Protein 2YZH (pdb70)

Structure (mmCIF, N/CA/C/O backbone):
data_2YZH
#
_entry.id   2YZH
#
_cell.length_a   60.118
_cell.length_b   81.642
_cell.length_c   70.909
_cell.angle_alpha   90.00
_cell.angle_beta   105.74
_cell.angle_gamma   90.00
#
_symmetry.space_group_name_H-M   'P 1 21 1'
#
loop_
_entity.id
_entity.type
_entity.pdbx_description
1 polymer 'Probable thiol peroxidase'
2 non-polymer 'SULFATE ION'
3 water water
#
loop_
_atom_site.group_PDB
_atom_site.id
_atom_site.type_symbol
_atom_site.label_atom_id
_atom_site.label_alt_id
_atom_site.label_comp_id
_atom_site.label_asym_id
_atom_site.label_entity_id
_atom_site.label_seq_id
_atom_site.pdbx_PDB_ins_code
_atom_site.Cartn_x
_atom_site.Cartn_y
_atom_site.Cartn_z
_atom_site.occupancy
_atom_site.B_iso_or_equiv
_atom_site.auth_seq_id
_atom_site.auth_comp_id
_atom_site.auth_asym_id
_atom_site.auth_atom_id
_atom_site.pdbx_PDB_model_num
ATOM 1 N N . GLY A 1 1 ? 14.919 -1.602 20.023 1.00 46.09 -2 GLY A N 1
ATOM 2 C CA . GLY A 1 1 ? 15.663 -0.486 19.376 1.00 46.01 -2 GLY A CA 1
ATOM 3 C C . GLY A 1 1 ? 16.119 -0.828 17.971 1.00 46.09 -2 GLY A C 1
ATOM 4 O O . GLY A 1 1 ? 16.375 -1.991 17.657 1.00 45.95 -2 GLY A O 1
ATOM 5 N N . HIS A 1 2 ? 16.233 0.190 17.124 1.00 45.75 -1 HIS A N 1
ATOM 6 C CA . HIS A 1 2 ? 16.650 -0.009 15.741 1.00 45.96 -1 HIS A CA 1
ATOM 7 C C . HIS A 1 2 ? 17.790 0.931 15.350 1.00 44.29 -1 HIS A C 1
ATOM 8 O O . HIS A 1 2 ? 17.885 2.048 15.857 1.00 43.55 -1 HIS A O 1
ATOM 15 N N . MET A 1 3 ? 18.654 0.471 14.450 1.00 42.89 1 MET A N 1
ATOM 16 C CA . MET A 1 3 ? 19.779 1.275 13.981 1.00 41.59 1 MET A CA 1
ATOM 17 C C . MET A 1 3 ? 19.669 1.511 12.474 1.00 39.07 1 MET A C 1
ATOM 18 O O . MET A 1 3 ? 19.083 0.700 11.757 1.00 38.73 1 MET A O 1
ATOM 23 N N . ALA A 1 4 ? 20.227 2.623 11.998 1.00 35.73 2 ALA A N 1
ATOM 24 C CA . ALA A 1 4 ? 20.175 2.962 10.575 1.00 32.79 2 ALA A CA 1
ATOM 25 C C . ALA A 1 4 ? 21.387 3.788 10.152 1.00 31.34 2 ALA A C 1
ATOM 26 O O . ALA A 1 4 ? 22.256 4.087 10.969 1.00 30.95 2 ALA A O 1
ATOM 28 N N . ARG A 1 5 ? 21.438 4.158 8.874 1.00 27.88 3 ARG A N 1
ATOM 29 C CA . ARG A 1 5 ? 22.548 4.947 8.352 1.00 25.95 3 ARG A CA 1
ATOM 30 C C . ARG A 1 5 ? 22.156 6.404 8.131 1.00 23.55 3 ARG A C 1
ATOM 31 O O . ARG A 1 5 ? 22.949 7.204 7.638 1.00 20.87 3 ARG A O 1
ATOM 39 N N . THR A 1 6 ? 20.923 6.745 8.491 1.00 21.90 4 THR A N 1
ATOM 40 C CA . THR A 1 6 ? 20.451 8.115 8.355 1.00 21.74 4 THR A CA 1
ATOM 41 C C . THR A 1 6 ? 19.474 8.444 9.475 1.00 20.97 4 THR A C 1
ATOM 42 O O . THR A 1 6 ? 18.899 7.552 10.096 1.00 20.62 4 THR A O 1
ATOM 46 N N . VAL A 1 7 ? 19.321 9.733 9.745 1.00 20.60 5 VAL A N 1
ATOM 47 C CA . VAL A 1 7 ? 18.373 10.211 10.739 1.00 21.17 5 VAL A CA 1
ATOM 48 C C . VAL A 1 7 ? 17.755 11.449 10.111 1.00 22.07 5 VAL A C 1
ATOM 49 O O . VAL A 1 7 ? 18.322 12.030 9.180 1.00 21.77 5 VAL A O 1
ATOM 53 N N . ASN A 1 8 ? 16.585 11.842 10.593 1.00 19.39 6 ASN A N 1
ATOM 54 C CA . ASN A 1 8 ? 15.935 13.014 10.052 1.00 20.14 6 ASN A CA 1
ATOM 55 C C . ASN A 1 8 ? 16.073 14.205 10.971 1.00 20.21 6 ASN A C 1
ATOM 56 O O . ASN A 1 8 ? 16.172 14.069 12.192 1.00 21.28 6 ASN A O 1
ATOM 61 N N . LEU A 1 9 ? 16.100 15.375 10.355 1.00 19.74 7 LEU A N 1
ATOM 62 C CA . LEU A 1 9 ? 16.147 16.633 11.068 1.00 21.31 7 LEU A CA 1
ATOM 63 C C . LEU A 1 9 ? 14.849 17.279 10.584 1.00 23.93 7 LEU A C 1
ATOM 64 O O . LEU A 1 9 ? 14.771 17.771 9.455 1.00 22.79 7 LEU A O 1
ATOM 69 N N . LYS A 1 10 ? 13.820 17.229 11.426 1.00 24.10 8 LYS A N 1
ATOM 70 C CA . LYS A 1 10 ? 12.513 17.774 11.075 1.00 25.01 8 LYS A CA 1
ATOM 71 C C . LYS A 1 10 ? 11.996 17.122 9.796 1.00 23.53 8 LYS A C 1
ATOM 72 O O . LYS A 1 10 ? 11.511 17.798 8.888 1.00 25.26 8 LYS A O 1
ATOM 78 N N . GLY A 1 11 ? 12.121 15.802 9.724 1.00 21.54 9 GLY A N 1
ATOM 79 C CA . GLY A 1 11 ? 11.644 15.074 8.563 1.00 21.89 9 GLY A CA 1
ATOM 80 C C . GLY A 1 11 ? 12.563 15.045 7.355 1.00 22.31 9 GLY A C 1
ATOM 81 O O . GLY A 1 11 ? 12.279 14.347 6.384 1.00 20.99 9 GLY A O 1
ATOM 82 N N . ASN A 1 12 ? 13.656 15.799 7.402 1.00 22.85 10 ASN A N 1
ATOM 83 C CA . ASN A 1 12 ? 14.605 15.833 6.289 1.00 24.88 10 ASN A CA 1
ATOM 84 C C . ASN A 1 12 ? 15.794 14.939 6.626 1.00 23.80 10 ASN A C 1
ATOM 85 O O . ASN A 1 12 ? 16.479 15.158 7.620 1.00 22.70 10 ASN A O 1
ATOM 90 N N . PRO A 1 13 ? 16.050 13.917 5.794 1.00 24.31 11 PRO A N 1
ATOM 91 C CA . PRO A 1 13 ? 17.145 12.960 5.980 1.00 24.35 11 PRO A CA 1
ATOM 92 C C . PRO A 1 13 ? 18.576 13.499 5.939 1.00 22.74 11 PRO A C 1
ATOM 93 O O . PRO A 1 13 ? 18.937 14.305 5.083 1.00 21.72 11 PRO A O 1
ATOM 97 N N . VAL A 1 14 ? 19.384 13.041 6.890 1.00 21.03 12 VAL A N 1
ATOM 98 C CA . VAL A 1 14 ? 20.786 13.426 6.970 1.00 20.68 12 VAL A CA 1
ATOM 99 C C . VAL A 1 14 ? 21.576 12.134 7.160 1.00 17.97 12 VAL A C 1
ATOM 100 O O . VAL A 1 14 ? 21.281 11.336 8.054 1.00 17.55 12 VAL A O 1
ATOM 104 N N . THR A 1 15 ? 22.571 11.919 6.307 1.00 16.80 13 THR A N 1
ATOM 105 C CA . THR A 1 15 ? 23.372 10.702 6.373 1.00 15.09 13 THR A CA 1
ATOM 106 C C . THR A 1 15 ? 24.378 10.690 7.515 1.00 14.41 13 THR A C 1
ATOM 107 O O . THR A 1 15 ? 24.919 11.728 7.901 1.00 14.66 13 THR A O 1
ATOM 111 N N . LEU A 1 16 ? 24.624 9.499 8.047 1.00 13.87 14 LEU A N 1
ATOM 112 C CA . LEU A 1 16 ? 25.569 9.326 9.136 1.00 14.53 14 LEU A CA 1
ATOM 113 C C . LEU A 1 16 ? 26.831 8.675 8.588 1.00 15.22 14 LEU A C 1
ATOM 114 O O . LEU A 1 16 ? 26.801 8.010 7.550 1.00 15.16 14 LEU A O 1
ATOM 119 N N . VAL A 1 17 ? 27.941 8.874 9.288 1.00 13.56 15 VAL A N 1
ATOM 120 C CA . VAL A 1 17 ? 29.201 8.280 8.891 1.00 12.61 15 VAL A CA 1
ATOM 121 C C . VAL A 1 17 ? 29.202 6.853 9.447 1.00 15.54 15 VAL A C 1
ATOM 122 O O . VAL A 1 17 ? 28.703 6.611 10.549 1.00 15.68 15 VAL A O 1
ATOM 126 N N . GLY A 1 18 ? 29.730 5.910 8.674 1.00 16.00 16 GLY A N 1
ATOM 127 C CA . GLY A 1 18 ? 29.767 4.528 9.120 1.00 17.24 16 GLY A CA 1
ATOM 128 C C . GLY A 1 18 ? 30.829 4.322 10.183 1.00 17.56 16 GLY A C 1
ATOM 129 O O . GLY A 1 18 ? 31.570 5.253 10.489 1.00 16.30 16 GLY A O 1
ATOM 130 N N . PRO A 1 19 ? 30.943 3.111 10.754 1.00 18.79 17 PRO A N 1
ATOM 131 C CA . PRO A 1 19 ? 30.122 1.939 10.441 1.00 19.74 17 PRO A CA 1
ATOM 132 C C . PRO A 1 19 ? 28.858 1.837 11.290 1.00 20.79 17 PRO A C 1
ATOM 133 O O . PRO A 1 19 ? 28.727 2.490 12.323 1.00 20.08 17 PRO A O 1
ATOM 137 N N . GLU A 1 20 ? 27.930 1.003 10.842 1.00 22.82 18 GLU A N 1
ATOM 138 C CA . GLU A 1 20 ? 26.688 0.792 11.562 1.00 25.02 18 GLU A CA 1
ATOM 139 C C . GLU A 1 20 ? 26.933 -0.310 12.589 1.00 26.45 18 GLU A C 1
ATOM 140 O O . GLU A 1 20 ? 27.358 -1.406 12.233 1.00 27.37 18 GLU A O 1
ATOM 146 N N . LEU A 1 21 ? 26.689 -0.011 13.861 1.00 26.56 19 LEU A N 1
ATOM 147 C CA . LEU A 1 21 ? 26.871 -0.997 14.921 1.00 27.88 19 LEU A CA 1
ATOM 148 C C . LEU A 1 21 ? 25.592 -1.795 15.094 1.00 28.90 19 LEU A C 1
ATOM 149 O O . LEU A 1 21 ? 24.491 -1.248 15.031 1.00 29.46 19 LEU A O 1
ATOM 154 N N . LYS A 1 22 ? 25.739 -3.092 15.321 1.00 28.52 20 LYS A N 1
ATOM 155 C CA . LYS A 1 22 ? 24.582 -3.954 15.495 1.00 29.53 20 LYS A CA 1
ATOM 156 C C . LYS A 1 22 ? 24.720 -4.782 16.760 1.00 28.67 20 LYS A C 1
ATOM 157 O O . LYS A 1 22 ? 25.826 -4.979 17.269 1.00 27.17 20 LYS A O 1
ATOM 163 N N . VAL A 1 23 ? 23.591 -5.253 17.279 1.00 28.52 21 VAL A N 1
ATOM 164 C CA . VAL A 1 23 ? 23.615 -6.076 18.477 1.00 27.56 21 VAL A CA 1
ATOM 165 C C . VAL A 1 23 ? 24.474 -7.296 18.159 1.00 27.25 21 VAL A C 1
ATOM 166 O O . VAL A 1 23 ? 24.327 -7.914 17.102 1.00 27.66 21 VAL A O 1
ATOM 170 N N . GLY A 1 24 ? 25.385 -7.624 19.066 1.00 28.95 22 GLY A N 1
ATOM 171 C CA . GLY A 1 24 ? 26.267 -8.757 18.854 1.00 28.69 22 GLY A CA 1
ATOM 172 C C . GLY A 1 24 ? 27.696 -8.317 18.589 1.00 28.81 22 GLY A C 1
ATOM 173 O O . GLY A 1 24 ? 28.640 -9.076 18.815 1.00 28.80 22 GLY A O 1
ATOM 174 N N . ASP A 1 25 ? 27.859 -7.091 18.099 1.00 28.15 23 ASP A N 1
ATOM 175 C CA . ASP A 1 25 ? 29.186 -6.553 17.811 1.00 26.66 23 ASP A CA 1
ATOM 176 C C . ASP A 1 25 ? 29.894 -6.227 19.111 1.00 23.97 23 ASP A C 1
ATOM 177 O O . ASP A 1 25 ? 29.252 -6.005 20.136 1.00 22.92 23 ASP A O 1
ATOM 182 N N . ARG A 1 26 ? 31.219 -6.199 19.076 1.00 23.54 24 ARG A N 1
ATOM 183 C CA . ARG A 1 26 ? 31.963 -5.836 20.271 1.00 24.32 24 ARG A CA 1
ATOM 184 C C . ARG A 1 26 ? 31.858 -4.321 20.339 1.00 22.91 24 ARG A C 1
ATOM 185 O O . ARG A 1 26 ? 31.934 -3.643 19.310 1.00 21.35 24 ARG A O 1
ATOM 193 N N . ALA A 1 27 ? 31.650 -3.799 21.541 1.00 20.92 25 ALA A N 1
ATOM 194 C CA . ALA A 1 27 ? 31.515 -2.361 21.744 1.00 20.66 25 ALA A CA 1
ATOM 195 C C . ALA A 1 27 ? 32.870 -1.667 21.674 1.00 19.12 25 ALA A C 1
ATOM 196 O O . ALA A 1 27 ? 33.732 -1.886 22.524 1.00 19.50 25 ALA A O 1
ATOM 198 N N . PRO A 1 28 ? 33.077 -0.814 20.659 1.00 18.37 26 PRO A N 1
ATOM 199 C CA . PRO A 1 28 ? 34.362 -0.116 20.541 1.00 14.71 26 PRO A CA 1
ATOM 200 C C . PRO A 1 28 ? 34.616 0.770 21.757 1.00 14.03 26 PRO A C 1
ATOM 201 O O . PRO A 1 28 ? 33.678 1.278 22.373 1.00 15.38 26 PRO A O 1
ATOM 205 N N . GLU A 1 29 ? 35.883 0.956 22.105 1.00 15.48 27 GLU A N 1
ATOM 206 C CA . GLU A 1 29 ? 36.210 1.815 23.233 1.00 15.80 27 GLU A CA 1
ATOM 207 C C . GLU A 1 29 ? 36.321 3.243 22.727 1.00 15.19 27 GLU A C 1
ATOM 208 O O . GLU A 1 29 ? 36.838 3.491 21.642 1.00 16.19 27 GLU A O 1
ATOM 214 N N . ALA A 1 30 ? 35.802 4.172 23.511 1.00 14.65 28 ALA A N 1
ATOM 215 C CA . ALA A 1 30 ? 35.863 5.573 23.164 1.00 14.67 28 ALA A CA 1
ATOM 216 C C . ALA A 1 30 ? 36.521 6.260 24.345 1.00 15.61 28 ALA A C 1
ATOM 217 O O . ALA A 1 30 ? 36.083 6.097 25.485 1.00 15.33 28 ALA A O 1
ATOM 219 N N . VAL A 1 31 ? 37.590 7.000 24.066 1.00 14.02 29 VAL A N 1
ATOM 220 C CA . VAL A 1 31 ? 38.321 7.732 25.094 1.00 14.04 29 VAL A CA 1
ATOM 221 C C . VAL A 1 31 ? 37.684 9.107 25.164 1.00 14.27 29 VAL A C 1
ATOM 222 O O . VAL A 1 31 ? 37.882 9.937 24.278 1.00 12.65 29 VAL A O 1
ATOM 226 N N . VAL A 1 32 ? 36.903 9.342 26.213 1.00 13.73 30 VAL A N 1
ATOM 227 C CA . VAL A 1 32 ? 36.212 10.608 26.358 1.00 13.94 30 VAL A CA 1
ATOM 228 C C . VAL A 1 32 ? 36.743 11.422 27.536 1.00 14.81 30 VAL A C 1
ATOM 229 O O . VAL A 1 32 ? 37.536 10.928 28.339 1.00 14.20 30 VAL A O 1
ATOM 233 N N . VAL A 1 33 ? 36.313 12.673 27.633 1.00 14.98 31 VAL A N 1
ATOM 234 C CA . VAL A 1 33 ? 36.800 13.547 28.697 1.00 16.33 31 VAL A CA 1
ATOM 235 C C . VAL A 1 33 ? 35.685 14.053 29.601 1.00 15.63 31 VAL A C 1
ATOM 236 O O . VAL A 1 33 ? 34.716 14.645 29.136 1.00 14.98 31 VAL A O 1
ATOM 240 N N . THR A 1 34 ? 35.838 13.829 30.900 1.00 16.81 32 THR A N 1
ATOM 241 C CA . THR A 1 34 ? 34.834 14.260 31.864 1.00 19.36 32 THR A CA 1
ATOM 242 C C . THR A 1 34 ? 34.985 15.738 32.216 1.00 19.56 32 THR A C 1
ATOM 243 O O . THR A 1 34 ? 35.967 16.377 31.838 1.00 19.20 32 THR A O 1
ATOM 247 N N . LYS A 1 35 ? 34.008 16.277 32.937 1.00 20.76 33 LYS A N 1
ATOM 248 C CA . LYS A 1 35 ? 34.018 17.687 33.299 1.00 23.39 33 LYS A CA 1
ATOM 249 C C . LYS A 1 35 ? 35.222 18.125 34.125 1.00 23.46 33 LYS A C 1
ATOM 250 O O . LYS A 1 35 ? 35.508 19.317 34.209 1.00 23.62 33 LYS A O 1
ATOM 256 N N . ASP A 1 36 ? 35.919 17.170 34.734 1.00 23.99 34 ASP A N 1
ATOM 257 C CA . ASP A 1 36 ? 37.111 17.481 35.525 1.00 25.57 34 ASP A CA 1
ATOM 258 C C . ASP A 1 36 ? 38.354 17.380 34.645 1.00 24.61 34 ASP A C 1
ATOM 259 O O . ASP A 1 36 ? 39.476 17.501 35.125 1.00 22.59 34 ASP A O 1
ATOM 264 N N . LEU A 1 37 ? 38.133 17.149 33.353 1.00 23.24 35 LEU A N 1
ATOM 265 C CA . LEU A 1 37 ? 39.207 17.030 32.365 1.00 21.27 35 LEU A CA 1
ATOM 266 C C . LEU A 1 37 ? 40.001 15.730 32.433 1.00 19.16 35 LEU A C 1
ATOM 267 O O . LEU A 1 37 ? 41.070 15.615 31.838 1.00 18.55 35 LEU A O 1
ATOM 272 N N . GLN A 1 38 ? 39.481 14.746 33.156 1.00 19.02 36 GLN A N 1
ATOM 273 C CA . GLN A 1 38 ? 40.152 13.454 33.235 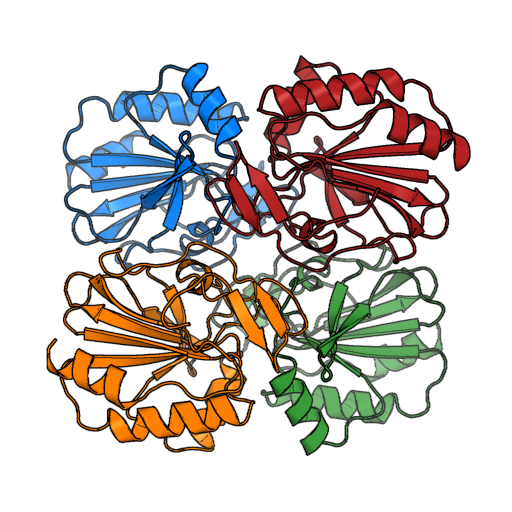1.00 19.47 36 GLN A CA 1
ATOM 274 C C . GLN A 1 38 ? 39.612 12.634 32.071 1.00 19.44 36 GLN A C 1
ATOM 275 O O . GLN A 1 38 ? 38.520 12.910 31.574 1.00 18.26 36 GLN A O 1
ATOM 281 N N . GLU A 1 39 ? 40.368 11.639 31.623 1.00 18.53 37 GLU A N 1
ATOM 282 C CA . GLU A 1 39 ? 39.895 10.811 30.526 1.00 17.78 37 GLU A CA 1
ATOM 283 C C . GLU A 1 39 ? 39.256 9.547 31.073 1.00 19.18 37 GLU A C 1
ATOM 284 O O . GLU A 1 39 ? 39.722 8.970 32.059 1.00 17.71 37 GLU A O 1
ATOM 290 N N . LYS A 1 40 ? 38.169 9.140 30.432 1.00 18.99 38 LYS A N 1
ATOM 291 C CA . LYS A 1 40 ? 37.426 7.959 30.826 1.00 21.75 38 LYS A CA 1
ATOM 292 C C . LYS A 1 40 ? 37.216 7.112 29.585 1.00 22.29 38 LYS A C 1
ATOM 293 O O . LYS A 1 40 ? 37.084 7.643 28.480 1.00 21.19 38 LYS A O 1
ATOM 299 N N . ILE A 1 41 ? 37.198 5.797 29.769 1.00 20.73 39 ILE A N 1
ATOM 300 C CA . ILE A 1 41 ? 36.983 4.883 28.660 1.00 22.45 39 ILE A CA 1
ATOM 301 C C . ILE A 1 41 ? 35.586 4.283 28.727 1.00 22.36 39 ILE A C 1
ATOM 302 O O . ILE A 1 41 ? 35.221 3.657 29.723 1.00 21.18 39 ILE A O 1
ATOM 307 N N . VAL A 1 42 ? 34.795 4.497 27.681 1.00 20.89 40 VAL A N 1
ATOM 308 C CA . VAL A 1 42 ? 33.464 3.907 27.615 1.00 20.77 40 VAL A CA 1
ATOM 309 C C . VAL A 1 42 ? 33.553 2.828 26.542 1.00 20.93 40 VAL A C 1
ATOM 310 O O . VAL A 1 42 ? 34.400 2.903 25.647 1.00 18.96 40 VAL A O 1
ATOM 314 N N . GLY A 1 43 ? 32.701 1.814 26.634 1.00 19.95 41 GLY A N 1
ATOM 315 C CA . GLY A 1 43 ? 32.758 0.746 25.655 1.00 19.52 41 GLY A CA 1
ATOM 316 C C . GLY A 1 43 ? 33.667 -0.367 26.145 1.00 19.34 41 GLY A C 1
ATOM 317 O O . GLY A 1 43 ? 34.167 -0.317 27.269 1.00 20.79 41 GLY A O 1
ATOM 318 N N . GLY A 1 44 ? 33.898 -1.368 25.308 1.00 19.59 42 GLY A N 1
ATOM 319 C CA . GLY A 1 44 ? 34.738 -2.475 25.726 1.00 20.32 42 GLY A CA 1
ATOM 320 C C . GLY A 1 44 ? 34.030 -3.256 26.818 1.00 22.73 42 GLY A C 1
ATOM 321 O O . GLY A 1 44 ? 32.873 -2.974 27.133 1.00 22.17 42 GLY A O 1
ATOM 322 N N . ALA A 1 45 ? 34.725 -4.224 27.410 1.00 24.47 43 ALA A N 1
ATOM 323 C CA . ALA A 1 45 ? 34.150 -5.052 28.466 1.00 26.30 43 ALA A CA 1
ATOM 324 C C . ALA A 1 45 ? 34.517 -4.568 29.867 1.00 26.86 43 ALA A C 1
ATOM 325 O O . ALA A 1 45 ? 35.691 -4.387 30.181 1.00 25.30 43 ALA A O 1
ATOM 327 N N . LYS A 1 46 ? 33.501 -4.356 30.699 1.00 27.60 44 LYS A N 1
ATOM 328 C CA . LYS A 1 46 ? 33.698 -3.914 32.078 1.00 29.37 44 LYS A CA 1
ATOM 329 C C . LYS A 1 46 ? 32.907 -4.859 32.983 1.00 31.73 44 LYS A C 1
ATOM 330 O O . LYS A 1 46 ? 32.181 -5.724 32.491 1.00 32.33 44 LYS A O 1
ATOM 336 N N . ASP A 1 47 ? 33.040 -4.700 34.297 1.00 33.51 45 ASP A N 1
ATOM 337 C CA . ASP A 1 47 ? 32.316 -5.567 35.222 1.00 35.45 45 ASP A CA 1
ATOM 338 C C . ASP A 1 47 ? 30.920 -5.041 35.537 1.00 35.30 45 ASP A C 1
ATOM 339 O O . ASP A 1 47 ? 30.284 -5.474 36.498 1.00 35.67 45 ASP A O 1
ATOM 344 N N . VAL A 1 48 ? 30.443 -4.106 34.723 1.00 33.94 46 VAL A N 1
ATOM 345 C CA . VAL A 1 48 ? 29.115 -3.539 34.913 1.00 33.03 46 VAL A CA 1
ATOM 346 C C . VAL A 1 48 ? 28.437 -3.334 33.565 1.00 32.32 46 VAL A C 1
ATOM 347 O O . VAL A 1 48 ? 29.085 -3.387 32.518 1.00 31.33 46 VAL A O 1
ATOM 351 N N . VAL A 1 49 ? 27.129 -3.114 33.597 1.00 29.98 47 VAL A N 1
ATOM 352 C CA . VAL A 1 49 ? 26.372 -2.879 32.379 1.00 28.11 47 VAL A CA 1
ATOM 353 C C . VAL A 1 49 ? 26.653 -1.435 31.995 1.00 26.28 47 VAL A C 1
ATOM 354 O O . VAL A 1 49 ? 26.751 -0.566 32.862 1.00 25.12 47 VAL A O 1
ATOM 358 N N . GLN A 1 50 ? 26.800 -1.173 30.702 1.00 24.45 48 GLN A N 1
ATOM 359 C CA . GLN A 1 50 ? 27.070 0.186 30.262 1.00 22.80 48 GLN A CA 1
ATOM 360 C C . GLN A 1 50 ? 25.930 0.715 29.416 1.00 20.90 48 GLN A C 1
ATOM 361 O O . GLN A 1 50 ? 25.412 0.014 28.551 1.00 22.88 48 GLN A O 1
ATOM 367 N N . VAL A 1 51 ? 25.536 1.953 29.684 1.00 20.93 49 VAL A N 1
ATOM 368 C CA . VAL A 1 51 ? 24.489 2.611 28.914 1.00 20.19 49 VAL A CA 1
ATOM 369 C C . VAL A 1 51 ? 25.129 3.877 28.367 1.00 19.36 49 VAL A C 1
ATOM 370 O O . VAL A 1 51 ? 25.431 4.805 29.119 1.00 18.81 49 VAL A O 1
ATOM 374 N N . ILE A 1 52 ? 25.357 3.896 27.058 1.00 19.22 50 ILE A N 1
ATOM 375 C CA . ILE A 1 52 ? 25.977 5.042 26.408 1.00 19.04 50 ILE A CA 1
ATOM 376 C C . ILE A 1 52 ? 24.914 5.813 25.639 1.00 18.11 50 ILE A C 1
ATOM 377 O O . ILE A 1 52 ? 24.285 5.279 24.727 1.00 18.66 50 ILE A O 1
ATOM 382 N N . ILE A 1 53 ? 24.717 7.066 26.028 1.00 18.04 51 ILE A N 1
ATOM 383 C CA . ILE A 1 53 ? 23.712 7.924 25.413 1.00 19.38 51 ILE A CA 1
ATOM 384 C C . ILE A 1 53 ? 24.359 9.090 24.676 1.00 19.43 51 ILE A C 1
ATOM 385 O O . ILE A 1 53 ? 24.957 9.968 25.298 1.00 19.99 51 ILE A O 1
ATOM 390 N N . THR A 1 54 ? 24.241 9.101 23.352 1.00 18.65 52 THR A N 1
ATOM 391 C CA . THR A 1 54 ? 24.822 10.179 22.563 1.00 16.70 52 THR A CA 1
ATOM 392 C C . THR A 1 54 ? 23.784 11.247 22.253 1.00 17.48 52 THR A C 1
ATOM 393 O O . THR A 1 54 ? 22.619 10.942 21.983 1.00 15.94 52 THR A O 1
ATOM 397 N N . VAL A 1 55 ? 24.213 12.502 22.303 1.00 16.17 53 VAL A N 1
ATOM 398 C CA . VAL A 1 55 ? 23.334 13.628 22.021 1.00 17.26 53 VAL A CA 1
ATOM 399 C C . VAL A 1 55 ? 24.097 14.695 21.237 1.00 17.59 53 VAL A C 1
ATOM 400 O O . VAL A 1 55 ? 25.328 14.786 21.326 1.00 15.23 53 VAL A O 1
ATOM 404 N N . PRO A 1 56 ? 23.375 15.503 20.441 1.00 18.44 54 PRO A N 1
ATOM 405 C CA . PRO A 1 56 ? 23.974 16.574 19.637 1.00 18.25 54 PRO A CA 1
ATOM 406 C C . PRO A 1 56 ? 24.664 17.609 20.527 1.00 18.53 54 PRO A C 1
ATOM 407 O O . PRO A 1 56 ? 25.800 18.009 20.270 1.00 18.77 54 PRO A O 1
ATOM 411 N N . SER A 1 57 ? 23.969 18.047 21.571 1.00 19.08 55 SER A N 1
ATOM 412 C CA . SER A 1 57 ? 24.528 19.026 22.496 1.00 20.21 55 SER A CA 1
ATOM 413 C C . SER A 1 57 ? 23.664 19.236 23.725 1.00 24.88 55 SER A C 1
ATOM 414 O O . SER A 1 57 ? 22.449 19.387 23.617 1.00 26.29 55 SER A O 1
ATOM 417 N N . LEU A 1 58 ? 24.304 19.271 24.889 1.00 25.55 56 LEU A N 1
ATOM 418 C CA . LEU A 1 58 ? 23.599 19.484 26.145 1.00 27.21 56 LEU A CA 1
ATOM 419 C C . LEU A 1 58 ? 23.085 20.916 26.234 1.00 28.81 56 LEU A C 1
ATOM 420 O O . LEU A 1 58 ? 22.260 21.231 27.091 1.00 29.66 56 LEU A O 1
ATOM 425 N N . ASP A 1 59 ? 23.579 21.781 25.350 1.00 28.94 57 ASP A N 1
ATOM 426 C CA . ASP A 1 59 ? 23.166 23.178 25.328 1.00 30.53 57 ASP A CA 1
ATOM 427 C C . ASP A 1 59 ? 21.924 23.410 24.471 1.00 31.75 57 ASP A C 1
ATOM 428 O O . ASP A 1 59 ? 21.711 24.505 23.954 1.00 32.70 57 ASP A O 1
ATOM 433 N N . THR A 1 60 ? 21.113 22.370 24.318 1.00 33.33 58 THR A N 1
ATOM 434 C CA . THR A 1 60 ? 19.880 22.468 23.547 1.00 34.97 58 THR A CA 1
ATOM 435 C C . THR A 1 60 ? 18.747 21.936 24.418 1.00 34.57 58 THR A C 1
ATOM 436 O O . THR A 1 60 ? 18.948 21.027 25.224 1.00 35.32 58 THR A O 1
ATOM 440 N N . PRO A 1 61 ? 17.540 22.502 24.270 1.00 34.65 59 PRO A N 1
ATOM 441 C CA . PRO A 1 61 ? 16.356 22.104 25.038 1.00 34.16 59 PRO A CA 1
ATOM 442 C C . PRO A 1 61 ? 16.119 20.599 25.161 1.00 33.65 59 PRO A C 1
ATOM 443 O O . PRO A 1 61 ? 16.112 20.055 26.264 1.00 32.97 59 PRO A O 1
ATOM 447 N N . VAL A 1 62 ? 15.922 19.932 24.027 1.00 33.02 60 VAL A N 1
ATOM 448 C CA . VAL A 1 62 ? 15.657 18.496 24.024 1.00 32.79 60 VAL A CA 1
ATOM 449 C C . VAL A 1 62 ? 16.721 17.678 24.747 1.00 32.24 60 VAL A C 1
ATOM 450 O O . VAL A 1 62 ? 16.399 16.812 25.561 1.00 31.22 60 VAL A O 1
ATOM 454 N N . CYS A 1 63 ? 17.986 17.953 24.448 1.00 32.24 61 CYS A N 1
ATOM 455 C CA . CYS A 1 63 ? 19.084 17.224 25.070 1.00 31.93 61 CYS A CA 1
ATOM 456 C C . CYS A 1 63 ? 19.075 17.391 26.594 1.00 32.31 61 CYS A C 1
ATOM 457 O O . CYS A 1 63 ? 19.361 16.446 27.327 1.00 31.97 61 CYS A O 1
ATOM 460 N N . GLU A 1 64 ? 18.735 18.585 27.072 1.00 33.80 62 GLU A N 1
ATOM 461 C CA . GLU A 1 64 ? 18.685 18.829 28.515 1.00 35.89 62 GLU A CA 1
ATOM 462 C C . GLU A 1 64 ? 17.586 17.984 29.150 1.00 34.63 62 GLU A C 1
ATOM 463 O O . GLU A 1 64 ? 17.788 17.362 30.193 1.00 35.04 62 GLU A O 1
ATOM 469 N N . THR A 1 65 ? 16.421 17.970 28.508 1.00 33.57 63 THR A N 1
ATOM 470 C CA . THR A 1 65 ? 15.272 17.209 28.990 1.00 31.11 63 THR A CA 1
ATOM 471 C C . THR A 1 65 ? 15.581 15.721 29.099 1.00 30.18 63 THR A C 1
ATOM 472 O O . THR A 1 65 ? 15.260 15.080 30.101 1.00 28.46 63 THR A O 1
ATOM 476 N N . GLU A 1 66 ? 16.196 15.178 28.053 1.00 27.47 64 GLU A N 1
ATOM 477 C CA . GLU A 1 66 ? 16.553 13.768 28.014 1.00 26.34 64 GLU A CA 1
ATOM 478 C C . GLU A 1 66 ? 17.549 13.386 29.105 1.00 26.64 64 GLU A C 1
ATOM 479 O O . GLU A 1 66 ? 17.424 12.334 29.731 1.00 24.38 64 GLU A O 1
ATOM 485 N N . THR A 1 67 ? 18.544 14.240 29.317 1.00 28.52 65 THR A N 1
ATOM 486 C CA . THR A 1 67 ? 19.568 13.981 30.320 1.00 29.73 65 THR A CA 1
ATOM 487 C C . THR A 1 67 ? 18.968 13.908 31.725 1.00 32.42 65 THR A C 1
ATOM 488 O O . THR A 1 67 ? 19.267 12.989 32.489 1.00 32.91 65 THR A O 1
ATOM 492 N N . LYS A 1 68 ? 18.119 14.874 32.060 1.00 34.59 66 LYS A N 1
ATOM 493 C CA . LYS A 1 68 ? 17.477 14.899 33.368 1.00 37.30 66 LYS A CA 1
ATOM 494 C C . LYS A 1 68 ? 16.604 13.657 33.531 1.00 37.88 66 LYS A C 1
ATOM 495 O O . LYS A 1 68 ? 16.565 13.046 34.599 1.00 38.91 66 LYS A O 1
ATOM 501 N N . LYS A 1 69 ? 15.912 13.287 32.458 1.00 37.77 67 LYS A N 1
ATOM 502 C CA . LYS A 1 69 ? 15.029 12.126 32.462 1.00 38.38 67 LYS A CA 1
ATOM 503 C C . LYS A 1 69 ? 15.778 10.827 32.761 1.00 38.20 67 LYS A C 1
ATOM 504 O O . LYS A 1 69 ? 15.388 10.070 33.652 1.00 38.43 67 LYS A O 1
ATOM 510 N N . PHE A 1 70 ? 16.846 10.563 32.012 1.00 36.42 68 PHE A N 1
ATOM 511 C CA . PHE A 1 70 ? 17.634 9.352 32.229 1.00 36.35 68 PHE A CA 1
ATOM 512 C C . PHE A 1 70 ? 18.235 9.350 33.633 1.00 36.85 68 PHE A C 1
ATOM 513 O O . PHE A 1 70 ? 18.369 8.298 34.262 1.00 35.68 68 PHE A O 1
ATOM 521 N N . ASN A 1 71 ? 18.604 10.534 34.109 1.00 36.29 69 ASN A N 1
ATOM 522 C CA . ASN A 1 71 ? 19.189 10.682 35.436 1.00 38.86 69 ASN A CA 1
ATOM 523 C C . ASN A 1 71 ? 18.150 10.350 36.502 1.00 39.84 69 ASN A C 1
ATOM 524 O O . ASN A 1 71 ? 18.472 10.239 37.684 1.00 41.37 69 ASN A O 1
ATOM 529 N N . GLU A 1 72 ? 16.905 10.183 36.072 1.00 40.83 70 GLU A N 1
ATOM 530 C CA . GLU A 1 72 ? 15.804 9.878 36.976 1.00 41.97 70 GLU A CA 1
ATOM 531 C C . GLU A 1 72 ? 15.471 8.389 37.013 1.00 42.11 70 GLU A C 1
ATOM 532 O O . GLU A 1 72 ? 15.426 7.779 38.080 1.00 41.19 70 GLU A O 1
ATOM 538 N N . ILE A 1 73 ? 15.245 7.805 35.841 1.00 41.75 71 ILE A N 1
ATOM 539 C CA . ILE A 1 73 ? 14.895 6.394 35.746 1.00 41.89 71 ILE A CA 1
ATOM 540 C C . ILE A 1 73 ? 16.024 5.420 36.079 1.00 42.49 71 ILE A C 1
ATOM 541 O O . ILE A 1 73 ? 15.765 4.272 36.439 1.00 42.09 71 ILE A O 1
ATOM 546 N N . MET A 1 74 ? 17.271 5.868 35.962 1.00 43.43 72 MET A N 1
ATOM 547 C CA . MET A 1 74 ? 18.411 5.001 36.253 1.00 44.18 72 MET A CA 1
ATOM 548 C C . MET A 1 74 ? 18.927 5.160 37.683 1.00 45.40 72 MET A C 1
ATOM 549 O O . MET A 1 74 ? 19.948 4.576 38.051 1.00 44.81 72 MET A O 1
ATOM 554 N N . ALA A 1 75 ? 18.221 5.946 38.490 1.00 46.03 73 ALA A N 1
ATOM 555 C CA . ALA A 1 75 ? 18.630 6.172 39.873 1.00 47.72 73 ALA A CA 1
ATOM 556 C C . ALA A 1 75 ? 18.574 4.893 40.706 1.00 48.64 73 ALA A C 1
ATOM 557 O O . ALA A 1 75 ? 17.709 4.039 40.502 1.00 48.46 73 ALA A O 1
ATOM 559 N N . GLY A 1 76 ? 19.511 4.765 41.641 1.00 49.82 74 GLY A N 1
ATOM 560 C CA . GLY A 1 76 ? 19.551 3.601 42.508 1.00 51.20 74 GLY A CA 1
ATOM 561 C C . GLY A 1 76 ? 19.910 2.292 41.832 1.00 52.39 74 GLY A C 1
ATOM 562 O O . GLY A 1 76 ? 20.117 1.282 42.506 1.00 52.52 74 GLY A O 1
ATOM 563 N N . MET A 1 77 ? 19.985 2.293 40.505 1.00 52.89 75 MET A N 1
ATOM 564 C CA . MET A 1 77 ? 20.325 1.077 39.778 1.00 52.94 75 MET A CA 1
ATOM 565 C C . MET A 1 77 ? 21.814 0.789 39.894 1.00 52.45 75 MET A C 1
ATOM 566 O O . MET A 1 77 ? 22.639 1.481 39.297 1.00 52.96 75 MET A O 1
ATOM 571 N N . GLU A 1 78 ? 22.153 -0.235 40.669 1.00 51.70 76 GLU A N 1
ATOM 572 C CA . GLU A 1 78 ? 23.546 -0.613 40.868 1.00 50.55 76 GLU A CA 1
ATOM 573 C C . GLU A 1 78 ? 24.008 -1.589 39.793 1.00 49.33 76 GLU A C 1
ATOM 574 O O . GLU A 1 78 ? 23.203 -2.318 39.212 1.00 49.38 76 GLU A O 1
ATOM 576 N N . GLY A 1 79 ? 25.311 -1.595 39.532 1.00 47.28 77 GLY A N 1
ATOM 577 C CA . GLY A 1 79 ? 25.858 -2.491 38.531 1.00 45.03 77 GLY A CA 1
ATOM 578 C C . GLY A 1 79 ? 25.714 -1.964 37.117 1.00 42.70 77 GLY A C 1
ATOM 579 O O . GLY A 1 79 ? 25.806 -2.728 36.156 1.00 41.50 77 GLY A O 1
ATOM 580 N N . VAL A 1 80 ? 25.489 -0.659 36.989 1.00 41.10 78 VAL A N 1
ATOM 581 C CA . VAL A 1 80 ? 25.334 -0.041 35.678 1.00 40.12 78 VAL A CA 1
ATOM 582 C C . VAL A 1 80 ? 25.906 1.375 35.622 1.00 38.62 78 VAL A C 1
ATOM 583 O O . VAL A 1 80 ? 25.607 2.216 36.469 1.00 38.91 78 VAL A O 1
ATOM 587 N N . ASP A 1 81 ? 26.740 1.625 34.617 1.00 36.95 79 ASP A N 1
AT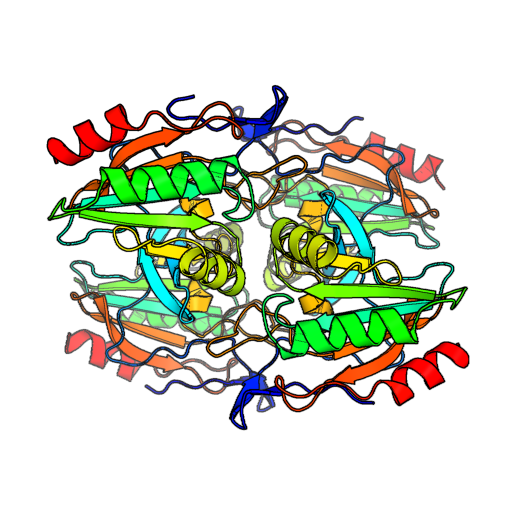OM 588 C CA . ASP A 1 81 ? 27.351 2.934 34.427 1.00 34.88 79 ASP A CA 1
ATOM 589 C C . ASP A 1 81 ? 26.661 3.602 33.246 1.00 31.09 79 ASP A C 1
ATOM 590 O O . ASP A 1 81 ? 26.596 3.035 32.156 1.00 31.25 79 ASP A O 1
ATOM 595 N N . VAL A 1 82 ? 26.143 4.801 33.477 1.00 27.74 80 VAL A N 1
ATOM 596 C CA . VAL A 1 82 ? 25.438 5.555 32.449 1.00 25.61 80 VAL A CA 1
ATOM 597 C C . VAL A 1 82 ? 26.227 6.804 32.090 1.00 23.95 80 VAL A C 1
ATOM 598 O O . VAL A 1 82 ? 26.545 7.621 32.956 1.00 23.43 80 VAL A O 1
ATOM 602 N N . THR A 1 83 ? 26.532 6.958 30.808 1.00 21.63 81 THR A N 1
ATOM 603 C CA . THR A 1 83 ? 27.288 8.114 30.362 1.00 19.82 81 THR A CA 1
ATOM 604 C C . THR A 1 83 ? 26.593 8.794 29.187 1.00 19.05 81 THR A C 1
ATOM 605 O O . THR A 1 83 ? 26.203 8.133 28.225 1.00 17.89 81 THR A O 1
ATOM 609 N N . VAL A 1 84 ? 26.424 10.109 29.286 1.00 18.34 82 VAL A N 1
ATOM 610 C CA . VAL A 1 84 ? 25.827 10.889 28.205 1.00 18.25 82 VAL A CA 1
ATOM 611 C C . VAL A 1 84 ? 27.023 11.501 27.483 1.00 16.62 82 VAL A C 1
ATOM 612 O O . VAL A 1 84 ? 27.802 12.226 28.089 1.00 16.96 82 VAL A O 1
ATOM 616 N N . VAL A 1 85 ? 27.164 11.207 26.194 1.00 15.10 83 VAL A N 1
ATOM 617 C CA . VAL A 1 85 ? 28.296 11.699 25.415 1.00 14.46 83 VAL A CA 1
ATOM 618 C C . VAL A 1 85 ? 27.882 12.658 24.303 1.00 13.85 83 VAL A C 1
ATOM 619 O O . VAL A 1 85 ? 26.872 12.450 23.639 1.00 13.61 83 VAL A O 1
ATOM 623 N N . SER A 1 86 ? 28.670 13.711 24.108 1.00 12.86 84 SER A N 1
ATOM 624 C CA . SER A 1 86 ? 28.394 14.689 23.056 1.00 12.47 84 SER A CA 1
ATOM 625 C C . SER A 1 86 ? 29.694 15.365 22.653 1.00 12.73 84 SER A C 1
ATOM 626 O O . SER A 1 86 ? 30.735 15.146 23.273 1.00 12.78 84 SER A O 1
ATOM 629 N N . MET A 1 87 ? 29.637 16.197 21.619 1.00 12.85 85 MET A N 1
ATOM 630 C CA . MET A 1 87 ? 30.834 16.899 21.183 1.00 13.58 85 MET A CA 1
ATOM 631 C C . MET A 1 87 ? 31.019 18.222 21.934 1.00 14.89 85 MET A C 1
ATOM 632 O O . MET A 1 87 ? 31.919 18.999 21.611 1.00 14.85 85 MET A O 1
ATOM 637 N N . ASP A 1 88 ? 30.168 18.488 22.926 1.00 14.49 86 ASP A N 1
ATOM 638 C CA . ASP A 1 88 ? 30.311 19.713 23.724 1.00 15.12 86 ASP A CA 1
ATOM 639 C C . ASP A 1 88 ? 31.670 19.613 24.409 1.00 16.15 86 ASP A C 1
ATOM 640 O O . ASP A 1 88 ? 32.116 18.514 24.727 1.00 18.29 86 ASP A O 1
ATOM 645 N N . LEU A 1 89 ? 32.332 20.744 24.641 1.00 15.85 87 LEU A N 1
ATOM 646 C CA . LEU A 1 89 ? 33.610 20.696 25.337 1.00 15.73 87 LEU A CA 1
ATOM 647 C C . LEU A 1 89 ? 33.282 20.421 26.802 1.00 16.23 87 LEU A C 1
ATOM 648 O O . LEU A 1 89 ? 32.161 20.664 27.249 1.00 16.50 87 LEU A O 1
ATOM 653 N N . PRO A 1 90 ? 34.248 19.892 27.563 1.00 15.10 88 PRO A N 1
ATOM 654 C CA . PRO A 1 90 ? 34.000 19.610 28.980 1.00 17.32 88 PRO A CA 1
ATOM 655 C C . PRO A 1 90 ? 33.485 20.830 29.743 1.00 16.59 88 PRO A C 1
ATOM 656 O O . PRO A 1 90 ? 32.677 20.699 30.660 1.00 21.34 88 PRO A O 1
ATOM 660 N N . PHE A 1 91 ? 33.948 22.015 29.358 1.00 19.24 89 PHE A N 1
ATOM 661 C CA . PHE A 1 91 ? 33.545 23.253 30.033 1.00 19.50 89 PHE A CA 1
ATOM 662 C C . PHE A 1 91 ? 32.042 23.510 29.991 1.00 20.40 89 PHE A C 1
ATOM 663 O O . PHE A 1 91 ? 31.468 24.034 30.949 1.00 20.45 89 PHE A O 1
ATOM 671 N N . ALA A 1 92 ? 31.400 23.147 28.885 1.00 19.48 90 ALA A N 1
ATOM 672 C CA . ALA A 1 92 ? 29.960 23.345 28.762 1.00 20.71 90 ALA A CA 1
ATOM 673 C C . ALA A 1 92 ? 29.223 22.287 29.569 1.00 22.35 90 ALA A C 1
ATOM 674 O O . ALA A 1 92 ? 28.162 22.553 30.139 1.00 22.95 90 ALA A O 1
ATOM 676 N N . GLN A 1 93 ? 29.788 21.084 29.613 1.00 23.50 91 GLN A N 1
ATOM 677 C CA . GLN A 1 93 ? 29.170 19.989 30.346 1.00 25.19 91 GLN A CA 1
ATOM 678 C C . GLN A 1 93 ? 29.302 20.216 31.843 1.00 27.00 91 GLN A C 1
ATOM 679 O O . GLN A 1 93 ? 28.459 19.775 32.625 1.00 28.31 91 GLN A O 1
ATOM 685 N N . LYS A 1 94 ? 30.370 20.900 32.235 1.00 29.09 92 LYS A N 1
ATOM 686 C CA . LYS A 1 94 ? 30.604 21.204 33.640 1.00 31.38 92 LYS A CA 1
ATOM 687 C C . LYS A 1 94 ? 29.547 22.221 34.056 1.00 32.53 92 LYS A C 1
ATOM 688 O O . LYS A 1 94 ? 28.925 22.096 35.110 1.00 31.87 92 LYS A O 1
ATOM 694 N N . ARG A 1 95 ? 29.350 23.224 33.207 1.00 32.25 93 ARG A N 1
ATOM 695 C CA . ARG A 1 95 ? 28.366 24.270 33.451 1.00 33.69 93 ARG A CA 1
ATOM 696 C C . ARG A 1 95 ? 26.969 23.658 33.505 1.00 33.95 93 ARG A C 1
ATOM 697 O O . ARG A 1 95 ? 26.111 24.105 34.272 1.00 32.56 93 ARG A O 1
ATOM 705 N N . PHE A 1 96 ? 26.750 22.635 32.683 1.00 32.92 94 PHE A N 1
ATOM 706 C CA . PHE A 1 96 ? 25.466 21.945 32.630 1.00 33.88 94 PHE A CA 1
ATOM 707 C C . PHE A 1 96 ? 25.194 21.232 33.950 1.00 34.52 94 PHE A C 1
ATOM 708 O O . PHE A 1 96 ? 24.085 21.295 34.485 1.00 34.24 94 PHE A O 1
ATOM 716 N N . CYS A 1 97 ? 26.210 20.549 34.466 1.00 34.69 95 CYS A N 1
ATOM 717 C CA . CYS A 1 97 ? 26.084 19.815 35.721 1.00 37.00 95 CYS A CA 1
ATOM 718 C C . CYS A 1 97 ? 25.946 20.725 36.937 1.00 38.57 95 CYS A C 1
ATOM 719 O O . CYS A 1 97 ? 25.405 20.318 37.964 1.00 39.12 95 CYS A O 1
ATOM 722 N N . GLU A 1 98 ? 26.441 21.953 36.828 1.00 40.51 96 GLU A N 1
ATOM 723 C CA . GLU A 1 98 ? 26.346 22.896 37.934 1.00 43.46 96 GLU A CA 1
ATOM 724 C C . GLU A 1 98 ? 24.976 23.564 37.925 1.00 44.51 96 GLU A C 1
ATOM 725 O O . GLU A 1 98 ? 24.511 24.064 38.950 1.00 45.33 96 GLU A O 1
ATOM 731 N N . SER A 1 99 ? 24.330 23.568 36.763 1.00 44.82 97 SER A N 1
ATOM 732 C CA . SER A 1 99 ? 23.009 24.173 36.629 1.00 45.52 97 SER A CA 1
ATOM 733 C C . SER A 1 99 ? 21.921 23.173 36.999 1.00 45.45 97 SER A C 1
ATOM 734 O O . SER A 1 99 ? 20.906 23.538 37.591 1.00 45.68 97 SER A O 1
ATOM 737 N N . PHE A 1 100 ? 22.139 21.912 36.648 1.00 45.73 98 PHE A N 1
ATOM 738 C CA . PHE A 1 100 ? 21.172 20.865 36.942 1.00 46.68 98 PHE A CA 1
ATOM 739 C C . PHE A 1 100 ? 21.807 19.762 37.779 1.00 47.76 98 PHE A C 1
ATOM 740 O O . PHE A 1 100 ? 22.777 19.127 37.361 1.00 48.57 98 PHE A O 1
ATOM 748 N N . ASN A 1 101 ? 21.258 19.545 38.969 1.00 48.02 99 ASN A N 1
ATOM 749 C CA . ASN A 1 101 ? 21.764 18.520 39.871 1.00 48.10 99 ASN A CA 1
ATOM 750 C C . ASN A 1 101 ? 21.684 17.137 39.233 1.00 48.75 99 ASN A C 1
ATOM 751 O O . ASN A 1 101 ? 20.649 16.470 39.290 1.00 48.86 99 ASN A O 1
ATOM 756 N N . ILE A 1 102 ? 22.789 16.715 38.625 1.00 49.02 100 ILE A N 1
ATOM 757 C CA . ILE A 1 102 ? 22.868 15.414 37.971 1.00 49.08 100 ILE A CA 1
ATOM 758 C C . ILE A 1 102 ? 23.846 14.531 38.742 1.00 49.20 100 ILE A C 1
ATOM 759 O O . ILE A 1 102 ? 25.056 14.748 38.690 1.00 49.95 100 ILE A O 1
ATOM 764 N N . GLN A 1 103 ? 23.326 13.537 39.454 1.00 48.69 101 GLN A N 1
ATOM 765 C CA . GLN A 1 103 ? 24.183 12.652 40.235 1.00 49.03 101 GLN A CA 1
ATOM 766 C C . GLN A 1 103 ? 23.954 11.167 39.970 1.00 48.13 101 GLN A C 1
ATOM 767 O O . GLN A 1 103 ? 24.428 10.318 40.726 1.00 49.07 101 GLN A O 1
ATOM 773 N N . ASN A 1 104 ? 23.234 10.847 38.901 1.00 45.17 102 ASN A N 1
ATOM 774 C CA . ASN A 1 104 ? 22.972 9.452 38.578 1.00 42.81 102 ASN A CA 1
ATOM 775 C C . ASN A 1 104 ? 23.557 9.056 37.228 1.00 40.07 102 ASN A C 1
ATOM 776 O O . ASN A 1 104 ? 23.535 7.883 36.855 1.00 40.37 102 ASN A O 1
ATOM 781 N N . VAL A 1 105 ? 24.078 10.036 36.499 1.00 36.27 103 VAL A N 1
ATOM 782 C CA . VAL A 1 105 ? 24.686 9.776 35.199 1.00 33.03 103 VAL A CA 1
ATOM 783 C C . VAL A 1 105 ? 25.932 10.638 35.017 1.00 31.70 103 VAL A C 1
ATOM 784 O O . VAL A 1 105 ? 26.020 11.743 35.552 1.00 31.66 103 VAL A O 1
ATOM 788 N N . THR A 1 106 ? 26.894 10.119 34.263 1.00 29.41 104 THR A N 1
ATOM 789 C CA . THR A 1 106 ? 28.134 10.836 33.994 1.00 28.71 104 THR A CA 1
ATOM 790 C C . THR A 1 106 ? 28.074 11.440 32.597 1.00 27.52 104 THR A C 1
ATOM 791 O O . THR A 1 106 ? 27.622 10.788 31.657 1.00 27.18 104 THR A O 1
ATOM 795 N N . VAL A 1 107 ? 28.508 12.687 32.462 1.00 22.92 105 VAL A N 1
ATOM 796 C CA . VAL A 1 107 ? 28.526 13.321 31.150 1.00 22.77 105 VAL A CA 1
ATOM 797 C C . VAL A 1 107 ? 29.981 13.368 30.698 1.00 21.25 105 VAL A C 1
ATOM 798 O O . VAL A 1 107 ? 30.883 13.568 31.512 1.00 20.43 105 VAL A O 1
ATOM 802 N N . ALA A 1 108 ? 30.213 13.164 29.407 1.00 16.96 106 ALA A N 1
ATOM 803 C CA . ALA A 1 108 ? 31.571 13.186 28.893 1.00 16.56 106 ALA A CA 1
ATOM 804 C C . ALA A 1 108 ? 31.600 13.735 27.479 1.00 13.68 106 ALA A C 1
ATOM 805 O O . ALA A 1 108 ? 30.625 13.607 26.735 1.00 13.51 106 ALA A O 1
ATOM 807 N N . SER A 1 109 ? 32.729 14.338 27.125 1.00 14.16 107 SER A N 1
ATOM 808 C CA . SER A 1 109 ? 32.931 14.933 25.807 1.00 12.27 107 SER A CA 1
ATOM 809 C C . SER A 1 109 ? 33.783 14.057 24.895 1.00 12.18 107 SER A C 1
ATOM 810 O O . SER A 1 109 ? 34.767 13.464 25.329 1.00 11.81 107 SER A O 1
ATOM 813 N N . ASP A 1 110 ? 33.413 13.991 23.621 1.00 11.03 108 ASP A N 1
ATOM 814 C CA . ASP A 1 110 ? 34.167 13.194 22.659 1.00 11.99 108 ASP A CA 1
ATOM 815 C C . ASP A 1 110 ? 34.937 14.118 21.700 1.00 12.93 108 ASP A C 1
ATOM 816 O O . ASP A 1 110 ? 35.349 13.712 20.612 1.00 13.64 108 ASP A O 1
ATOM 821 N N . PHE A 1 111 ? 35.161 15.355 22.129 1.00 13.55 109 PHE A N 1
ATOM 822 C CA . PHE A 1 111 ? 35.846 16.338 21.288 1.00 12.26 109 PHE A CA 1
ATOM 823 C C . PHE A 1 111 ? 37.284 15.979 20.923 1.00 12.77 109 PHE A C 1
ATOM 824 O O . PHE A 1 111 ? 37.736 16.257 19.811 1.00 9.92 109 PHE A O 1
ATOM 832 N N . ARG A 1 112 ? 38.000 15.354 21.852 1.00 11.16 110 ARG A N 1
ATOM 833 C CA . ARG A 1 112 ? 39.407 15.037 21.627 1.00 12.25 110 ARG A CA 1
ATOM 834 C C . ARG A 1 112 ? 39.746 14.028 20.538 1.00 13.18 110 ARG A C 1
ATOM 835 O O . ARG A 1 112 ? 40.621 14.288 19.714 1.00 10.64 110 ARG A O 1
ATOM 843 N N . TYR A 1 113 ? 39.058 12.890 20.525 1.00 11.06 111 TYR A N 1
ATOM 844 C CA . TYR A 1 113 ? 39.352 11.853 19.543 1.00 12.62 111 TYR A CA 1
ATOM 845 C C . TYR A 1 113 ? 38.189 11.516 18.617 1.00 13.11 111 TYR A C 1
ATOM 846 O O . TYR A 1 113 ? 38.374 10.833 17.605 1.00 13.25 111 TYR A O 1
ATOM 855 N N . ARG A 1 114 ? 37.001 11.999 18.967 1.00 11.67 112 ARG A N 1
ATOM 856 C CA . ARG A 1 114 ? 35.792 11.731 18.198 1.00 13.86 112 ARG A CA 1
ATOM 857 C C . ARG A 1 114 ? 35.662 10.223 17.974 1.00 14.26 112 ARG A C 1
ATOM 858 O O . ARG A 1 114 ? 35.394 9.752 16.866 1.00 13.76 112 ARG A O 1
ATOM 866 N N . ASP A 1 115 ? 35.849 9.467 19.047 1.00 13.01 113 ASP A N 1
ATOM 867 C CA . ASP A 1 115 ? 35.755 8.020 18.979 1.00 12.42 113 ASP A CA 1
ATOM 868 C C . ASP A 1 115 ? 34.338 7.518 18.721 1.00 10.16 113 ASP A C 1
ATOM 869 O O . ASP A 1 115 ? 34.163 6.378 18.301 1.00 11.65 113 ASP A O 1
ATOM 874 N N . MET A 1 116 ? 33.326 8.342 18.981 1.00 11.89 114 MET A N 1
ATOM 875 C CA . MET A 1 116 ? 31.960 7.876 18.761 1.00 12.12 114 MET A CA 1
ATOM 876 C C . MET A 1 116 ? 31.650 7.686 17.273 1.00 12.82 114 MET A C 1
ATOM 877 O O . MET A 1 116 ? 30.570 7.217 16.913 1.00 12.72 114 MET A O 1
ATOM 882 N N . GLU A 1 117 ? 32.596 8.044 16.407 1.00 11.83 115 GLU A N 1
ATOM 883 C CA . GLU A 1 117 ? 32.398 7.823 14.973 1.00 11.78 115 GLU A CA 1
ATOM 884 C C . GLU A 1 117 ? 32.334 6.312 14.811 1.00 12.34 115 GLU A C 1
ATOM 885 O O . GLU A 1 117 ? 31.695 5.791 13.897 1.00 11.57 115 GLU A O 1
ATOM 891 N N . LYS A 1 118 ? 33.011 5.614 15.718 1.00 12.53 116 LYS A N 1
ATOM 892 C CA . LYS A 1 118 ? 33.063 4.157 15.698 1.00 11.65 116 LYS A CA 1
ATOM 893 C C . LYS A 1 118 ? 31.721 3.517 16.048 1.00 12.30 116 LYS A C 1
ATOM 894 O O . LYS A 1 118 ? 31.533 2.312 15.854 1.00 12.13 116 LYS A O 1
ATOM 900 N N . TYR A 1 119 ? 30.798 4.323 16.565 1.00 11.42 117 TYR A N 1
ATOM 901 C CA . TYR A 1 119 ? 29.468 3.842 16.921 1.00 12.83 117 TYR A CA 1
ATOM 902 C C . TYR A 1 119 ? 28.453 4.172 15.826 1.00 13.74 117 TYR A C 1
ATOM 903 O O . TYR A 1 119 ? 27.261 3.894 15.966 1.00 14.04 117 TYR A O 1
ATOM 912 N N . GLY A 1 120 ? 28.936 4.768 14.738 1.00 14.70 118 GLY A N 1
ATOM 913 C CA . GLY A 1 120 ? 28.067 5.100 13.623 1.00 14.60 118 GLY A CA 1
ATOM 914 C C . GLY A 1 120 ? 27.066 6.212 13.853 1.00 16.57 118 GLY A C 1
ATOM 915 O O . GLY A 1 120 ? 26.036 6.265 13.173 1.00 17.30 118 GLY A O 1
ATOM 916 N N . VAL A 1 121 ? 27.363 7.114 14.785 1.00 12.61 119 VAL A N 1
ATOM 917 C CA . VAL A 1 121 ? 26.455 8.210 15.087 1.00 12.96 119 VAL A CA 1
ATOM 918 C C . VAL A 1 121 ? 26.978 9.597 14.710 1.00 11.47 119 VAL A C 1
ATOM 919 O O . VAL A 1 121 ? 26.336 10.605 14.991 1.00 14.28 119 VAL A O 1
ATOM 923 N N . LEU A 1 122 ? 28.138 9.657 14.068 1.00 11.47 120 LEU A N 1
ATOM 924 C CA . LEU A 1 122 ? 28.674 10.947 13.658 1.00 10.43 120 LEU A CA 1
ATOM 925 C C . LEU A 1 122 ? 27.880 11.420 12.437 1.00 10.24 120 LEU A C 1
ATOM 926 O O . LEU A 1 122 ? 27.779 10.704 11.447 1.00 11.44 120 LEU A O 1
ATOM 931 N N . ILE A 1 123 ? 27.316 12.619 12.514 1.00 9.74 121 ILE A N 1
ATOM 932 C CA . ILE A 1 123 ? 26.530 13.171 11.408 1.00 10.75 121 ILE A CA 1
ATOM 933 C C . ILE A 1 123 ? 27.477 13.580 10.275 1.00 11.15 121 ILE A C 1
ATOM 934 O O . ILE A 1 123 ? 28.479 14.255 10.510 1.00 10.64 121 ILE A O 1
ATOM 939 N N . GLY A 1 124 ? 27.152 13.181 9.047 1.00 10.91 122 GLY A N 1
ATOM 940 C CA . GLY A 1 124 ? 28.028 13.489 7.927 1.00 12.38 122 GLY A CA 1
ATOM 941 C C . GLY A 1 124 ? 27.622 14.561 6.928 1.00 14.32 122 GLY A C 1
ATOM 942 O O . GLY A 1 124 ? 28.347 14.793 5.961 1.00 14.76 122 GLY A O 1
ATOM 943 N N . GLU A 1 125 ? 26.487 15.219 7.142 1.00 15.03 123 GLU A N 1
ATOM 944 C CA . GLU A 1 125 ? 26.054 16.263 6.211 1.00 16.52 123 GLU A CA 1
ATOM 945 C C . GLU A 1 125 ? 25.103 17.249 6.872 1.00 16.60 123 GLU A C 1
ATOM 946 O O . GLU A 1 125 ? 24.560 16.978 7.939 1.00 15.68 123 GLU A O 1
ATOM 952 N N . GLY A 1 126 ? 24.906 18.398 6.229 1.00 16.00 124 GLY A N 1
ATOM 953 C CA . GLY A 1 126 ? 23.997 19.390 6.767 1.00 16.62 124 GLY A CA 1
ATOM 954 C C . GLY A 1 126 ? 24.595 20.312 7.807 1.00 15.43 124 GLY A C 1
ATOM 955 O O . GLY A 1 126 ? 25.793 20.269 8.088 1.00 15.19 124 GLY A O 1
ATOM 956 N N . ALA A 1 127 ? 23.746 21.147 8.392 1.00 15.83 125 ALA A N 1
ATOM 957 C CA . ALA A 1 127 ? 24.188 22.106 9.392 1.00 16.31 125 ALA A CA 1
ATOM 958 C C . ALA A 1 127 ? 24.776 21.462 10.645 1.00 15.70 125 ALA A C 1
ATOM 959 O O . ALA A 1 127 ? 25.541 22.104 11.366 1.00 15.01 125 ALA A O 1
ATOM 961 N N . LEU A 1 128 ? 24.428 20.204 10.907 1.00 14.05 126 LEU A N 1
ATOM 962 C CA . LEU A 1 128 ? 24.941 19.527 12.099 1.00 14.49 126 LEU A CA 1
ATOM 963 C C . LEU A 1 128 ? 26.100 18.574 11.833 1.00 14.07 126 LEU A C 1
ATOM 964 O O . LEU A 1 128 ? 26.468 17.791 12.707 1.00 12.99 126 LEU A O 1
ATOM 969 N N . LYS A 1 129 ? 26.683 18.634 10.637 1.00 13.88 127 LYS A N 1
ATOM 970 C CA . LYS A 1 129 ? 27.805 17.756 10.324 1.00 12.94 127 LYS A CA 1
ATOM 971 C C . LYS A 1 129 ? 28.886 17.911 11.392 1.00 12.54 127 LYS A C 1
ATOM 972 O O . LYS A 1 129 ? 29.227 19.022 11.778 1.00 11.29 127 LYS A O 1
ATOM 978 N N . GLY A 1 130 ? 29.420 16.799 11.876 1.00 10.79 128 GLY A N 1
ATOM 979 C CA . GLY A 1 130 ? 30.466 16.904 12.873 1.00 13.41 128 GLY A CA 1
ATOM 980 C C . GLY A 1 130 ? 30.037 16.630 14.300 1.00 13.38 128 GLY A C 1
ATOM 981 O O . GLY A 1 130 ? 30.892 16.410 15.157 1.00 12.94 128 GLY A O 1
ATOM 982 N N . ILE A 1 131 ? 28.737 16.666 14.580 1.00 13.81 129 ILE A N 1
ATOM 983 C CA . ILE A 1 131 ? 28.287 16.368 15.937 1.00 14.79 129 ILE A CA 1
ATOM 984 C C . ILE A 1 131 ? 27.578 15.012 15.965 1.00 13.19 129 ILE A C 1
ATOM 985 O O . ILE A 1 131 ? 27.356 14.398 14.917 1.00 13.49 129 ILE A O 1
ATOM 990 N N . LEU A 1 132 ? 27.236 14.533 17.158 1.00 12.12 130 LEU A N 1
ATOM 991 C CA . LEU A 1 132 ? 26.617 13.215 17.299 1.00 11.03 130 LEU A CA 1
ATOM 992 C C . LEU A 1 132 ? 25.094 13.164 17.201 1.00 12.36 130 LEU A C 1
ATOM 993 O O . LEU A 1 132 ? 24.394 14.045 17.706 1.00 11.76 130 LEU A O 1
ATOM 998 N N . ALA A 1 133 ? 24.590 12.121 16.542 1.00 13.17 131 ALA A N 1
ATOM 999 C CA . ALA A 1 133 ? 23.147 11.916 16.416 1.00 15.57 131 ALA A CA 1
ATOM 1000 C C . ALA A 1 133 ? 22.649 11.411 17.768 1.00 16.14 131 ALA A C 1
ATOM 1001 O O . ALA A 1 133 ? 23.442 10.977 18.607 1.00 17.26 131 ALA A O 1
ATOM 1003 N N . ARG A 1 134 ? 21.338 11.458 17.975 1.00 15.12 132 ARG A N 1
ATOM 1004 C CA . ARG A 1 134 ? 20.755 11.011 19.236 1.00 16.79 132 ARG A CA 1
ATOM 1005 C C . ARG A 1 134 ? 20.574 9.498 19.198 1.00 16.87 132 ARG A C 1
ATOM 1006 O O . ARG A 1 134 ? 19.867 8.967 18.334 1.00 17.31 132 ARG A O 1
ATOM 1014 N N . ALA A 1 135 ? 21.223 8.802 20.129 1.00 13.43 133 ALA A N 1
ATOM 1015 C CA . ALA A 1 135 ? 21.139 7.348 20.180 1.00 14.10 133 ALA A CA 1
ATOM 1016 C C . ALA A 1 135 ? 21.387 6.824 21.582 1.00 15.99 133 ALA A C 1
ATOM 1017 O O . ALA A 1 135 ? 21.817 7.565 22.469 1.00 16.27 133 ALA A O 1
ATOM 1019 N N . VAL A 1 136 ? 21.097 5.542 21.773 1.00 15.99 134 VAL A N 1
ATOM 1020 C CA . VAL A 1 136 ? 21.314 4.891 23.060 1.00 17.00 134 VAL A CA 1
ATOM 1021 C C . VAL A 1 136 ? 21.890 3.511 22.800 1.00 16.94 134 VAL A C 1
ATOM 1022 O O . VAL A 1 136 ? 21.395 2.767 21.948 1.00 18.03 134 VAL A O 1
ATOM 1026 N N . PHE A 1 137 ? 22.951 3.175 23.522 1.00 17.41 135 PHE A N 1
ATOM 1027 C CA . PHE A 1 137 ? 23.588 1.878 23.376 1.00 17.34 135 PHE A CA 1
ATOM 1028 C C . PHE A 1 137 ? 23.671 1.225 24.745 1.00 18.65 135 PHE A C 1
ATOM 1029 O O . PHE A 1 137 ? 23.864 1.908 25.750 1.00 18.20 135 PHE A O 1
ATOM 1037 N N . ILE A 1 138 ? 23.510 -0.092 24.778 1.00 20.27 136 ILE A N 1
ATOM 1038 C CA . ILE A 1 138 ? 23.628 -0.839 26.023 1.00 21.41 136 ILE A CA 1
ATOM 1039 C C . ILE A 1 138 ? 24.668 -1.914 25.766 1.00 21.59 136 ILE A C 1
ATOM 1040 O O . ILE A 1 138 ? 24.547 -2.696 24.822 1.00 22.94 136 ILE A O 1
ATOM 1045 N N . ILE A 1 139 ? 25.702 -1.937 26.604 1.00 22.89 137 ILE A N 1
ATOM 1046 C CA . ILE A 1 139 ? 26.791 -2.898 26.473 1.00 22.27 137 ILE A CA 1
ATOM 1047 C C . ILE A 1 139 ? 26.754 -3.887 27.644 1.00 23.35 137 ILE A C 1
ATOM 1048 O O . ILE A 1 139 ? 26.667 -3.471 28.798 1.00 22.39 137 ILE A O 1
ATOM 1053 N N . ASP A 1 140 ? 26.817 -5.185 27.354 1.00 27.12 138 ASP A N 1
ATOM 1054 C CA . ASP A 1 140 ? 26.801 -6.175 28.428 1.00 29.93 138 ASP A CA 1
ATOM 1055 C C . ASP A 1 140 ? 28.181 -6.286 29.065 1.00 31.00 138 ASP A C 1
ATOM 1056 O O . ASP A 1 140 ? 29.143 -5.678 28.594 1.00 28.67 138 ASP A O 1
ATOM 1061 N N . LYS A 1 141 ? 28.271 -7.061 30.142 1.00 32.15 139 LYS A N 1
ATOM 1062 C CA . LYS A 1 141 ? 29.530 -7.235 30.857 1.00 32.45 139 LYS A CA 1
ATOM 1063 C C . LYS A 1 141 ? 30.630 -7.865 30.014 1.00 31.45 139 LYS A C 1
ATOM 1064 O O . LYS A 1 141 ? 31.809 -7.751 30.344 1.00 32.61 139 LYS A O 1
ATOM 1070 N N . GLU A 1 142 ? 30.248 -8.529 28.930 1.00 30.54 140 GLU A N 1
ATOM 1071 C CA . GLU A 1 142 ? 31.221 -9.165 28.051 1.00 31.45 140 GLU A CA 1
ATOM 1072 C C . GLU A 1 142 ? 31.732 -8.181 27.002 1.00 29.40 140 GLU A C 1
ATOM 1073 O O . GLU A 1 142 ? 32.527 -8.542 26.137 1.00 29.93 140 GLU A O 1
ATOM 1079 N N . GLY A 1 143 ? 31.265 -6.939 27.087 1.00 29.47 141 GLY A N 1
ATOM 1080 C CA . GLY A 1 143 ? 31.691 -5.913 26.149 1.00 28.79 141 GLY A CA 1
ATOM 1081 C C . GLY A 1 143 ? 31.044 -5.999 24.779 1.00 28.02 141 GLY A C 1
ATOM 1082 O O . GLY A 1 143 ? 31.568 -5.465 23.804 1.00 27.11 141 GLY A O 1
ATOM 1083 N N . LYS A 1 144 ? 29.900 -6.668 24.695 1.00 27.11 142 LYS A N 1
ATOM 1084 C CA . LYS A 1 144 ? 29.203 -6.804 23.420 1.00 27.21 142 LYS A CA 1
ATOM 1085 C C . LYS A 1 144 ? 27.993 -5.879 23.395 1.00 25.68 142 LYS A C 1
ATOM 1086 O O . LYS A 1 144 ? 27.402 -5.594 24.437 1.00 26.15 142 LYS A O 1
ATOM 1092 N N . VAL A 1 145 ? 27.633 -5.402 22.207 1.00 24.29 143 VAL A N 1
ATOM 1093 C CA . VAL A 1 145 ? 26.472 -4.533 22.072 1.00 23.48 143 VAL A CA 1
ATOM 1094 C C . VAL A 1 145 ? 25.242 -5.419 22.230 1.00 24.39 143 VAL A C 1
ATOM 1095 O O . VAL A 1 145 ? 25.052 -6.366 21.464 1.00 24.76 143 VAL A O 1
ATOM 1099 N N . ALA A 1 146 ? 24.419 -5.109 23.225 1.00 25.43 144 ALA A N 1
ATOM 1100 C CA . ALA A 1 146 ? 23.215 -5.887 23.496 1.00 27.95 144 ALA A CA 1
ATOM 1101 C C . ALA A 1 146 ? 21.938 -5.124 23.158 1.00 28.89 144 ALA A C 1
ATOM 1102 O O . ALA A 1 146 ? 20.846 -5.693 23.173 1.00 29.18 144 ALA A O 1
ATOM 1104 N N . TYR A 1 147 ? 22.076 -3.838 22.852 1.00 27.44 145 TYR A N 1
ATOM 1105 C CA . TYR A 1 147 ? 20.921 -3.010 22.531 1.00 26.05 145 TYR A CA 1
ATOM 1106 C C . TYR A 1 147 ? 21.340 -1.761 21.773 1.00 26.29 145 TYR A C 1
ATOM 1107 O O . TYR A 1 147 ? 22.369 -1.159 22.077 1.00 24.81 145 TYR A O 1
ATOM 1116 N N . VAL A 1 148 ? 20.529 -1.370 20.795 1.00 23.61 146 VAL A N 1
ATOM 1117 C CA . VAL A 1 148 ? 20.811 -0.183 19.999 1.00 24.54 146 VAL A CA 1
ATOM 1118 C C . VAL A 1 148 ? 19.521 0.555 19.672 1.00 24.58 146 VAL A C 1
ATOM 1119 O O . VAL A 1 148 ? 18.538 -0.058 19.255 1.00 25.08 146 VAL A O 1
ATOM 1123 N N . GLN A 1 149 ? 19.517 1.866 19.890 1.00 23.01 147 GLN A N 1
ATOM 1124 C CA . GLN A 1 149 ? 18.358 2.687 19.565 1.00 21.04 147 GLN A CA 1
ATOM 1125 C C . GLN A 1 149 ? 18.793 4.021 18.980 1.00 20.15 147 GLN A C 1
ATOM 1126 O O . GLN A 1 149 ? 19.417 4.839 19.658 1.00 18.73 147 GLN A O 1
ATOM 1132 N N . LEU A 1 150 ? 18.464 4.229 17.711 1.00 20.02 148 LEU A N 1
ATOM 1133 C CA . LEU A 1 150 ? 18.789 5.474 17.022 1.00 20.20 148 LEU A CA 1
ATOM 1134 C C . LEU A 1 150 ? 17.475 6.222 16.859 1.00 19.93 148 LEU A C 1
ATOM 1135 O O . LEU A 1 150 ? 16.569 5.734 16.193 1.00 20.52 148 LEU A O 1
ATOM 1140 N N . VAL A 1 151 ? 17.360 7.392 17.481 1.00 18.86 149 VAL A N 1
ATOM 1141 C CA . VAL A 1 151 ? 16.136 8.174 17.383 1.00 19.99 149 VAL A CA 1
ATOM 1142 C C . VAL A 1 151 ? 15.989 8.678 15.944 1.00 20.98 149 VAL A C 1
ATOM 1143 O O . VAL A 1 151 ? 16.807 9.466 15.470 1.00 20.72 149 VAL A O 1
ATOM 1147 N N . PRO A 1 152 ? 14.944 8.215 15.229 1.00 21.24 150 PRO A N 1
ATOM 1148 C CA . PRO A 1 152 ? 14.666 8.596 13.834 1.00 20.25 150 PRO A CA 1
ATOM 1149 C C . PRO A 1 152 ? 14.592 10.096 13.559 1.00 19.33 150 PRO A C 1
ATOM 1150 O O . PRO A 1 152 ? 14.939 10.548 12.467 1.00 17.74 150 PRO A O 1
ATOM 1154 N N . GLU A 1 153 ? 14.114 10.856 14.540 1.00 18.96 151 GLU A N 1
ATOM 1155 C CA . GLU A 1 153 ? 14.018 12.308 14.430 1.00 20.79 151 GLU A CA 1
ATOM 1156 C C . GLU A 1 153 ? 14.947 12.849 15.507 1.00 21.42 151 GLU A C 1
ATOM 1157 O O . GLU A 1 153 ? 14.647 12.767 16.693 1.00 21.91 151 GLU A O 1
ATOM 1163 N N . ILE A 1 154 ? 16.080 13.395 15.083 1.00 22.14 152 ILE A N 1
ATOM 1164 C CA . ILE A 1 154 ? 17.080 13.913 16.006 1.00 23.34 152 ILE A CA 1
ATOM 1165 C C . ILE A 1 154 ? 16.565 14.936 17.021 1.00 23.98 152 ILE A C 1
ATOM 1166 O O . ILE A 1 154 ? 17.112 15.052 18.120 1.00 25.76 152 ILE A O 1
ATOM 1171 N N . THR A 1 155 ? 15.514 15.665 16.663 1.00 23.49 153 THR A N 1
ATOM 1172 C CA . THR A 1 155 ? 14.949 16.680 17.549 1.00 23.97 153 THR A CA 1
ATOM 1173 C C . THR A 1 155 ? 14.019 16.121 18.626 1.00 24.28 153 THR A C 1
ATOM 1174 O O . THR A 1 155 ? 13.529 16.870 19.477 1.00 24.56 153 THR A O 1
ATOM 1178 N N . GLU A 1 156 ? 13.780 14.813 18.599 1.00 22.33 154 GLU A N 1
ATOM 1179 C CA . GLU A 1 156 ? 12.883 14.192 19.573 1.00 22.43 154 GLU A CA 1
ATOM 1180 C C . GLU A 1 156 ? 13.605 13.366 20.626 1.00 22.07 154 GLU A C 1
ATOM 1181 O O . GLU A 1 156 ? 14.759 12.986 20.449 1.00 21.70 154 GLU A O 1
ATOM 1187 N N . GLU A 1 157 ? 12.908 13.084 21.724 1.00 23.40 155 GLU A N 1
ATOM 1188 C CA . GLU A 1 157 ? 13.475 12.285 22.801 1.00 24.06 155 GLU A CA 1
ATOM 1189 C C . GLU A 1 157 ? 13.405 10.818 22.396 1.00 24.38 155 GLU A C 1
ATOM 1190 O O . GLU A 1 157 ? 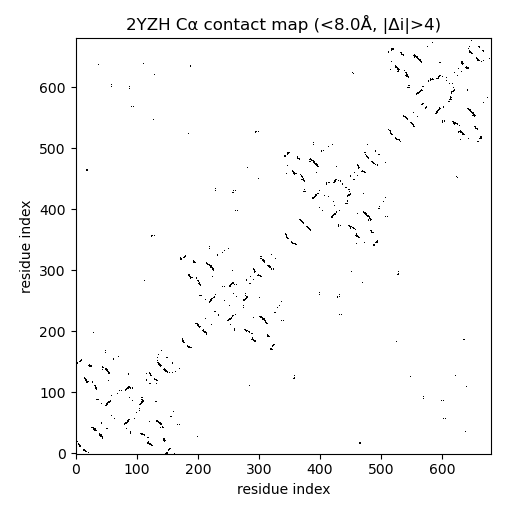12.634 10.442 21.513 1.00 25.92 155 GLU A O 1
ATOM 1196 N N . PRO A 1 158 ? 14.220 9.966 23.028 1.00 23.82 156 PRO A N 1
ATOM 1197 C CA . PRO A 1 158 ? 14.204 8.543 22.692 1.00 24.76 156 PRO A CA 1
ATOM 1198 C C . PRO A 1 158 ? 13.116 7.818 23.480 1.00 25.51 156 PRO A C 1
ATOM 1199 O O . PRO A 1 158 ? 12.405 8.435 24.274 1.00 24.72 156 PRO A O 1
ATOM 1203 N N . ASN A 1 159 ? 12.988 6.515 23.246 1.00 26.11 157 ASN A N 1
ATOM 1204 C CA . ASN A 1 159 ? 12.016 5.699 23.966 1.00 28.35 157 ASN A CA 1
ATOM 1205 C C . ASN A 1 159 ? 12.760 5.215 25.208 1.00 29.49 157 ASN A C 1
ATOM 1206 O O . ASN A 1 159 ? 13.628 4.346 25.129 1.00 31.47 157 ASN A O 1
ATOM 1211 N N . TYR A 1 160 ? 12.413 5.805 26.345 1.00 30.79 158 TYR A N 1
ATOM 1212 C CA . TYR A 1 160 ? 13.045 5.516 27.628 1.00 33.57 158 TYR A CA 1
ATOM 1213 C C . TYR A 1 160 ? 12.819 4.136 28.247 1.00 34.62 158 TYR A C 1
ATOM 1214 O O . TYR A 1 160 ? 13.775 3.428 28.575 1.00 34.74 158 TYR A O 1
ATOM 1223 N N . ASP A 1 161 ? 11.555 3.764 28.416 1.00 36.03 159 ASP A N 1
ATOM 1224 C CA . ASP A 1 161 ? 11.191 2.494 29.035 1.00 36.63 159 ASP A CA 1
ATOM 1225 C C . ASP A 1 161 ? 11.870 1.241 28.491 1.00 36.12 159 ASP A C 1
ATOM 1226 O O . ASP A 1 161 ? 12.327 0.398 29.265 1.00 34.69 159 ASP A O 1
ATOM 1231 N N . GLU A 1 162 ? 11.935 1.100 27.172 1.00 34.69 160 GLU A N 1
ATOM 1232 C CA . GLU A 1 162 ? 12.569 -0.080 26.595 1.00 34.90 160 GLU A CA 1
ATOM 1233 C C . GLU A 1 162 ? 14.061 -0.161 26.916 1.00 34.16 160 GLU A C 1
ATOM 1234 O O . GLU A 1 162 ? 14.658 -1.236 26.850 1.00 32.51 160 GLU A O 1
ATOM 1240 N N . VAL A 1 163 ? 14.665 0.972 27.261 1.00 33.63 161 VAL A N 1
ATOM 1241 C CA . VAL A 1 163 ? 16.085 0.987 27.601 1.00 33.94 161 VAL A CA 1
ATOM 1242 C C . VAL A 1 163 ? 16.271 0.415 29.004 1.00 34.81 161 VAL A C 1
ATOM 1243 O O . VAL A 1 163 ? 17.120 -0.448 29.229 1.00 35.36 161 VAL A O 1
ATOM 1247 N N . VAL A 1 164 ? 15.462 0.897 29.939 1.00 36.21 162 VAL A N 1
ATOM 1248 C CA . VAL A 1 164 ? 15.527 0.444 31.324 1.00 38.67 162 VAL A CA 1
ATOM 1249 C C . VAL A 1 164 ? 15.132 -1.026 31.467 1.00 39.45 162 VAL A C 1
ATOM 1250 O O . VAL A 1 164 ? 15.642 -1.728 32.340 1.00 40.03 162 VAL A O 1
ATOM 1254 N N . ASN A 1 165 ? 14.226 -1.494 30.615 1.00 39.79 163 ASN A N 1
ATOM 1255 C CA . ASN A 1 165 ? 13.788 -2.882 30.687 1.00 41.42 163 ASN A CA 1
ATOM 1256 C C . ASN A 1 165 ? 14.852 -3.839 30.167 1.00 41.19 163 ASN A C 1
ATOM 1257 O O . ASN A 1 165 ? 14.944 -4.979 30.620 1.00 41.22 163 ASN A O 1
ATOM 1262 N N . LYS A 1 166 ? 15.655 -3.375 29.215 1.00 40.55 164 LYS A N 1
ATOM 1263 C CA . LYS A 1 166 ? 16.704 -4.207 28.642 1.00 39.33 164 LYS A CA 1
ATOM 1264 C C . LYS A 1 166 ? 17.887 -4.333 29.594 1.00 39.47 164 LYS A C 1
ATOM 1265 O O . LYS A 1 166 ? 18.484 -5.405 29.716 1.00 37.94 164 LYS A O 1
ATOM 1271 N N . VAL A 1 167 ? 18.227 -3.239 30.269 1.00 39.69 165 VAL A N 1
ATOM 1272 C CA . VAL A 1 167 ? 19.349 -3.256 31.199 1.00 42.26 165 VAL A CA 1
ATOM 1273 C C . VAL A 1 167 ? 19.083 -4.221 32.348 1.00 44.02 165 VAL A C 1
ATOM 1274 O O . VAL A 1 167 ? 20.008 -4.835 32.880 1.00 43.86 165 VAL A O 1
ATOM 1278 N N . LYS A 1 168 ? 17.815 -4.361 32.721 1.00 45.72 166 LYS A N 1
ATOM 1279 C CA . LYS A 1 168 ? 17.444 -5.259 33.806 1.00 47.18 166 LYS A CA 1
ATOM 1280 C C . LYS A 1 168 ? 17.684 -6.714 33.418 1.00 47.98 166 LYS A C 1
ATOM 1281 O O . LYS A 1 168 ? 18.168 -7.506 34.225 1.00 48.17 166 LYS A O 1
ATOM 1287 N N . GLU A 1 169 ? 17.355 -7.061 32.178 1.00 48.85 167 GLU A N 1
ATOM 1288 C CA . GLU A 1 169 ? 17.561 -8.422 31.697 1.00 50.15 167 GLU A CA 1
ATOM 1289 C C . GLU A 1 169 ? 19.040 -8.781 31.790 1.00 50.31 167 GLU A C 1
ATOM 1290 O O . GLU A 1 169 ? 19.400 -9.944 31.976 1.00 50.50 167 GLU A O 1
ATOM 1296 N N . LEU A 1 170 ? 19.891 -7.768 31.661 1.00 50.43 168 LEU A N 1
ATOM 1297 C CA . LEU A 1 170 ? 21.337 -7.952 31.712 1.00 50.22 168 LEU A CA 1
ATOM 1298 C C . LEU A 1 170 ? 21.893 -7.825 33.129 1.00 50.58 168 LEU A C 1
ATOM 1299 O O . LEU A 1 170 ? 22.679 -8.710 33.525 1.00 51.48 168 LEU A O 1
ATOM 1304 N N . GLY B 1 1 ? 65.759 9.479 25.406 1.00 50.77 -2 GLY B N 1
ATOM 1305 C CA . GLY B 1 1 ? 65.277 8.858 24.146 1.00 50.22 -2 GLY B CA 1
ATOM 1306 C C . GLY B 1 1 ? 64.321 7.711 24.397 1.00 49.48 -2 GLY B C 1
ATOM 1307 O O . GLY B 1 1 ? 63.195 7.730 23.904 1.00 50.43 -2 GLY B O 1
ATOM 1308 N N . HIS B 1 2 ? 64.775 6.718 25.163 1.00 48.25 -1 HIS B N 1
ATOM 1309 C CA . HIS B 1 2 ? 63.981 5.535 25.514 1.00 46.03 -1 HIS B CA 1
ATOM 1310 C C . HIS B 1 2 ? 62.486 5.852 25.599 1.00 43.72 -1 HIS B C 1
ATOM 1311 O O . HIS B 1 2 ? 61.652 5.076 25.145 1.00 42.04 -1 HIS B O 1
ATOM 1318 N N . MET B 1 3 ? 62.160 6.994 26.193 1.00 41.67 1 MET B N 1
ATOM 1319 C CA . MET B 1 3 ? 60.778 7.451 26.299 1.00 39.01 1 MET B CA 1
ATOM 1320 C C . MET B 1 3 ? 60.796 8.939 26.602 1.00 35.51 1 MET B C 1
ATOM 1321 O O . MET B 1 3 ? 61.412 9.372 27.575 1.00 33.95 1 MET B O 1
ATOM 1326 N N . ALA B 1 4 ? 60.125 9.720 25.761 1.00 31.16 2 ALA B N 1
ATOM 1327 C CA . ALA B 1 4 ? 60.095 11.164 25.939 1.00 28.49 2 ALA B CA 1
ATOM 1328 C C . ALA B 1 4 ? 58.972 11.800 25.134 1.00 25.61 2 ALA B C 1
ATOM 1329 O O . ALA B 1 4 ? 58.189 11.103 24.488 1.00 23.49 2 ALA B O 1
ATOM 1331 N N . ARG B 1 5 ? 58.911 13.128 25.183 1.00 23.71 3 ARG B N 1
ATOM 1332 C CA . ARG B 1 5 ? 57.897 13.898 24.471 1.00 21.26 3 ARG B CA 1
ATOM 1333 C C . ARG B 1 5 ? 58.491 14.579 23.238 1.00 20.07 3 ARG B C 1
ATOM 1334 O O . ARG B 1 5 ? 57.818 15.348 22.552 1.00 18.54 3 ARG B O 1
ATOM 1342 N N . THR B 1 6 ? 59.762 14.306 22.963 1.00 19.42 4 THR B N 1
ATOM 1343 C CA . THR B 1 6 ? 60.417 14.895 21.800 1.00 19.56 4 THR B CA 1
ATOM 1344 C C . THR B 1 6 ? 61.447 13.922 21.250 1.00 18.81 4 THR B C 1
ATOM 1345 O O . THR B 1 6 ? 62.025 13.126 21.993 1.00 18.52 4 THR B O 1
ATOM 1349 N N . VAL B 1 7 ? 61.665 13.993 19.944 1.00 16.39 5 VAL B N 1
ATOM 1350 C CA . VAL B 1 7 ? 62.652 13.157 19.280 1.00 16.79 5 VAL B CA 1
ATOM 1351 C C . VAL B 1 7 ? 63.387 14.070 18.316 1.00 16.42 5 VAL B C 1
ATOM 1352 O O . VAL B 1 7 ? 63.057 15.248 18.199 1.00 18.81 5 VAL B O 1
ATOM 1356 N N . ASN B 1 8 ? 64.394 13.541 17.638 1.00 17.25 6 ASN B N 1
ATOM 1357 C CA . ASN B 1 8 ? 65.134 14.350 16.688 1.00 17.33 6 ASN B CA 1
ATOM 1358 C C . ASN B 1 8 ? 64.929 13.831 15.281 1.00 16.48 6 ASN B C 1
ATOM 1359 O O . ASN B 1 8 ? 64.690 12.642 15.073 1.00 14.60 6 ASN B O 1
ATOM 1364 N N . LEU B 1 9 ? 64.994 14.746 14.322 1.00 16.13 7 LEU B N 1
ATOM 1365 C CA . LEU B 1 9 ? 64.878 14.410 12.914 1.00 16.44 7 LEU B CA 1
ATOM 1366 C C . LEU B 1 9 ? 66.116 15.045 12.293 1.00 17.82 7 LEU B C 1
ATOM 1367 O O . LEU B 1 9 ? 66.211 16.271 12.190 1.00 15.81 7 LEU B O 1
ATOM 1372 N N . LYS B 1 10 ? 67.069 14.206 11.906 1.00 18.06 8 LYS B N 1
ATOM 1373 C CA . LYS B 1 10 ? 68.314 14.690 11.325 1.00 19.40 8 LYS B CA 1
ATOM 1374 C C . LYS B 1 10 ? 68.958 15.731 12.240 1.00 20.62 8 LYS B C 1
ATOM 1375 O O . LYS B 1 10 ? 69.458 16.759 11.782 1.00 21.20 8 LYS B O 1
ATOM 1381 N N . GLY B 1 11 ? 68.918 15.465 13.542 1.00 20.11 9 GLY B N 1
ATOM 1382 C CA . GLY B 1 11 ? 69.529 16.365 14.505 1.00 22.70 9 GLY B CA 1
ATOM 1383 C C . GLY B 1 11 ? 68.689 17.504 15.052 1.00 23.72 9 GLY B C 1
ATOM 1384 O O . GLY B 1 11 ? 69.086 18.145 16.028 1.00 24.60 9 GLY B O 1
ATOM 1385 N N . ASN B 1 12 ? 67.541 17.769 14.439 1.00 22.22 10 ASN B N 1
ATOM 1386 C CA . ASN B 1 12 ? 66.677 18.850 14.902 1.00 21.69 10 ASN B CA 1
ATOM 1387 C C . ASN B 1 12 ? 65.529 18.311 15.747 1.00 20.86 10 ASN B C 1
ATOM 1388 O O . ASN B 1 12 ? 64.880 17.330 15.373 1.00 19.63 10 ASN B O 1
ATOM 1393 N N . PRO B 1 13 ? 65.266 18.950 16.898 1.00 20.02 11 PRO B N 1
ATOM 1394 C CA . PRO B 1 13 ? 64.190 18.527 17.795 1.00 19.85 11 PRO B CA 1
ATOM 1395 C C . PRO B 1 13 ? 62.818 18.614 17.146 1.00 18.34 11 PRO B C 1
ATOM 1396 O O . PRO B 1 13 ? 62.514 19.551 16.399 1.00 16.10 11 PRO B O 1
ATOM 1400 N N . VAL B 1 14 ? 62.006 17.606 17.437 1.00 15.73 12 VAL B N 1
ATOM 1401 C CA . VAL B 1 14 ? 60.654 17.484 16.916 1.00 15.56 12 VAL B CA 1
ATOM 1402 C C . VAL B 1 14 ? 59.787 17.102 18.111 1.00 14.80 12 VAL B C 1
ATOM 1403 O O . VAL B 1 14 ? 60.041 16.088 18.760 1.00 16.49 12 VAL B O 1
ATOM 1407 N N . THR B 1 15 ? 58.781 17.912 18.421 1.00 13.41 13 THR B N 1
ATOM 1408 C CA . THR B 1 15 ? 57.916 17.600 19.556 1.00 13.41 13 THR B CA 1
ATOM 1409 C C . THR B 1 15 ? 56.814 16.634 19.149 1.00 13.65 13 THR B C 1
ATOM 1410 O O . THR B 1 15 ? 56.342 16.654 18.014 1.00 12.55 13 THR B O 1
ATOM 1414 N N . LEU B 1 16 ? 56.413 15.788 20.091 1.00 12.31 14 LEU B N 1
ATOM 1415 C CA . LEU B 1 16 ? 55.365 14.812 19.856 1.00 10.25 14 LEU B CA 1
ATOM 1416 C C . LEU B 1 16 ? 54.076 15.254 20.536 1.00 11.48 14 LEU B C 1
ATOM 1417 O O . LEU B 1 16 ? 54.101 16.013 21.505 1.00 11.39 14 LEU B O 1
ATOM 1422 N N . VAL B 1 17 ? 52.950 14.782 20.016 1.00 9.69 15 VAL B N 1
ATOM 1423 C CA . VAL B 1 17 ? 51.654 15.099 20.599 1.00 9.68 15 VAL B CA 1
ATOM 1424 C C . VAL B 1 17 ? 51.485 14.149 21.784 1.00 11.52 15 VAL B C 1
ATOM 1425 O O . VAL B 1 17 ? 51.863 12.981 21.699 1.00 13.59 15 VAL B O 1
ATOM 1429 N N . GLY B 1 18 ? 50.960 14.659 22.894 1.00 11.59 16 GLY B N 1
ATOM 1430 C CA . GLY B 1 18 ? 50.761 13.829 24.072 1.00 12.71 16 GLY B CA 1
ATOM 1431 C C . GLY B 1 18 ? 49.582 12.887 23.901 1.00 12.92 16 GLY B C 1
ATOM 1432 O O . GLY B 1 18 ? 48.915 12.920 22.870 1.00 13.46 16 GLY B O 1
ATOM 1433 N N . PRO B 1 19 ? 49.287 12.037 24.897 1.00 13.46 17 PRO B N 1
ATOM 1434 C CA . PRO B 1 19 ? 49.991 11.910 26.174 1.00 14.00 17 PRO B CA 1
ATOM 1435 C C . PRO B 1 19 ? 51.211 11.016 26.060 1.00 14.00 17 PRO B C 1
ATOM 1436 O O . PRO B 1 19 ? 51.291 10.169 25.173 1.00 12.85 17 PRO B O 1
ATOM 1440 N N . GLU B 1 20 ? 52.163 11.209 26.964 1.00 14.69 18 GLU B N 1
ATOM 1441 C CA . GLU B 1 20 ? 53.350 10.374 26.978 1.00 17.93 18 GLU B CA 1
ATOM 1442 C C . GLU B 1 20 ? 52.926 9.119 27.731 1.00 18.99 18 GLU B C 1
ATOM 1443 O O . GLU B 1 20 ? 52.413 9.206 28.845 1.00 19.25 18 GLU B O 1
ATOM 1449 N N . LEU B 1 21 ? 53.119 7.958 27.117 1.00 19.11 19 LEU B N 1
ATOM 1450 C CA . LEU B 1 21 ? 52.736 6.706 27.749 1.00 21.87 19 LEU B CA 1
ATOM 1451 C C . LEU B 1 21 ? 53.868 6.184 28.626 1.00 22.78 19 LEU B C 1
ATOM 1452 O O . LEU B 1 21 ? 55.039 6.235 28.251 1.00 22.99 19 LEU B O 1
ATOM 1457 N N . LYS B 1 22 ? 53.511 5.679 29.799 1.00 22.28 20 LYS B N 1
ATOM 1458 C CA . LYS B 1 22 ? 54.504 5.157 30.724 1.00 22.90 20 LYS B CA 1
ATOM 1459 C C . LYS B 1 22 ? 54.222 3.710 31.086 1.00 21.40 20 LYS B C 1
ATOM 1460 O O . LYS B 1 22 ? 53.079 3.255 31.022 1.00 20.70 20 LYS B O 1
ATOM 1466 N N . VAL B 1 23 ? 55.272 2.982 31.448 1.00 20.05 21 VAL B N 1
ATOM 1467 C CA . VAL B 1 23 ? 55.123 1.591 31.840 1.00 19.83 21 VAL B CA 1
ATOM 1468 C C . VAL B 1 23 ? 54.084 1.537 32.953 1.00 19.53 21 VAL B C 1
ATOM 1469 O O . VAL B 1 23 ? 54.106 2.359 33.868 1.00 19.62 21 VAL B O 1
ATOM 1473 N N . GLY B 1 24 ? 53.161 0.582 32.864 1.00 18.66 22 GLY B N 1
ATOM 1474 C CA . GLY B 1 24 ? 52.128 0.470 33.876 1.00 17.09 22 GLY B CA 1
ATOM 1475 C C . GLY B 1 24 ? 50.803 1.065 33.430 1.00 18.17 22 GLY B C 1
ATOM 1476 O O . GLY B 1 24 ? 49.758 0.743 33.998 1.00 18.57 22 GLY B O 1
ATOM 1477 N N . ASP B 1 25 ? 50.834 1.942 32.427 1.00 16.73 23 ASP B N 1
ATOM 1478 C CA . ASP B 1 25 ? 49.601 2.547 31.919 1.00 16.74 23 ASP B CA 1
ATOM 1479 C C . ASP B 1 25 ? 48.829 1.517 31.099 1.00 16.73 23 ASP B C 1
ATOM 1480 O O . ASP B 1 25 ? 49.422 0.614 30.511 1.00 14.67 23 ASP B O 1
ATOM 1485 N N . ARG B 1 26 ? 47.509 1.655 31.047 1.00 16.64 24 ARG B N 1
ATOM 1486 C CA . ARG B 1 26 ? 46.718 0.744 30.231 1.00 17.85 24 ARG B CA 1
ATOM 1487 C C . ARG B 1 26 ? 47.055 1.096 28.787 1.00 17.34 24 ARG B C 1
ATOM 1488 O O . ARG B 1 26 ? 47.197 2.273 28.448 1.00 18.23 24 ARG B O 1
ATOM 1496 N N . ALA B 1 27 ? 47.198 0.086 27.940 1.00 14.73 25 ALA B N 1
ATOM 1497 C CA . ALA B 1 27 ? 47.508 0.320 26.535 1.00 14.23 25 ALA B CA 1
ATOM 1498 C C . ALA B 1 27 ? 46.212 0.683 25.817 1.00 14.56 25 ALA B C 1
ATOM 1499 O O . ALA B 1 27 ? 45.272 -0.111 25.770 1.00 14.36 25 ALA B O 1
ATOM 1501 N N . PRO B 1 28 ? 46.136 1.899 25.259 1.00 13.72 26 PRO B N 1
ATOM 1502 C CA . PRO B 1 28 ? 44.904 2.283 24.563 1.00 12.43 26 PRO B CA 1
ATOM 1503 C C . PRO B 1 28 ? 44.618 1.364 23.378 1.00 12.20 26 PRO B C 1
ATOM 1504 O O . PRO B 1 28 ? 45.542 0.829 22.773 1.00 11.82 26 PRO B O 1
ATOM 1508 N N . GLU B 1 29 ? 43.344 1.171 23.052 1.00 12.82 27 GLU B N 1
ATOM 1509 C CA . GLU B 1 29 ? 43.013 0.349 21.897 1.00 13.70 27 GLU B CA 1
ATOM 1510 C C . GLU B 1 29 ? 43.109 1.238 20.663 1.00 13.72 27 GLU B C 1
ATOM 1511 O O . GLU B 1 29 ? 42.750 2.416 20.704 1.00 14.38 27 GLU B O 1
ATOM 1517 N N . ALA B 1 30 ? 43.622 0.679 19.576 1.00 13.07 28 ALA B N 1
ATOM 1518 C CA . ALA B 1 30 ? 43.741 1.421 18.333 1.00 10.91 28 ALA B CA 1
ATOM 1519 C C . ALA B 1 30 ? 43.047 0.609 17.261 1.00 11.47 28 ALA B C 1
ATOM 1520 O O . ALA B 1 30 ? 43.384 -0.557 17.043 1.00 13.39 28 ALA B O 1
ATOM 1522 N N . VAL B 1 31 ? 42.063 1.216 16.611 1.00 11.89 29 VAL B N 1
ATOM 1523 C CA . VAL B 1 31 ? 41.338 0.539 15.549 1.00 11.57 29 VAL B CA 1
ATOM 1524 C C . VAL B 1 31 ? 42.091 0.834 14.255 1.00 12.81 29 VAL B C 1
ATOM 1525 O O . VAL B 1 31 ? 41.981 1.927 13.697 1.00 14.31 29 VAL B O 1
ATOM 1529 N N . VAL B 1 32 ? 42.864 -0.140 13.790 1.00 13.08 30 VAL B N 1
ATOM 1530 C CA . VAL B 1 32 ? 43.652 0.027 12.577 1.00 13.40 30 VAL B CA 1
ATOM 1531 C C . VAL B 1 32 ? 43.112 -0.802 11.412 1.00 14.01 30 VAL B C 1
ATOM 1532 O O . VAL B 1 32 ? 42.244 -1.658 11.596 1.00 15.67 30 VAL B O 1
ATOM 1536 N N . VAL B 1 33 ? 43.630 -0.543 10.214 1.00 15.50 31 VAL B N 1
ATOM 1537 C CA . VAL B 1 33 ? 43.170 -1.224 9.002 1.00 14.94 31 VAL B CA 1
ATOM 1538 C C . VAL B 1 33 ? 44.274 -2.050 8.340 1.00 15.40 31 VAL B C 1
ATOM 1539 O O . VAL B 1 33 ? 45.344 -1.526 8.026 1.00 15.34 31 VAL B O 1
ATOM 1543 N N . THR B 1 34 ? 44.012 -3.338 8.110 1.00 16.80 32 THR B N 1
ATOM 1544 C CA . THR B 1 34 ? 45.010 -4.206 7.488 1.00 17.61 32 THR B CA 1
ATOM 1545 C C . THR B 1 34 ? 44.994 -4.098 5.960 1.00 18.83 32 THR B C 1
ATOM 1546 O O . THR B 1 34 ? 44.129 -3.439 5.390 1.00 17.90 32 THR B O 1
ATOM 1550 N N . LYS B 1 35 ? 45.953 -4.742 5.301 1.00 19.69 33 LYS B N 1
ATOM 1551 C CA . LYS B 1 35 ? 46.057 -4.665 3.845 1.00 22.27 33 LYS B CA 1
ATOM 1552 C C . LYS B 1 35 ? 44.835 -5.133 3.064 1.00 22.14 33 LYS B C 1
ATOM 1553 O O . LYS B 1 35 ? 44.674 -4.773 1.899 1.00 21.96 33 LYS B O 1
ATOM 1559 N N . ASP B 1 36 ? 43.974 -5.922 3.696 1.00 22.61 34 ASP B N 1
ATOM 1560 C CA . ASP B 1 36 ? 42.769 -6.409 3.030 1.00 23.97 34 ASP B CA 1
ATOM 1561 C C . ASP B 1 36 ? 41.572 -5.518 3.370 1.00 23.34 34 ASP B C 1
ATOM 1562 O O . ASP B 1 36 ? 40.420 -5.874 3.122 1.00 22.12 34 ASP B O 1
ATOM 1567 N N . LEU B 1 37 ? 41.866 -4.354 3.943 1.00 20.78 35 LEU B N 1
ATOM 1568 C CA . LEU B 1 37 ? 40.856 -3.372 4.318 1.00 18.98 35 LEU B CA 1
ATOM 1569 C C . LEU B 1 37 ? 39.949 -3.790 5.468 1.00 19.65 35 LEU B C 1
ATOM 1570 O O . LEU B 1 37 ? 38.885 -3.209 5.669 1.00 19.19 35 LEU B O 1
ATOM 1575 N N . GLN B 1 38 ? 40.362 -4.804 6.222 1.00 19.74 36 GLN B N 1
ATOM 1576 C CA . GLN B 1 38 ? 39.583 -5.229 7.377 1.00 20.40 36 GLN B CA 1
ATOM 1577 C C . GLN B 1 38 ? 40.136 -4.434 8.551 1.00 19.18 36 GLN B C 1
ATOM 1578 O O . GLN B 1 38 ? 41.296 -4.027 8.534 1.00 17.33 36 GLN B O 1
ATOM 1584 N N . GLU B 1 39 ? 39.314 -4.196 9.563 1.00 17.92 37 GLU B N 1
ATOM 1585 C CA . GLU B 1 39 ? 39.804 -3.471 10.725 1.00 19.78 37 GLU B CA 1
ATOM 1586 C C . GLU B 1 39 ? 40.203 -4.484 11.780 1.00 20.38 37 GLU B C 1
ATOM 1587 O O . GLU B 1 39 ? 39.659 -5.589 11.833 1.00 19.53 37 GLU B O 1
ATOM 1593 N N . LYS B 1 40 ? 41.174 -4.110 12.601 1.00 20.15 38 LYS B N 1
ATOM 1594 C CA . LYS B 1 40 ? 41.637 -4.963 13.682 1.00 22.29 38 LYS B CA 1
ATOM 1595 C C . LYS B 1 40 ? 41.961 -4.050 14.853 1.00 20.97 38 LYS B C 1
ATOM 1596 O O . LYS B 1 40 ? 42.265 -2.870 14.665 1.00 18.90 38 LYS B O 1
ATOM 1602 N N . ILE B 1 41 ? 41.878 -4.600 16.057 1.00 20.14 39 ILE B N 1
ATOM 1603 C CA . ILE B 1 41 ? 42.132 -3.845 17.271 1.00 20.94 39 ILE B CA 1
ATOM 1604 C C . ILE B 1 41 ? 43.466 -4.237 17.894 1.00 20.29 39 ILE B C 1
ATOM 1605 O O . ILE B 1 41 ? 43.703 -5.414 18.155 1.00 20.65 39 ILE B O 1
ATOM 1610 N N . VAL B 1 42 ? 44.344 -3.262 18.111 1.00 18.66 40 VAL B N 1
ATOM 1611 C CA . VAL B 1 42 ? 45.616 -3.533 18.774 1.00 18.18 40 VAL B CA 1
ATOM 1612 C C . VAL B 1 42 ? 45.528 -2.770 20.092 1.00 17.58 40 VAL B C 1
ATOM 1613 O O . VAL B 1 42 ? 44.815 -1.772 20.186 1.00 16.60 40 VAL B O 1
ATOM 1617 N N . GLY B 1 43 ? 46.221 -3.244 21.119 1.00 15.92 41 GLY B N 1
ATOM 1618 C CA . GLY B 1 43 ? 46.135 -2.566 22.397 1.00 14.99 41 GLY B CA 1
ATOM 1619 C C . GLY B 1 43 ? 45.084 -3.242 23.256 1.00 16.37 41 GLY B C 1
ATOM 1620 O O . GLY B 1 43 ? 44.502 -4.252 22.852 1.00 16.29 41 GLY B O 1
ATOM 1621 N N . GLY B 1 44 ? 44.821 -2.687 24.433 1.00 15.92 42 GLY B N 1
ATOM 1622 C CA . GLY B 1 44 ? 43.855 -3.310 25.319 1.00 15.84 42 GLY B CA 1
ATOM 1623 C C . GLY B 1 44 ? 44.431 -4.644 25.776 1.00 14.51 42 GLY B C 1
ATOM 1624 O O . GLY B 1 44 ? 45.574 -4.963 25.462 1.00 12.68 42 GLY B O 1
ATOM 1625 N N . ALA B 1 45 ? 43.646 -5.425 26.508 1.00 16.17 43 ALA B N 1
ATOM 1626 C CA . ALA B 1 45 ? 44.104 -6.718 27.002 1.00 17.85 43 ALA B CA 1
ATOM 1627 C C . ALA B 1 45 ? 43.730 -7.848 26.048 1.00 18.18 43 ALA B C 1
ATOM 1628 O O . ALA B 1 45 ? 42.589 -7.943 25.603 1.00 19.97 43 ALA B O 1
ATOM 1630 N N . LYS B 1 46 ? 44.704 -8.691 25.730 1.00 18.28 44 LYS B N 1
ATOM 1631 C CA . LYS B 1 46 ? 44.490 -9.831 24.846 1.00 21.33 44 LYS B CA 1
ATOM 1632 C C . LYS B 1 46 ? 45.136 -11.060 25.490 1.00 22.41 44 LYS B C 1
ATOM 1633 O O . LYS B 1 46 ? 45.970 -10.926 26.385 1.00 20.95 44 LYS B O 1
ATOM 1639 N N . ASP B 1 47 ? 44.752 -12.249 25.034 1.00 24.45 45 ASP B N 1
ATOM 1640 C CA . ASP B 1 47 ? 45.301 -13.490 25.579 1.00 26.43 45 ASP B CA 1
ATOM 1641 C C . ASP B 1 47 ? 46.728 -13.748 25.106 1.00 25.01 45 ASP B C 1
ATOM 1642 O O . ASP B 1 47 ? 47.256 -14.848 25.262 1.00 26.74 45 ASP B O 1
ATOM 1647 N N . VAL B 1 48 ? 47.351 -12.733 24.525 1.00 21.30 46 VAL B N 1
ATOM 1648 C CA . VAL B 1 48 ? 48.717 -12.860 24.040 1.00 19.22 46 VAL B CA 1
ATOM 1649 C C . VAL B 1 48 ? 49.450 -11.559 24.313 1.00 17.71 46 VAL B C 1
ATOM 1650 O O . VAL B 1 48 ? 48.825 -10.530 24.557 1.00 16.75 46 VAL B O 1
ATOM 1654 N N . VAL B 1 49 ? 50.776 -11.619 24.291 1.00 17.11 47 VAL B N 1
ATOM 1655 C CA . VAL B 1 49 ? 51.591 -10.431 24.491 1.00 16.48 47 VAL B CA 1
ATOM 1656 C C . VAL B 1 49 ? 51.574 -9.710 23.147 1.00 15.84 47 VAL B C 1
ATOM 1657 O O . VAL B 1 49 ? 51.638 -10.346 22.095 1.00 17.23 47 VAL B O 1
ATOM 1661 N N . GLN B 1 50 ? 51.469 -8.390 23.175 1.00 16.01 48 GLN B N 1
ATOM 1662 C CA . GLN B 1 50 ? 51.435 -7.623 21.935 1.00 14.29 48 GLN B CA 1
ATOM 1663 C C . GLN B 1 50 ? 52.673 -6.764 21.789 1.00 14.71 48 GLN B C 1
ATOM 1664 O O . GLN B 1 50 ? 53.159 -6.187 22.762 1.00 14.54 48 GLN B O 1
ATOM 1670 N N . VAL B 1 51 ? 53.184 -6.696 20.567 1.00 13.66 49 VAL B N 1
ATOM 1671 C CA . VAL B 1 51 ? 54.326 -5.853 20.266 1.00 14.27 49 VAL B CA 1
ATOM 1672 C C . VAL B 1 51 ? 53.806 -4.918 19.183 1.00 14.68 49 VAL B C 1
ATOM 1673 O O . VAL B 1 51 ? 53.453 -5.359 18.084 1.00 14.76 49 VAL B O 1
ATOM 1677 N N . ILE B 1 52 ? 53.728 -3.633 19.505 1.00 13.51 50 ILE B N 1
ATOM 1678 C CA . ILE B 1 52 ? 53.239 -2.641 18.558 1.00 12.58 50 ILE B CA 1
ATOM 1679 C C . ILE B 1 52 ? 54.413 -1.777 18.134 1.00 13.26 50 ILE B C 1
ATOM 1680 O O . ILE B 1 52 ? 55.023 -1.087 18.955 1.00 13.72 50 ILE B O 1
ATOM 1685 N N . ILE B 1 53 ? 54.721 -1.830 16.845 1.00 12.58 51 ILE B N 1
ATOM 1686 C CA . ILE B 1 53 ? 55.835 -1.093 16.280 1.00 13.49 51 ILE B CA 1
ATOM 1687 C C . ILE B 1 53 ? 55.329 0.030 15.384 1.00 15.12 51 ILE B C 1
ATOM 1688 O O . ILE B 1 53 ? 54.639 -0.226 14.399 1.00 14.94 51 ILE B O 1
ATOM 1693 N N . THR B 1 54 ? 55.660 1.270 15.725 1.00 12.04 52 THR B N 1
ATOM 1694 C CA . THR B 1 54 ? 55.210 2.387 14.903 1.00 11.48 52 THR B CA 1
ATOM 1695 C C . THR B 1 54 ? 56.354 2.897 14.043 1.00 11.15 52 THR B C 1
ATOM 1696 O O . THR B 1 54 ? 57.496 2.978 14.492 1.00 12.00 52 THR B O 1
ATOM 1700 N N . VAL B 1 55 ? 56.051 3.216 12.791 1.00 11.66 53 VAL B N 1
ATOM 1701 C CA . VAL B 1 55 ? 57.067 3.741 11.893 1.00 11.67 53 VAL B CA 1
ATOM 1702 C C . VAL B 1 55 ? 56.469 4.871 11.073 1.00 12.11 53 VAL B C 1
ATOM 1703 O O . VAL B 1 55 ? 55.256 4.924 10.865 1.00 12.62 53 VAL B O 1
ATOM 1707 N N . PRO B 1 56 ? 57.307 5.815 10.634 1.00 12.44 54 PRO B N 1
ATOM 1708 C CA . PRO B 1 56 ? 56.759 6.909 9.833 1.00 12.93 54 PRO B CA 1
ATOM 1709 C C . PRO B 1 56 ? 56.155 6.448 8.503 1.00 13.61 54 PRO B C 1
ATOM 1710 O O . PRO B 1 56 ? 55.065 6.891 8.135 1.00 14.40 54 PRO B O 1
ATOM 1714 N N . SER B 1 57 ? 56.848 5.565 7.785 1.00 14.27 55 SER B N 1
ATOM 1715 C CA . SER B 1 57 ? 56.333 5.069 6.507 1.00 14.92 55 SER B CA 1
ATOM 1716 C C . SER B 1 57 ? 57.097 3.876 5.943 1.00 18.08 55 SER B C 1
ATOM 1717 O O . SER B 1 57 ? 58.325 3.896 5.875 1.00 17.90 55 SER B O 1
ATOM 1720 N N . LEU B 1 58 ? 56.364 2.848 5.520 1.00 19.03 56 LEU B N 1
ATOM 1721 C CA . LEU B 1 58 ? 56.981 1.657 4.943 1.00 19.92 56 LEU B CA 1
ATOM 1722 C C . LEU B 1 58 ? 57.596 1.976 3.583 1.00 21.56 56 LEU B C 1
ATOM 1723 O O . LEU B 1 58 ? 58.336 1.163 3.020 1.00 20.27 56 LEU B O 1
ATOM 1728 N N . ASP B 1 59 ? 57.278 3.154 3.055 1.00 19.86 57 ASP B N 1
ATOM 1729 C CA . ASP B 1 59 ? 57.821 3.578 1.774 1.00 20.70 57 ASP B CA 1
ATOM 1730 C C . ASP B 1 59 ? 59.124 4.346 1.957 1.00 22.93 57 ASP B C 1
ATOM 1731 O O . ASP B 1 59 ? 59.561 5.051 1.048 1.00 22.12 57 ASP B O 1
ATOM 1736 N N . THR B 1 60 ? 59.728 4.224 3.139 1.00 23.07 58 THR B N 1
ATOM 1737 C CA . THR B 1 60 ? 61.001 4.885 3.424 1.00 24.61 58 THR B CA 1
ATOM 1738 C C . THR B 1 60 ? 62.016 3.804 3.805 1.00 24.60 58 THR B C 1
ATOM 1739 O O . THR B 1 60 ? 61.665 2.810 4.440 1.00 24.72 58 THR B O 1
ATOM 1743 N N . PRO B 1 61 ? 63.287 3.990 3.416 1.00 24.75 59 PRO B N 1
ATOM 1744 C CA . PRO B 1 61 ? 64.396 3.065 3.676 1.00 25.48 59 PRO B CA 1
ATOM 1745 C C . PRO B 1 61 ? 64.508 2.462 5.079 1.00 24.21 59 PRO B C 1
ATOM 1746 O O . PRO B 1 61 ? 64.470 1.241 5.239 1.00 24.82 59 PRO B O 1
ATOM 1750 N N . VAL B 1 62 ? 64.655 3.308 6.091 1.00 23.61 60 VAL B N 1
ATOM 1751 C CA . VAL B 1 62 ? 64.803 2.814 7.455 1.00 23.34 60 VAL B CA 1
ATOM 1752 C C . VAL B 1 62 ? 63.622 1.955 7.898 1.00 23.58 60 VAL B C 1
ATOM 1753 O O . VAL B 1 62 ? 63.809 0.855 8.423 1.00 22.46 60 VAL B O 1
ATOM 1757 N N . CYS B 1 63 ? 62.408 2.453 7.681 1.00 22.00 61 CYS B N 1
ATOM 1758 C CA . CYS B 1 63 ? 61.208 1.724 8.074 1.00 22.08 61 CYS B CA 1
ATOM 1759 C C . CYS B 1 63 ? 61.137 0.376 7.365 1.00 22.86 61 CYS B C 1
ATOM 1760 O O . CYS B 1 63 ? 60.718 -0.621 7.949 1.00 21.65 61 CYS B O 1
ATOM 1763 N N . GLU B 1 64 ? 61.549 0.348 6.103 1.00 24.19 62 GLU B N 1
ATOM 1764 C CA . GLU B 1 64 ? 61.537 -0.891 5.334 1.00 26.16 62 GLU B CA 1
ATOM 1765 C C . GLU B 1 64 ? 62.483 -1.897 5.980 1.00 26.72 62 GLU B C 1
ATOM 1766 O O . GLU B 1 64 ? 62.117 -3.049 6.226 1.00 26.77 62 GLU B O 1
ATOM 1772 N N . THR B 1 65 ? 63.705 -1.446 6.246 1.00 25.80 63 THR B N 1
ATOM 1773 C CA . THR B 1 65 ? 64.727 -2.281 6.863 1.00 25.38 63 THR B CA 1
ATOM 1774 C C . THR B 1 65 ? 64.267 -2.798 8.221 1.00 25.50 63 THR B C 1
ATOM 1775 O O . THR B 1 65 ? 64.425 -3.979 8.530 1.00 24.43 63 THR B O 1
ATOM 1779 N N . GLU B 1 66 ? 63.694 -1.907 9.028 1.00 23.85 64 GLU B N 1
ATOM 1780 C CA . GLU B 1 66 ? 63.222 -2.268 10.360 1.00 22.94 64 GLU B CA 1
ATOM 1781 C C . GLU B 1 66 ? 62.154 -3.356 10.354 1.00 23.01 64 GLU B C 1
ATOM 1782 O O . GLU B 1 66 ? 62.229 -4.310 11.128 1.00 22.78 64 GLU B O 1
ATOM 1788 N N . THR B 1 67 ? 61.152 -3.198 9.495 1.00 23.43 65 THR B N 1
ATOM 1789 C CA . THR B 1 67 ? 60.067 -4.169 9.407 1.00 24.30 65 THR B CA 1
ATOM 1790 C C . THR B 1 67 ? 60.604 -5.538 8.985 1.00 25.72 65 THR B C 1
ATOM 1791 O O . THR B 1 67 ? 60.214 -6.566 9.544 1.00 24.13 65 THR B O 1
ATOM 1795 N N . LYS B 1 68 ? 61.500 -5.545 8.001 1.00 26.60 66 LYS B N 1
ATOM 1796 C CA . LYS B 1 68 ? 62.098 -6.790 7.525 1.00 28.62 66 LYS B CA 1
ATOM 1797 C C . LYS B 1 68 ? 62.818 -7.488 8.673 1.00 28.74 66 LYS B C 1
ATOM 1798 O O . LYS B 1 68 ? 62.746 -8.709 8.811 1.00 28.47 66 LYS B O 1
ATOM 1804 N N . LYS B 1 69 ? 63.513 -6.699 9.487 1.00 28.74 67 LYS B N 1
ATOM 1805 C CA . LYS B 1 69 ? 64.263 -7.209 10.630 1.00 30.74 67 LYS B CA 1
ATOM 1806 C C . LYS B 1 69 ? 63.354 -7.878 11.660 1.00 31.47 67 LYS B C 1
ATOM 1807 O O . LYS B 1 69 ? 63.565 -9.036 12.023 1.00 31.95 67 LYS B O 1
ATOM 1813 N N . PHE B 1 70 ? 62.349 -7.148 12.136 1.00 31.51 68 PHE B N 1
ATOM 1814 C CA . PHE B 1 70 ? 61.418 -7.698 13.117 1.00 31.43 68 PHE B CA 1
ATOM 1815 C C . PHE B 1 70 ? 60.682 -8.910 12.563 1.00 33.30 68 PHE B C 1
ATOM 1816 O O . PHE B 1 70 ? 60.357 -9.838 13.305 1.00 33.46 68 PHE B O 1
ATOM 1824 N N . ASN B 1 71 ? 60.419 -8.899 11.258 1.00 34.88 69 ASN B N 1
ATOM 1825 C CA . ASN B 1 71 ? 59.722 -10.007 10.611 1.00 37.34 69 ASN B CA 1
ATOM 1826 C C . ASN B 1 71 ? 60.541 -11.286 10.718 1.00 38.95 69 ASN B C 1
ATOM 1827 O O . ASN B 1 71 ? 59.993 -12.383 10.825 1.00 39.88 69 ASN B O 1
ATOM 1832 N N . GLU B 1 72 ? 61.859 -11.134 10.685 1.00 40.88 70 GLU B N 1
ATOM 1833 C CA . GLU B 1 72 ? 62.772 -12.265 10.774 1.00 43.78 70 GLU B CA 1
ATOM 1834 C C . GLU B 1 72 ? 63.071 -12.659 12.219 1.00 43.76 70 GLU B C 1
ATOM 1835 O O . GLU B 1 72 ? 63.153 -13.843 12.543 1.00 44.60 70 GLU B O 1
ATOM 1841 N N . ILE B 1 73 ? 63.224 -11.660 13.080 1.00 43.73 71 ILE B N 1
ATOM 1842 C CA . ILE B 1 73 ? 63.543 -11.883 14.486 1.00 44.27 71 ILE B CA 1
ATOM 1843 C C . ILE B 1 73 ? 62.409 -12.462 15.334 1.00 44.18 71 ILE B C 1
ATOM 1844 O O . ILE B 1 73 ? 62.660 -13.212 16.278 1.00 43.43 71 ILE B O 1
ATOM 1849 N N . MET B 1 74 ? 61.168 -12.114 15.006 1.00 44.19 72 MET B N 1
ATOM 1850 C CA . MET B 1 74 ? 60.022 -12.605 15.767 1.00 44.27 72 MET B CA 1
ATOM 1851 C C . MET B 1 74 ? 59.455 -13.897 15.193 1.00 44.85 72 MET B C 1
ATOM 1852 O O . MET B 1 74 ? 58.576 -14.521 15.792 1.00 44.75 72 MET B O 1
ATOM 1857 N N . ALA B 1 75 ? 59.963 -14.292 14.031 1.00 44.91 73 ALA B N 1
ATOM 1858 C CA . ALA B 1 75 ? 59.512 -15.501 13.352 1.00 45.03 73 ALA B CA 1
ATOM 1859 C C . ALA B 1 75 ? 59.579 -16.749 14.229 1.00 44.75 73 ALA B C 1
ATOM 1860 O O . ALA B 1 75 ? 60.571 -16.985 14.918 1.00 44.13 73 ALA B O 1
ATOM 1862 N N . GLY B 1 76 ? 58.512 -17.543 14.195 1.00 44.65 74 GLY B N 1
ATOM 1863 C CA . GLY B 1 76 ? 58.468 -18.768 14.973 1.00 45.28 74 GLY B CA 1
ATOM 1864 C C . GLY B 1 76 ? 58.122 -18.589 16.438 1.00 45.43 74 GLY B C 1
ATOM 1865 O O . GLY B 1 76 ? 57.735 -19.545 17.110 1.00 46.03 74 GLY B O 1
ATOM 1866 N N . MET B 1 77 ? 58.260 -17.367 16.939 1.00 45.36 75 MET B N 1
ATOM 1867 C CA . MET B 1 77 ? 57.962 -17.077 18.337 1.00 44.66 75 MET B CA 1
ATOM 1868 C C . MET B 1 77 ? 56.456 -17.176 18.571 1.00 43.47 75 MET B C 1
ATOM 1869 O O . MET B 1 77 ? 55.671 -16.540 17.869 1.00 43.64 75 MET B O 1
ATOM 1874 N N . GLU B 1 78 ? 56.055 -17.977 19.554 1.00 41.84 76 GLU B N 1
ATOM 1875 C CA . GLU B 1 78 ? 54.636 -18.155 19.851 1.00 40.99 76 GLU B CA 1
ATOM 1876 C C . GLU B 1 78 ? 54.175 -17.446 21.121 1.00 37.42 76 GLU B C 1
ATOM 1877 O O . GLU B 1 78 ? 54.943 -17.268 22.064 1.00 38.28 76 GLU B O 1
ATOM 1883 N N . GLY B 1 79 ? 52.907 -17.047 21.134 1.00 33.86 77 GLY B N 1
ATOM 1884 C CA . GLY B 1 79 ? 52.350 -16.363 22.287 1.00 30.86 77 GLY B CA 1
ATOM 1885 C C . GLY B 1 79 ? 52.449 -14.851 22.188 1.00 28.73 77 GLY B C 1
ATOM 1886 O O . GLY B 1 79 ? 52.211 -14.141 23.166 1.00 26.39 77 GLY B O 1
ATOM 1887 N N . VAL B 1 80 ? 52.798 -14.353 21.006 1.00 27.13 78 VAL B N 1
ATOM 1888 C CA . VAL B 1 80 ? 52.928 -12.912 20.812 1.00 25.84 78 VAL B CA 1
ATOM 1889 C C . VAL B 1 80 ? 52.451 -12.462 19.437 1.00 24.79 78 VAL B C 1
ATOM 1890 O O . VAL B 1 80 ? 52.689 -13.135 18.431 1.00 24.80 78 VAL B O 1
ATOM 1894 N N . ASP B 1 81 ? 51.758 -11.327 19.405 1.00 23.80 79 ASP B N 1
ATOM 1895 C CA . ASP B 1 81 ? 51.272 -10.753 18.154 1.00 23.45 79 ASP B CA 1
ATOM 1896 C C . ASP B 1 81 ? 52.085 -9.486 17.897 1.00 23.47 79 ASP B C 1
ATOM 1897 O O . ASP B 1 81 ? 52.159 -8.602 18.754 1.00 22.86 79 ASP B O 1
ATOM 1902 N N . VAL B 1 82 ? 52.695 -9.406 16.721 1.00 20.38 80 VAL B N 1
ATOM 1903 C CA . VAL B 1 82 ? 53.512 -8.257 16.352 1.00 19.64 80 VAL B CA 1
ATOM 1904 C C . VAL B 1 82 ? 52.828 -7.479 15.231 1.00 19.35 80 VAL B C 1
ATOM 1905 O O . VAL B 1 82 ? 52.468 -8.046 14.201 1.00 17.63 80 VAL B O 1
ATOM 1909 N N . THR B 1 83 ? 52.638 -6.181 15.439 1.00 17.18 81 THR B N 1
ATOM 1910 C CA . THR B 1 83 ? 51.984 -5.344 14.435 1.00 16.80 81 THR B CA 1
ATOM 1911 C C . THR B 1 83 ? 52.802 -4.088 14.159 1.00 16.28 81 THR B C 1
ATOM 1912 O O . THR B 1 83 ? 53.169 -3.374 15.090 1.00 15.20 81 THR B O 1
ATOM 1916 N N . VAL B 1 84 ? 53.104 -3.833 12.885 1.00 14.27 82 VAL B N 1
ATOM 1917 C CA . VAL B 1 84 ? 53.839 -2.630 12.499 1.00 14.62 82 VAL B CA 1
ATOM 1918 C C . VAL B 1 84 ? 52.751 -1.672 12.022 1.00 14.97 82 VAL B C 1
ATOM 1919 O O . VAL B 1 84 ? 52.012 -1.984 11.088 1.00 14.76 82 VAL B O 1
ATOM 1923 N N . VAL B 1 85 ? 52.641 -0.519 12.674 1.00 13.75 83 VAL B N 1
ATOM 1924 C CA . VAL B 1 85 ? 51.607 0.450 12.326 1.00 13.28 83 VAL B CA 1
ATOM 1925 C C . VAL B 1 85 ? 52.195 1.751 11.782 1.00 12.13 83 VAL B C 1
ATOM 1926 O O . VAL B 1 85 ? 53.216 2.229 12.269 1.00 10.57 83 VAL B O 1
ATOM 1930 N N . SER B 1 86 ? 51.546 2.322 10.770 1.00 12.25 84 SER B N 1
ATOM 1931 C CA . SER B 1 86 ? 52.008 3.583 10.193 1.00 11.72 84 SER B CA 1
ATOM 1932 C C . SER B 1 86 ? 50.818 4.342 9.626 1.00 10.70 84 SER B C 1
ATOM 1933 O O . SER B 1 86 ? 49.685 3.859 9.667 1.00 11.00 84 SER B O 1
ATOM 1936 N N . MET B 1 87 ? 51.073 5.532 9.095 1.00 10.63 85 MET B N 1
ATOM 1937 C CA . MET B 1 87 ? 50.001 6.312 8.501 1.00 12.98 85 MET B CA 1
ATOM 1938 C C . MET B 1 87 ? 49.866 6.006 7.010 1.00 12.35 85 MET B C 1
ATOM 1939 O O . MET B 1 87 ? 49.050 6.614 6.328 1.00 14.05 85 MET B O 1
ATOM 1944 N N . ASP B 1 88 ? 50.671 5.075 6.503 1.00 13.36 86 ASP B N 1
ATOM 1945 C CA . ASP B 1 88 ? 50.580 4.695 5.091 1.00 13.90 86 ASP B CA 1
ATOM 1946 C C . ASP B 1 88 ? 49.178 4.169 4.859 1.00 14.42 86 ASP B C 1
ATOM 1947 O O . ASP B 1 88 ? 48.592 3.569 5.756 1.00 15.57 86 ASP B O 1
ATOM 1952 N N . LEU B 1 89 ? 48.638 4.378 3.663 1.00 13.50 87 LEU B N 1
ATOM 1953 C CA . LEU B 1 89 ? 47.318 3.841 3.366 1.00 13.05 87 LEU B CA 1
ATOM 1954 C C . LEU B 1 89 ? 47.499 2.334 3.187 1.00 12.06 87 LEU B C 1
ATOM 1955 O O . LEU B 1 89 ? 48.589 1.870 2.852 1.00 12.47 87 LEU B O 1
ATOM 1960 N N . PRO B 1 90 ? 46.437 1.553 3.424 1.00 12.48 88 PRO B N 1
ATOM 1961 C CA . PRO B 1 90 ? 46.498 0.096 3.278 1.00 14.94 88 PRO B CA 1
ATOM 1962 C C . PRO B 1 90 ? 47.052 -0.339 1.910 1.00 15.95 88 PRO B C 1
ATOM 1963 O O . PRO B 1 90 ? 47.708 -1.375 1.794 1.00 16.83 88 PRO B O 1
ATOM 1967 N N . PHE B 1 91 ? 46.796 0.459 0.880 1.00 15.70 89 PHE B N 1
ATOM 1968 C CA . PHE B 1 91 ? 47.258 0.128 -0.469 1.00 17.01 89 PHE B CA 1
ATOM 1969 C C . PHE B 1 91 ? 48.775 0.108 -0.589 1.00 17.17 89 PHE B C 1
ATOM 1970 O O . PHE B 1 91 ? 49.337 -0.740 -1.286 1.00 18.09 89 PHE B O 1
ATOM 1978 N N . ALA B 1 92 ? 49.442 1.033 0.094 1.00 15.81 90 ALA B N 1
ATOM 1979 C CA . ALA B 1 92 ? 50.896 1.072 0.069 1.00 15.72 90 ALA B CA 1
ATOM 1980 C C . ALA B 1 92 ? 51.411 -0.115 0.869 1.00 16.75 90 ALA B C 1
ATOM 1981 O O . ALA B 1 92 ? 52.393 -0.756 0.488 1.00 17.66 90 ALA B O 1
ATOM 1983 N N . GLN B 1 93 ? 50.740 -0.412 1.977 1.00 16.51 91 GLN B N 1
ATOM 1984 C CA . GLN B 1 93 ? 51.153 -1.522 2.824 1.00 20.86 91 GLN B CA 1
ATOM 1985 C C . GLN B 1 93 ? 50.961 -2.851 2.106 1.00 21.75 91 GLN B C 1
ATOM 1986 O O . GLN B 1 93 ? 51.763 -3.771 2.264 1.00 24.66 91 GLN B O 1
ATOM 1992 N N . LYS B 1 94 ? 49.896 -2.957 1.322 1.00 24.20 92 LYS B N 1
ATOM 1993 C CA . LYS B 1 94 ? 49.653 -4.186 0.580 1.00 26.23 92 LYS B CA 1
ATOM 1994 C C . LYS B 1 94 ? 50.807 -4.384 -0.400 1.00 27.05 92 LYS B C 1
ATOM 1995 O O . LYS B 1 94 ? 51.350 -5.486 -0.522 1.00 26.63 92 LYS B O 1
ATOM 2001 N N . ARG B 1 95 ? 51.188 -3.307 -1.083 1.00 26.35 93 ARG B N 1
ATOM 2002 C CA . ARG B 1 95 ? 52.285 -3.354 -2.047 1.00 29.62 93 ARG B CA 1
ATOM 2003 C C . ARG B 1 95 ? 53.590 -3.766 -1.375 1.00 29.08 93 ARG B C 1
ATOM 2004 O O . ARG B 1 95 ? 54.381 -4.516 -1.948 1.00 27.91 93 ARG B O 1
ATOM 2012 N N . PHE B 1 96 ? 53.808 -3.269 -0.160 1.00 27.94 94 PHE B N 1
ATOM 2013 C CA . PHE B 1 96 ? 55.014 -3.588 0.594 1.00 27.79 94 PHE B CA 1
ATOM 2014 C C . PHE B 1 96 ? 55.091 -5.085 0.876 1.00 28.91 94 PHE B C 1
ATOM 2015 O O . PHE B 1 96 ? 56.145 -5.703 0.711 1.00 30.30 94 PHE B O 1
ATOM 2023 N N . CYS B 1 97 ? 53.974 -5.664 1.305 1.00 30.15 95 CYS B N 1
ATOM 2024 C CA . CYS B 1 97 ? 53.927 -7.088 1.623 1.00 33.47 95 CYS B CA 1
ATOM 2025 C C . CYS B 1 97 ? 53.999 -7.997 0.398 1.00 35.44 95 CYS B C 1
ATOM 2026 O O . CYS B 1 97 ? 54.254 -9.196 0.524 1.00 35.25 95 CYS B O 1
ATOM 2029 N N . GLU B 1 98 ? 53.770 -7.430 -0.781 1.00 38.07 96 GLU B N 1
ATOM 2030 C CA . GLU B 1 98 ? 53.838 -8.203 -2.015 1.00 41.46 96 GLU B CA 1
ATOM 2031 C C . GLU B 1 98 ? 55.285 -8.199 -2.492 1.00 42.83 96 GLU B C 1
ATOM 2032 O O . GLU B 1 98 ? 55.765 -9.174 -3.069 1.00 43.59 96 GLU B O 1
ATOM 2038 N N . SER B 1 99 ? 55.976 -7.092 -2.239 1.00 43.89 97 SER B N 1
ATOM 2039 C CA . SER B 1 99 ? 57.370 -6.947 -2.637 1.00 45.08 97 SER B CA 1
ATOM 2040 C C . SER B 1 99 ? 58.279 -7.752 -1.722 1.00 46.02 97 SER B C 1
ATOM 2041 O O . SER B 1 99 ? 59.281 -8.310 -2.163 1.00 46.00 97 SER B O 1
ATOM 2044 N N . PHE B 1 100 ? 57.925 -7.809 -0.443 1.00 47.13 98 PHE B N 1
ATOM 2045 C CA . PHE B 1 100 ? 58.729 -8.539 0.526 1.00 48.36 98 PHE B CA 1
ATOM 2046 C C . PHE B 1 100 ? 57.893 -9.587 1.245 1.00 48.88 98 PHE B C 1
ATOM 2047 O O . PHE B 1 100 ? 56.727 -9.355 1.557 1.00 50.11 98 PHE B O 1
ATOM 2055 N N . ASN B 1 101 ? 58.493 -10.745 1.499 1.00 49.76 99 ASN B N 1
ATOM 2056 C CA . ASN B 1 101 ? 57.794 -11.830 2.173 1.00 49.91 99 ASN B CA 1
ATOM 2057 C C . ASN B 1 101 ? 57.672 -11.561 3.666 1.00 49.01 99 ASN B C 1
ATOM 2058 O O . ASN B 1 101 ? 58.531 -11.962 4.451 1.00 49.72 99 ASN B O 1
ATOM 2063 N N . ILE B 1 102 ? 56.600 -10.875 4.048 1.00 48.02 100 ILE B N 1
ATOM 2064 C CA . ILE B 1 102 ? 56.346 -10.552 5.449 1.00 46.12 100 ILE B CA 1
ATOM 2065 C C . ILE B 1 102 ? 55.215 -11.450 5.931 1.00 45.99 100 ILE B C 1
ATOM 2066 O O . ILE B 1 102 ? 54.073 -11.298 5.498 1.00 46.89 100 ILE B O 1
ATOM 2071 N N . GLN B 1 103 ? 55.525 -12.385 6.823 1.00 45.59 101 GLN B N 1
ATOM 2072 C CA . GLN B 1 103 ? 54.507 -13.304 7.317 1.00 44.58 101 GLN B CA 1
ATOM 2073 C C . GLN B 1 103 ? 54.595 -13.598 8.809 1.00 42.95 101 GLN B C 1
ATOM 2074 O O . GLN B 1 103 ? 53.840 -14.417 9.329 1.00 43.44 101 GLN B O 1
ATOM 2080 N N . ASN B 1 104 ? 55.513 -12.934 9.498 1.00 39.72 102 ASN B N 1
ATOM 2081 C CA . ASN B 1 104 ? 55.669 -13.144 10.929 1.00 37.90 102 ASN B CA 1
ATOM 2082 C C . ASN B 1 104 ? 55.133 -11.955 11.714 1.00 35.25 102 ASN B C 1
ATOM 2083 O O . ASN B 1 104 ? 55.065 -11.981 12.942 1.00 35.96 102 ASN B O 1
ATOM 2088 N N . VAL B 1 105 ? 54.752 -10.908 10.994 1.00 32.09 103 VAL B N 1
ATOM 2089 C CA . VAL B 1 105 ? 54.203 -9.719 11.626 1.00 28.38 103 VAL B CA 1
ATOM 2090 C C . VAL B 1 105 ? 53.076 -9.171 10.759 1.00 26.70 103 VAL B C 1
ATOM 2091 O O . VAL B 1 105 ? 53.019 -9.440 9.560 1.00 26.36 103 VAL B O 1
ATOM 2095 N N . THR B 1 106 ? 52.172 -8.420 11.371 1.00 23.75 104 THR B N 1
ATOM 2096 C CA . THR B 1 106 ? 51.050 -7.843 10.644 1.00 22.34 104 THR B CA 1
ATOM 2097 C C . THR B 1 106 ? 51.263 -6.348 10.450 1.00 21.82 104 THR B C 1
ATOM 2098 O O . THR B 1 106 ? 51.593 -5.642 11.398 1.00 21.71 104 THR B O 1
ATOM 2102 N N . VAL B 1 107 ? 51.088 -5.862 9.226 1.00 18.43 105 VAL B N 1
ATOM 2103 C CA . VAL B 1 107 ? 51.237 -4.432 8.991 1.00 16.79 105 VAL B CA 1
ATOM 2104 C C . VAL B 1 107 ? 49.833 -3.838 9.017 1.00 16.42 105 VAL B C 1
ATOM 2105 O O . VAL B 1 107 ? 48.882 -4.460 8.543 1.00 16.53 105 VAL B O 1
ATOM 2109 N N . ALA B 1 108 ? 49.690 -2.648 9.589 1.00 13.63 106 ALA B N 1
ATOM 2110 C CA . ALA B 1 108 ? 48.377 -2.019 9.661 1.00 13.33 106 ALA B CA 1
ATOM 2111 C C . ALA B 1 108 ? 48.477 -0.511 9.514 1.00 11.89 106 ALA B C 1
ATOM 2112 O O . ALA B 1 108 ? 49.500 0.082 9.842 1.00 13.20 106 ALA B O 1
ATOM 2114 N N . SER B 1 109 ? 47.400 0.093 9.022 1.00 12.58 107 SER B N 1
ATOM 2115 C CA . SER B 1 109 ? 47.338 1.532 8.818 1.00 11.99 107 SER B CA 1
ATOM 2116 C C . SER B 1 109 ? 46.451 2.210 9.851 1.00 11.38 107 SER B C 1
ATOM 2117 O O . SER B 1 109 ? 45.370 1.724 10.175 1.00 13.09 107 SER B O 1
ATOM 2120 N N . ASP B 1 110 ? 46.910 3.353 10.348 1.00 11.06 108 ASP B N 1
ATOM 2121 C CA . ASP B 1 110 ? 46.173 4.126 11.339 1.00 11.39 108 ASP B CA 1
ATOM 2122 C C . ASP B 1 110 ? 45.583 5.386 10.694 1.00 11.94 108 ASP B C 1
ATOM 2123 O O . ASP B 1 110 ? 45.221 6.341 11.379 1.00 11.08 108 ASP B O 1
ATOM 2128 N N . PHE B 1 111 ? 45.463 5.375 9.369 1.00 13.08 109 PHE B N 1
ATOM 2129 C CA . PHE B 1 111 ? 44.942 6.537 8.649 1.00 13.02 109 PHE B CA 1
ATOM 2130 C C . PHE B 1 111 ? 43.505 6.910 8.997 1.00 13.08 109 PHE B C 1
ATOM 2131 O O . PHE B 1 111 ? 43.151 8.093 9.026 1.00 13.60 109 PHE B O 1
ATOM 2139 N N . ARG B 1 112 ? 42.676 5.905 9.260 1.00 11.96 110 ARG B N 1
ATOM 2140 C CA . ARG B 1 112 ? 41.261 6.144 9.525 1.00 12.78 110 ARG B CA 1
ATOM 2141 C C . ARG B 1 112 ? 40.888 6.883 10.805 1.00 14.67 110 ARG B C 1
ATOM 2142 O O . ARG B 1 112 ? 40.083 7.816 10.764 1.00 14.06 110 ARG B O 1
ATOM 2150 N N . TYR B 1 113 ? 41.465 6.482 11.934 1.00 11.57 111 TYR B N 1
ATOM 2151 C CA . TYR B 1 113 ? 41.138 7.121 13.204 1.00 13.66 111 TYR B CA 1
ATOM 2152 C C . TYR B 1 113 ? 42.315 7.805 13.897 1.00 12.91 111 TYR B C 1
ATOM 2153 O O . TYR B 1 113 ? 42.122 8.587 14.828 1.00 13.35 111 TYR B O 1
ATOM 2162 N N . ARG B 1 114 ? 43.526 7.509 13.438 1.00 12.64 112 ARG B N 1
ATOM 2163 C CA . ARG B 1 114 ? 44.741 8.061 14.027 1.00 12.85 112 ARG B CA 1
ATOM 2164 C C . ARG B 1 114 ? 44.733 7.818 15.538 1.00 12.79 112 ARG B C 1
ATOM 2165 O O . ARG B 1 114 ? 44.991 8.726 16.340 1.00 11.66 112 ARG B O 1
ATOM 2173 N N . ASP B 1 115 ? 44.426 6.582 15.919 1.00 11.77 113 ASP B N 1
ATOM 2174 C CA . ASP B 1 115 ? 44.393 6.203 17.328 1.00 11.11 113 ASP B CA 1
ATOM 2175 C C . ASP B 1 115 ? 45.778 6.137 17.953 1.00 11.20 113 ASP B C 1
ATOM 2176 O O . ASP B 1 115 ? 45.904 6.161 19.176 1.00 10.99 113 ASP B O 1
ATOM 2181 N N . MET B 1 116 ? 46.824 6.052 17.137 1.00 9.97 114 MET B N 1
ATOM 2182 C CA . MET B 1 116 ? 48.153 5.981 17.722 1.00 10.93 114 MET B CA 1
ATOM 2183 C C . MET B 1 116 ? 48.557 7.285 18.411 1.00 9.62 114 MET B C 1
ATOM 2184 O O . MET B 1 116 ? 49.586 7.341 19.084 1.00 11.35 114 MET B O 1
ATOM 2189 N N . GLU B 1 117 ? 47.747 8.334 18.253 1.00 9.23 115 GLU B N 1
ATOM 2190 C CA . GLU B 1 117 ? 48.019 9.601 18.941 1.00 10.05 115 GLU B CA 1
ATOM 2191 C C . GLU B 1 117 ? 47.922 9.298 20.442 1.00 10.61 115 GLU B C 1
ATOM 2192 O O . GLU B 1 117 ? 48.576 9.934 21.277 1.00 9.06 115 GLU B O 1
ATOM 2198 N N . LYS B 1 118 ? 47.091 8.314 20.769 1.00 10.63 116 LYS B N 1
ATOM 2199 C CA . LYS B 1 118 ? 46.873 7.896 22.154 1.00 10.43 116 LYS B CA 1
ATOM 2200 C C . LYS B 1 118 ? 48.114 7.264 22.765 1.00 9.03 116 LYS B C 1
ATOM 2201 O O . LYS B 1 118 ? 48.191 7.080 23.986 1.00 9.68 116 LYS B O 1
ATOM 2207 N N . TYR B 1 119 ? 49.082 6.938 21.917 1.00 9.09 117 TYR B N 1
ATOM 2208 C CA . TYR B 1 119 ? 50.334 6.337 22.369 1.00 10.93 117 TYR B CA 1
ATOM 2209 C C . TYR B 1 119 ? 51.457 7.366 22.485 1.00 11.10 117 TYR B C 1
ATOM 2210 O O . TYR B 1 119 ? 52.583 7.023 22.847 1.00 10.31 117 TYR B O 1
ATOM 2219 N N . GLY B 1 120 ? 51.146 8.625 22.177 1.00 10.58 118 GLY B N 1
ATOM 2220 C CA . GLY B 1 120 ? 52.140 9.687 22.275 1.00 10.05 118 GLY B CA 1
ATOM 2221 C C . GLY B 1 120 ? 53.228 9.685 21.217 1.00 11.98 118 GLY B C 1
ATOM 2222 O O . GLY B 1 120 ? 54.307 10.252 21.429 1.00 13.01 118 GLY B O 1
ATOM 2223 N N . VAL B 1 121 ? 52.961 9.063 20.071 1.00 12.41 119 VAL B N 1
ATOM 2224 C CA . VAL B 1 121 ? 53.956 9.007 19.007 1.00 11.98 119 VAL B CA 1
ATOM 2225 C C . VAL B 1 121 ? 53.577 9.810 17.768 1.00 11.27 119 VAL B C 1
ATOM 2226 O O . VAL B 1 121 ? 54.269 9.753 16.752 1.00 12.04 119 VAL B O 1
ATOM 2230 N N . LEU B 1 122 ? 52.482 10.559 17.838 1.00 11.91 120 LEU B N 1
ATOM 2231 C CA . LEU B 1 122 ? 52.091 11.381 16.692 1.00 11.17 120 LEU B CA 1
ATOM 2232 C C . LEU B 1 122 ? 53.013 12.601 16.666 1.00 11.05 120 LEU B C 1
ATOM 2233 O O . LEU B 1 122 ? 53.139 13.310 17.661 1.00 10.50 120 LEU B O 1
ATOM 2238 N N . ILE B 1 123 ? 53.661 12.843 15.531 1.00 10.53 121 ILE B N 1
ATOM 2239 C CA . ILE B 1 123 ? 54.570 13.975 15.415 1.00 12.55 121 ILE B CA 1
ATOM 2240 C C . ILE B 1 123 ? 53.791 15.281 15.311 1.00 10.31 121 ILE B C 1
ATOM 2241 O O . ILE B 1 123 ? 52.899 15.421 14.475 1.00 11.27 121 ILE B O 1
ATOM 2246 N N . GLY B 1 124 ? 54.138 16.234 16.171 1.00 11.01 122 GLY B N 1
ATOM 2247 C CA . GLY B 1 124 ? 53.430 17.501 16.195 1.00 11.30 122 GLY B CA 1
ATOM 2248 C C . GLY B 1 124 ? 54.048 18.707 15.511 1.00 13.18 122 GLY B C 1
ATOM 2249 O O . GLY B 1 124 ? 53.458 19.785 15.540 1.00 13.63 122 GLY B O 1
ATOM 2250 N N . GLU B 1 125 ? 55.213 18.556 14.892 1.00 12.73 123 GLU B N 1
ATOM 2251 C CA . GLU B 1 125 ? 55.830 19.702 14.231 1.00 14.75 123 GLU B CA 1
ATOM 2252 C C . GLU B 1 125 ? 56.826 19.296 13.155 1.00 14.53 123 GLU B C 1
ATOM 2253 O O . GLU B 1 125 ? 57.266 18.149 13.097 1.00 15.38 123 GLU B O 1
ATOM 2259 N N . GLY B 1 126 ? 57.171 20.250 12.299 1.00 15.28 124 GLY B N 1
A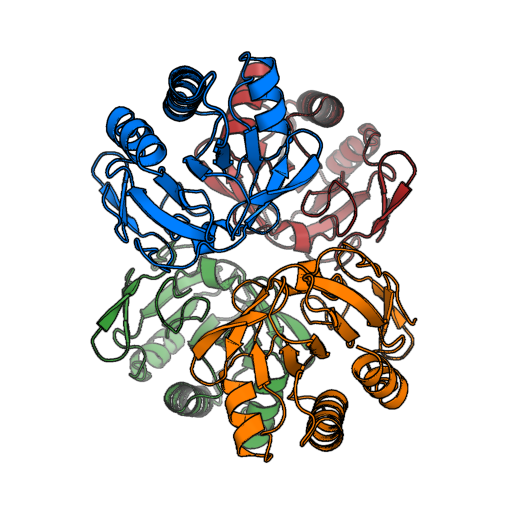TOM 2260 C CA . GLY B 1 126 ? 58.134 19.978 11.250 1.00 16.22 124 GLY B CA 1
ATOM 2261 C C . GLY B 1 126 ? 57.579 19.309 10.010 1.00 16.64 124 GLY B C 1
ATOM 2262 O O . GLY B 1 126 ? 56.365 19.157 9.844 1.00 15.71 124 GLY B O 1
ATOM 2263 N N . ALA B 1 127 ? 58.496 18.896 9.143 1.00 16.03 125 ALA B N 1
ATOM 2264 C CA . ALA B 1 127 ? 58.159 18.255 7.883 1.00 15.98 125 ALA B CA 1
ATOM 2265 C C . ALA B 1 127 ? 57.318 16.998 8.032 1.00 14.96 125 ALA B C 1
ATOM 2266 O O . ALA B 1 127 ? 56.501 16.694 7.166 1.00 15.16 125 ALA B O 1
ATOM 2268 N N . LEU B 1 128 ? 57.516 16.268 9.125 1.00 13.75 126 LEU B N 1
ATOM 2269 C CA . LEU B 1 128 ? 56.777 15.032 9.341 1.00 12.66 126 LEU B CA 1
ATOM 2270 C C . LEU B 1 128 ? 55.565 15.166 10.259 1.00 12.47 126 LEU B C 1
ATOM 2271 O O . LEU B 1 128 ? 55.095 14.170 10.802 1.00 11.81 126 LEU B O 1
ATOM 2276 N N . LYS B 1 129 ? 55.050 16.381 10.437 1.00 10.84 127 LYS B N 1
ATOM 2277 C CA . LYS B 1 129 ? 53.887 16.551 11.304 1.00 10.77 127 LYS B CA 1
ATOM 2278 C C . LYS B 1 129 ? 52.725 15.690 10.799 1.00 10.06 127 LYS B C 1
ATOM 2279 O O . LYS B 1 129 ? 52.425 15.684 9.605 1.00 9.65 127 LYS B O 1
ATOM 2285 N N . GLY B 1 130 ? 52.080 14.965 11.708 1.00 10.24 128 GLY B N 1
ATOM 2286 C CA . GLY B 1 130 ? 50.957 14.123 11.322 1.00 10.58 128 GLY B CA 1
ATOM 2287 C C . GLY B 1 130 ? 51.319 12.680 11.009 1.00 11.53 128 GLY B C 1
ATOM 2288 O O . GLY B 1 130 ? 50.442 11.864 10.713 1.00 9.62 128 GLY B O 1
ATOM 2289 N N . ILE B 1 131 ? 52.612 12.378 11.070 1.00 10.93 129 ILE B N 1
ATOM 2290 C CA . ILE B 1 131 ? 53.144 11.043 10.809 1.00 14.12 129 ILE B CA 1
ATOM 2291 C C . ILE B 1 131 ? 53.568 10.463 12.160 1.00 12.52 129 ILE B C 1
ATOM 2292 O O . ILE B 1 131 ? 53.742 11.211 13.124 1.00 12.72 129 ILE B O 1
ATOM 2297 N N . LEU B 1 132 ? 53.730 9.144 12.240 1.00 11.99 130 LEU B N 1
ATOM 2298 C CA . LEU B 1 132 ? 54.122 8.524 13.501 1.00 10.91 130 LEU B CA 1
ATOM 2299 C C . LEU B 1 132 ? 55.628 8.418 13.697 1.00 12.17 130 LEU B C 1
ATOM 2300 O O . LEU B 1 132 ? 56.378 8.142 12.752 1.00 12.68 130 LEU B O 1
ATOM 2305 N N . ALA B 1 133 ? 56.062 8.636 14.937 1.00 10.66 131 ALA B N 1
ATOM 2306 C CA . ALA B 1 133 ? 57.471 8.538 15.282 1.00 11.66 131 ALA B CA 1
ATOM 2307 C C . ALA B 1 133 ? 57.816 7.057 15.359 1.00 11.56 131 ALA B C 1
ATOM 2308 O O . ALA B 1 133 ? 56.923 6.211 15.415 1.00 11.22 131 ALA B O 1
ATOM 2310 N N . ARG B 1 134 ? 59.108 6.744 15.358 1.00 11.44 132 ARG B N 1
ATOM 2311 C CA . ARG B 1 134 ? 59.558 5.358 15.407 1.00 11.32 132 ARG B CA 1
ATOM 2312 C C . ARG B 1 134 ? 59.627 4.926 16.865 1.00 12.78 132 ARG B C 1
ATOM 2313 O O . ARG B 1 134 ? 60.401 5.478 17.645 1.00 11.55 132 ARG B O 1
ATOM 2321 N N . ALA B 1 135 ? 58.812 3.945 17.231 1.00 12.45 133 ALA B N 1
ATOM 2322 C CA . ALA B 1 135 ? 58.787 3.470 18.607 1.00 11.78 133 ALA B CA 1
ATOM 2323 C C . ALA B 1 135 ? 58.341 2.023 18.684 1.00 12.04 133 ALA B C 1
ATOM 2324 O O . ALA B 1 135 ? 57.839 1.457 17.713 1.00 12.96 133 ALA B O 1
ATOM 2326 N N . VAL B 1 136 ? 58.522 1.433 19.858 1.00 11.51 134 VAL B N 1
ATOM 2327 C CA . VAL B 1 136 ? 58.120 0.056 20.091 1.00 13.15 134 VAL B CA 1
ATOM 2328 C C . VAL B 1 136 ? 57.439 -0.013 21.447 1.00 12.90 134 VAL B C 1
ATOM 2329 O O . VAL B 1 136 ? 57.909 0.578 22.417 1.00 14.04 134 VAL B O 1
ATOM 2333 N N . PHE B 1 137 ? 56.313 -0.713 21.496 1.00 12.45 135 PHE B N 1
ATOM 2334 C CA . PHE B 1 137 ? 55.558 -0.884 22.726 1.00 11.94 135 PHE B CA 1
ATOM 2335 C C . PHE B 1 137 ? 55.298 -2.373 22.932 1.00 14.60 135 PHE B C 1
ATOM 2336 O O . PHE B 1 137 ? 54.994 -3.088 21.979 1.00 13.54 135 PHE B O 1
ATOM 2344 N N . ILE B 1 138 ? 55.427 -2.837 24.169 1.00 13.91 136 ILE B N 1
ATOM 2345 C CA . ILE B 1 138 ? 55.129 -4.230 24.477 1.00 14.25 136 ILE B CA 1
ATOM 2346 C C . ILE B 1 138 ? 54.013 -4.199 25.509 1.00 13.95 136 ILE B C 1
ATOM 2347 O O . ILE B 1 138 ? 54.144 -3.566 26.560 1.00 14.45 136 ILE B O 1
ATOM 2352 N N . ILE B 1 139 ? 52.914 -4.877 25.194 1.00 13.17 137 ILE B N 1
ATOM 2353 C CA . ILE B 1 139 ? 51.742 -4.928 26.062 1.00 13.07 137 ILE B CA 1
ATOM 2354 C C . ILE B 1 139 ? 51.560 -6.322 26.661 1.00 12.75 137 ILE B C 1
ATOM 2355 O O . ILE B 1 139 ? 51.538 -7.304 25.921 1.00 13.38 137 ILE B O 1
ATOM 2360 N N . ASP B 1 140 ? 51.417 -6.416 27.982 1.00 13.57 138 ASP B N 1
ATOM 2361 C CA . ASP B 1 140 ? 51.224 -7.726 28.602 1.00 14.37 138 ASP B CA 1
ATOM 2362 C C . ASP B 1 140 ? 49.769 -8.184 28.477 1.00 15.50 138 ASP B C 1
ATOM 2363 O O . ASP B 1 140 ? 48.924 -7.456 27.950 1.00 13.34 138 ASP B O 1
ATOM 2368 N N . LYS B 1 141 ? 49.474 -9.393 28.946 1.00 13.93 139 LYS B N 1
ATOM 2369 C CA . LYS B 1 141 ? 48.120 -9.927 28.838 1.00 16.09 139 LYS B CA 1
ATOM 2370 C C . LYS B 1 141 ? 47.077 -9.163 29.631 1.00 15.56 139 LYS B C 1
ATOM 2371 O O . LYS B 1 141 ? 45.882 -9.279 29.364 1.00 18.91 139 LYS B O 1
ATOM 2377 N N . GLU B 1 142 ? 47.523 -8.388 30.613 1.00 15.01 140 GLU B N 1
ATOM 2378 C CA . GLU B 1 142 ? 46.604 -7.596 31.413 1.00 13.30 140 GLU B CA 1
ATOM 2379 C C . GLU B 1 142 ? 46.264 -6.300 30.680 1.00 13.88 140 GLU B C 1
ATOM 2380 O O . GLU B 1 142 ? 45.487 -5.488 31.174 1.00 15.29 140 GLU B O 1
ATOM 2386 N N . GLY B 1 143 ? 46.855 -6.112 29.503 1.00 13.80 141 GLY B N 1
ATOM 2387 C CA . GLY B 1 143 ? 46.592 -4.911 28.725 1.00 13.16 141 GLY B CA 1
ATOM 2388 C C . GLY B 1 143 ? 47.336 -3.692 29.234 1.00 14.21 141 GLY B C 1
ATOM 2389 O O . GLY B 1 143 ? 46.929 -2.553 28.990 1.00 15.38 141 GLY B O 1
ATOM 2390 N N . LYS B 1 144 ? 48.431 -3.926 29.947 1.00 13.44 142 LYS B N 1
ATOM 2391 C CA . LYS B 1 144 ? 49.232 -2.835 30.483 1.00 14.00 142 LYS B CA 1
ATOM 2392 C C . LYS B 1 144 ? 50.527 -2.696 29.695 1.00 12.66 142 LYS B C 1
ATOM 2393 O O . LYS B 1 144 ? 51.067 -3.677 29.188 1.00 11.72 142 LYS B O 1
ATOM 2399 N N . VAL B 1 145 ? 51.021 -1.470 29.585 1.00 13.30 143 VAL B N 1
ATOM 2400 C CA . VAL B 1 145 ? 52.272 -1.234 28.882 1.00 12.65 143 VAL B CA 1
ATOM 2401 C C . VAL B 1 145 ? 53.379 -1.772 29.783 1.00 14.54 143 VAL B C 1
ATOM 2402 O O . VAL B 1 145 ? 53.508 -1.351 30.933 1.00 15.05 143 VAL B O 1
ATOM 2406 N N . ALA B 1 146 ? 54.166 -2.704 29.254 1.00 13.88 144 ALA B N 1
ATOM 2407 C CA . ALA B 1 146 ? 55.251 -3.320 30.011 1.00 15.86 144 ALA B CA 1
ATOM 2408 C C . ALA B 1 146 ? 56.609 -2.785 29.590 1.00 17.30 144 ALA B C 1
ATOM 2409 O O . ALA B 1 146 ? 57.593 -2.877 30.333 1.00 16.49 144 ALA B O 1
ATOM 2411 N N . TYR B 1 147 ? 56.657 -2.209 28.396 1.00 14.66 145 TYR B N 1
ATOM 2412 C CA . TYR B 1 147 ? 57.904 -1.700 27.859 1.00 14.93 145 TYR B CA 1
ATOM 2413 C C . TYR B 1 147 ? 57.654 -0.629 26.806 1.00 16.84 145 TYR B C 1
ATOM 2414 O O . TYR B 1 147 ? 56.707 -0.715 26.026 1.00 15.79 145 TYR B O 1
ATOM 2423 N N . VAL B 1 148 ? 58.517 0.376 26.787 1.00 16.26 146 VAL B N 1
ATOM 2424 C CA . VAL B 1 148 ? 58.410 1.433 25.802 1.00 17.63 146 VAL B CA 1
ATOM 2425 C C . VAL B 1 148 ? 59.796 1.775 25.282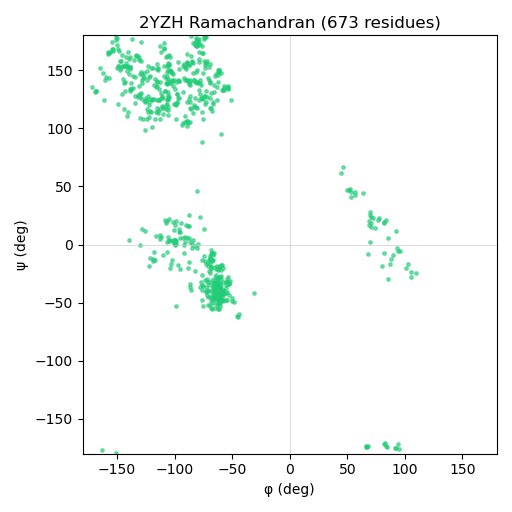 1.00 17.24 146 VAL B C 1
ATOM 2426 O O . VAL B 1 148 ? 60.769 1.810 26.039 1.00 18.52 146 VAL B O 1
ATOM 2430 N N . GLN B 1 149 ? 59.896 1.989 23.980 1.00 14.61 147 GLN B N 1
ATOM 2431 C CA . GLN B 1 149 ? 61.163 2.389 23.394 1.00 15.37 147 GLN B CA 1
ATOM 2432 C C . GLN B 1 149 ? 60.859 3.406 22.317 1.00 14.92 147 GLN B C 1
ATOM 2433 O O . GLN B 1 149 ? 60.262 3.075 21.300 1.00 12.88 147 GLN B O 1
ATOM 2439 N N . LEU B 1 150 ? 61.240 4.650 22.569 1.00 14.19 148 LEU B N 1
ATOM 2440 C CA . LEU B 1 150 ? 61.049 5.716 21.599 1.00 15.04 148 LEU B CA 1
ATOM 2441 C C . LEU B 1 150 ? 62.446 5.967 21.047 1.00 14.62 148 LEU B C 1
ATOM 2442 O O . LEU B 1 150 ? 63.344 6.362 21.792 1.00 15.42 148 LEU B O 1
ATOM 2447 N N . VAL B 1 151 ? 62.647 5.704 19.760 1.00 13.57 149 VAL B N 1
ATOM 2448 C CA . VAL B 1 151 ? 63.959 5.917 19.157 1.00 13.59 149 VAL B CA 1
ATOM 2449 C C . VAL B 1 151 ? 64.228 7.424 19.157 1.00 14.48 149 VAL B C 1
ATOM 2450 O O . VAL B 1 151 ? 63.469 8.193 18.569 1.00 13.60 149 VAL B O 1
ATOM 2454 N N . PRO B 1 152 ? 65.314 7.862 19.821 1.00 16.88 150 PRO B N 1
ATOM 2455 C CA . PRO B 1 152 ? 65.707 9.276 19.928 1.00 17.37 150 PRO B CA 1
ATOM 2456 C C . PRO B 1 152 ? 65.861 10.025 18.602 1.00 16.21 150 PRO B C 1
ATOM 2457 O O . PRO B 1 152 ? 65.620 11.229 18.533 1.00 18.16 150 PRO B O 1
ATOM 2461 N N . GLU B 1 153 ? 66.282 9.316 17.562 1.00 15.05 151 GLU B N 1
ATOM 2462 C CA . GLU B 1 153 ? 66.463 9.909 16.236 1.00 16.41 151 GLU B CA 1
ATOM 2463 C C . GLU B 1 153 ? 65.621 9.108 15.252 1.00 14.85 151 GLU B C 1
ATOM 2464 O O . GLU B 1 153 ? 65.851 7.918 15.047 1.00 16.16 151 GLU B O 1
ATOM 2470 N N . ILE B 1 154 ? 64.638 9.763 14.646 1.00 15.88 152 ILE B N 1
ATOM 2471 C CA . ILE B 1 154 ? 63.740 9.090 13.710 1.00 16.43 152 ILE B CA 1
ATOM 2472 C C . ILE B 1 154 ? 64.417 8.320 12.570 1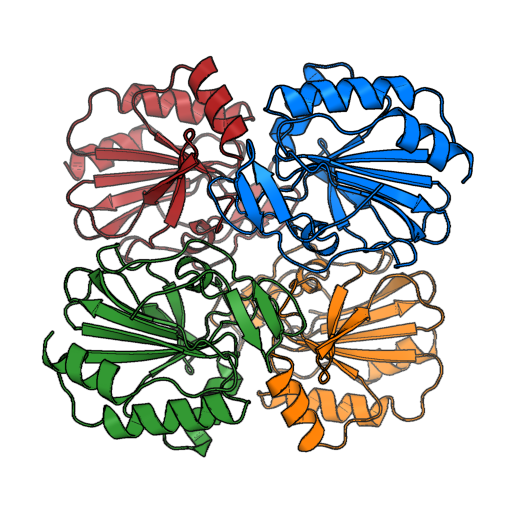.00 15.37 152 ILE B C 1
ATOM 2473 O O . ILE B 1 154 ? 63.924 7.271 12.152 1.00 15.58 152 ILE B O 1
ATOM 2478 N N . THR B 1 155 ? 65.548 8.819 12.080 1.00 16.06 153 THR B N 1
ATOM 2479 C CA . THR B 1 155 ? 66.251 8.158 10.974 1.00 18.16 153 THR B CA 1
ATOM 2480 C C . THR B 1 155 ? 67.093 6.960 11.405 1.00 20.89 153 THR B C 1
ATOM 2481 O O . THR B 1 155 ? 67.738 6.312 10.580 1.00 21.88 153 THR B O 1
ATOM 2485 N N . GLU B 1 156 ? 67.079 6.663 12.698 1.00 20.44 154 GLU B N 1
ATOM 2486 C CA . GLU B 1 156 ? 67.850 5.552 13.243 1.00 22.75 154 GLU B CA 1
ATOM 2487 C C . GLU B 1 156 ? 66.968 4.341 13.559 1.00 23.37 154 GLU B C 1
ATOM 2488 O O . GLU B 1 156 ? 65.781 4.489 13.859 1.00 20.57 154 GLU B O 1
ATOM 2494 N N . GLU B 1 157 ? 67.545 3.143 13.465 1.00 23.16 155 GLU B N 1
ATOM 2495 C CA . GLU B 1 157 ? 66.806 1.919 13.766 1.00 21.62 155 GLU B CA 1
ATOM 2496 C C . GLU B 1 157 ? 66.738 1.750 15.283 1.00 21.05 155 GLU B C 1
ATOM 2497 O O . GLU B 1 157 ? 67.564 2.296 16.015 1.00 20.28 155 GLU B O 1
ATOM 2503 N N . PRO B 1 158 ? 65.744 0.995 15.775 1.00 20.79 156 PRO B N 1
ATOM 2504 C CA . PRO B 1 158 ? 65.608 0.777 17.218 1.00 20.99 156 PRO B CA 1
ATOM 2505 C C . PRO B 1 158 ? 66.577 -0.295 17.705 1.00 22.13 156 PRO B C 1
ATOM 2506 O O . PRO B 1 158 ? 67.290 -0.907 16.909 1.00 22.98 156 PRO B O 1
ATOM 2510 N N . ASN B 1 159 ? 66.606 -0.505 19.017 1.00 23.05 157 ASN B N 1
ATOM 2511 C CA . ASN B 1 159 ? 67.447 -1.534 19.620 1.00 24.87 157 ASN B CA 1
ATOM 2512 C C . ASN B 1 159 ? 66.571 -2.782 19.559 1.00 23.54 157 ASN B C 1
ATOM 2513 O O . ASN B 1 159 ? 65.617 -2.909 20.320 1.00 25.94 157 ASN B O 1
ATOM 2518 N N . TYR B 1 160 ? 66.892 -3.690 18.646 1.00 24.34 158 TYR B N 1
ATOM 2519 C CA . TYR B 1 160 ? 66.114 -4.910 18.444 1.00 23.43 158 TYR B CA 1
ATOM 2520 C C . TYR B 1 160 ? 66.185 -5.960 19.553 1.00 24.68 158 TYR B C 1
ATOM 2521 O O . TYR B 1 160 ? 65.176 -6.583 19.884 1.00 23.57 158 TYR B O 1
ATOM 2530 N N . ASP B 1 161 ? 67.367 -6.161 20.123 1.00 26.33 159 ASP B N 1
ATOM 2531 C CA . ASP B 1 161 ? 67.535 -7.164 21.171 1.00 28.23 159 ASP B CA 1
ATOM 2532 C C . ASP B 1 161 ? 66.861 -6.806 22.488 1.00 27.03 159 ASP B C 1
ATOM 2533 O O . ASP B 1 161 ? 66.407 -7.688 23.221 1.00 27.33 159 ASP B O 1
ATOM 2538 N N . GLU B 1 162 ? 66.804 -5.516 22.794 1.00 25.79 160 GLU B N 1
ATOM 2539 C CA . GLU B 1 162 ? 66.175 -5.067 24.024 1.00 26.11 160 GLU B CA 1
ATOM 2540 C C . GLU B 1 162 ? 64.700 -5.447 23.958 1.00 23.79 160 GLU B C 1
ATOM 2541 O O . GLU B 1 162 ? 64.094 -5.805 24.966 1.00 22.90 160 GLU B O 1
ATOM 2547 N N . VAL B 1 163 ? 64.134 -5.375 22.757 1.00 23.15 161 VAL B N 1
ATOM 2548 C CA . VAL B 1 163 ? 62.728 -5.711 22.534 1.00 22.66 161 VAL B CA 1
ATOM 2549 C C . VAL B 1 163 ? 62.480 -7.215 22.662 1.00 23.35 161 VAL B C 1
ATOM 2550 O O . VAL B 1 163 ? 61.600 -7.650 23.405 1.00 23.78 161 VAL B O 1
ATOM 2554 N N . VAL B 1 164 ? 63.259 -8.008 21.938 1.00 24.18 162 VAL B N 1
ATOM 2555 C CA . VAL B 1 164 ? 63.106 -9.458 21.979 1.00 25.08 162 VAL B CA 1
ATOM 2556 C C . VAL B 1 164 ? 63.289 -10.011 23.393 1.00 25.01 162 VAL B C 1
ATOM 2557 O O . VAL B 1 164 ? 62.557 -10.909 23.813 1.00 24.61 162 VAL B O 1
ATOM 2561 N N . ASN B 1 165 ? 64.253 -9.470 24.130 1.00 25.53 163 ASN B N 1
ATOM 2562 C CA . ASN B 1 165 ? 64.502 -9.937 25.490 1.00 26.51 163 ASN B CA 1
ATOM 2563 C C . ASN B 1 165 ? 63.344 -9.652 26.439 1.00 26.88 163 ASN B C 1
ATOM 2564 O O . ASN B 1 165 ? 63.074 -10.439 27.348 1.00 27.15 163 ASN B O 1
ATOM 2569 N N . LYS B 1 166 ? 62.657 -8.532 26.237 1.00 24.86 164 LYS B N 1
ATOM 2570 C CA . LYS B 1 166 ? 61.527 -8.201 27.096 1.00 23.69 164 LYS B CA 1
ATOM 2571 C C . LYS B 1 166 ? 60.358 -9.125 26.769 1.00 22.09 164 LYS B C 1
ATOM 2572 O O . LYS B 1 166 ? 59.649 -9.585 27.664 1.00 21.12 164 LYS B O 1
ATOM 2578 N N . VAL B 1 167 ? 60.161 -9.396 25.484 1.00 21.90 165 VAL B N 1
ATOM 2579 C CA . VAL B 1 167 ? 59.080 -10.277 25.065 1.00 23.60 165 VAL B CA 1
ATOM 2580 C C . VAL B 1 167 ? 59.297 -11.643 25.713 1.00 25.49 165 VAL B C 1
ATOM 2581 O O . VAL B 1 167 ? 58.358 -12.262 26.216 1.00 25.01 165 VAL B O 1
ATOM 2585 N N . LYS B 1 168 ? 60.546 -12.099 25.714 1.00 26.87 166 LYS B N 1
ATOM 2586 C CA . LYS B 1 168 ? 60.885 -13.395 26.293 1.00 29.02 166 LYS B CA 1
ATOM 2587 C C . LYS B 1 168 ? 60.504 -13.536 27.761 1.00 29.67 166 LYS B C 1
ATOM 2588 O O . LYS B 1 168 ? 59.999 -14.581 28.171 1.00 31.08 166 LYS B O 1
ATOM 2594 N N . GLU B 1 169 ? 60.742 -12.497 28.557 1.00 29.18 167 GLU B N 1
ATOM 2595 C CA . GLU B 1 169 ? 60.411 -12.574 29.973 1.00 29.68 167 GLU B CA 1
ATOM 2596 C C . GLU B 1 169 ? 58.910 -12.487 30.214 1.00 28.00 167 GLU B C 1
ATOM 2597 O O . GLU B 1 169 ? 58.432 -12.799 31.305 1.00 26.25 167 GLU B O 1
ATOM 2603 N N . LEU B 1 170 ? 58.167 -12.074 29.191 1.00 25.14 168 LEU B N 1
ATOM 2604 C CA . LEU B 1 170 ? 56.716 -11.963 29.306 1.00 26.21 168 LEU B CA 1
ATOM 2605 C C . LEU B 1 170 ? 56.003 -13.198 28.771 1.00 26.60 168 LEU B C 1
ATOM 2606 O O . LEU B 1 170 ? 54.883 -13.477 29.252 1.00 26.29 168 LEU B O 1
ATOM 2611 N N . GLY C 1 1 ? 29.736 16.893 -14.451 1.00 38.27 -2 GLY C N 1
ATOM 2612 C CA . GLY C 1 1 ? 28.831 18.063 -14.625 1.00 37.49 -2 GLY C CA 1
ATOM 2613 C C . GLY C 1 1 ? 28.107 18.468 -13.353 1.00 36.48 -2 GLY C C 1
ATOM 2614 O O . GLY C 1 1 ? 27.856 19.651 -13.132 1.00 37.73 -2 GLY C O 1
ATOM 2615 N N . HIS C 1 2 ? 27.768 17.493 -12.514 1.00 36.17 -1 HIS C N 1
ATOM 2616 C CA . HIS C 1 2 ? 27.065 17.771 -11.262 1.00 34.20 -1 HIS C CA 1
ATOM 2617 C C . HIS C 1 2 ? 27.530 16.846 -10.144 1.00 30.10 -1 HIS C C 1
ATOM 2618 O O . HIS C 1 2 ? 27.734 15.656 -10.363 1.00 30.43 -1 HIS C O 1
ATOM 2625 N N . MET C 1 3 ? 27.696 17.390 -8.944 1.00 26.01 1 MET C N 1
ATOM 2626 C CA . MET C 1 3 ? 28.113 16.569 -7.818 1.00 23.51 1 MET C CA 1
ATOM 2627 C C . MET C 1 3 ? 26.889 15.836 -7.269 1.00 23.37 1 MET C C 1
ATOM 2628 O O . MET C 1 3 ? 25.756 16.108 -7.673 1.00 22.39 1 MET C O 1
ATOM 2633 N N . ALA C 1 4 ? 27.124 14.899 -6.360 1.00 21.35 2 ALA C N 1
ATOM 2634 C CA . ALA C 1 4 ? 26.052 14.134 -5.736 1.00 21.56 2 ALA C CA 1
ATOM 2635 C C . ALA C 1 4 ? 26.542 13.762 -4.344 1.00 22.77 2 ALA C C 1
ATOM 2636 O O . ALA C 1 4 ? 27.711 13.979 -4.025 1.00 22.17 2 ALA C O 1
ATOM 2638 N N . ARG C 1 5 ? 25.659 13.199 -3.525 1.00 23.35 3 ARG C N 1
ATOM 2639 C CA . ARG C 1 5 ? 26.016 12.829 -2.160 1.00 24.17 3 ARG C CA 1
ATOM 2640 C C . ARG C 1 5 ? 26.346 11.353 -1.974 1.00 24.68 3 ARG C C 1
ATOM 2641 O O . ARG C 1 5 ? 26.592 10.899 -0.857 1.00 23.58 3 ARG C O 1
ATOM 2649 N N . THR C 1 6 ? 26.348 10.604 -3.070 1.00 23.35 4 THR C N 1
ATOM 2650 C CA . THR C 1 6 ? 26.676 9.185 -3.024 1.00 24.72 4 THR C CA 1
ATOM 2651 C C . THR C 1 6 ? 27.310 8.777 -4.351 1.00 23.30 4 THR C C 1
ATOM 2652 O O . THR C 1 6 ? 27.057 9.389 -5.388 1.00 23.17 4 THR C O 1
ATOM 2656 N N . VAL C 1 7 ? 28.154 7.757 -4.300 1.00 21.75 5 VAL C N 1
ATOM 2657 C CA . VAL C 1 7 ? 28.807 7.223 -5.487 1.00 22.15 5 VAL C CA 1
ATOM 2658 C C . VAL C 1 7 ? 28.764 5.720 -5.305 1.00 22.45 5 VAL C C 1
ATOM 2659 O O . VAL C 1 7 ? 28.566 5.238 -4.188 1.00 22.00 5 VAL C O 1
ATOM 2663 N N . ASN C 1 8 ? 28.937 4.977 -6.388 1.00 21.11 6 ASN C N 1
ATOM 2664 C CA . ASN C 1 8 ? 28.910 3.533 -6.285 1.00 21.76 6 ASN C CA 1
ATOM 2665 C C . ASN C 1 8 ? 30.306 2.948 -6.285 1.00 22.11 6 ASN C C 1
ATOM 2666 O O . ASN C 1 8 ? 31.224 3.488 -6.901 1.00 21.28 6 ASN C O 1
ATOM 2671 N N . LEU C 1 9 ? 30.456 1.851 -5.552 1.00 21.45 7 LEU C N 1
ATOM 2672 C CA . LEU C 1 9 ? 31.711 1.124 -5.476 1.00 23.58 7 LEU C CA 1
ATOM 2673 C C . LEU C 1 9 ? 31.298 -0.287 -5.867 1.00 23.70 7 LEU C C 1
ATOM 2674 O O . LEU C 1 9 ? 30.770 -1.042 -5.049 1.00 22.54 7 LEU C O 1
ATOM 2679 N N . LYS C 1 10 ? 31.516 -0.625 -7.132 1.00 26.58 8 LYS C N 1
ATOM 2680 C CA . LYS C 1 10 ? 31.133 -1.933 -7.649 1.00 28.13 8 LYS C CA 1
ATOM 2681 C C . LYS C 1 10 ? 29.616 -2.101 -7.579 1.00 28.63 8 LYS C C 1
ATOM 2682 O O . LYS C 1 10 ? 29.109 -3.142 -7.155 1.00 25.88 8 LYS C O 1
ATOM 2688 N N . GLY C 1 11 ? 28.900 -1.057 -7.991 1.00 28.18 9 GLY C N 1
ATOM 2689 C CA . GLY C 1 11 ? 27.448 -1.103 -7.992 1.00 29.87 9 GLY C CA 1
ATOM 2690 C C . GLY C 1 11 ? 26.766 -0.734 -6.687 1.00 31.09 9 GLY C C 1
ATOM 2691 O O . GLY C 1 11 ? 25.637 -0.232 -6.695 1.00 31.09 9 GLY C O 1
ATOM 2692 N N . ASN C 1 12 ? 27.435 -0.983 -5.564 1.00 28.86 10 ASN C N 1
ATOM 2693 C CA . ASN C 1 12 ? 26.855 -0.671 -4.264 1.00 27.89 10 ASN C CA 1
ATOM 2694 C C . ASN C 1 12 ? 27.160 0.767 -3.877 1.00 26.03 10 ASN C C 1
ATOM 2695 O O . ASN C 1 12 ? 28.316 1.187 -3.856 1.00 23.35 10 ASN C O 1
ATOM 2700 N N . PRO C 1 13 ? 26.114 1.542 -3.563 1.00 23.34 11 PRO C N 1
ATOM 2701 C CA . PRO C 1 13 ? 26.261 2.946 -3.178 1.00 22.40 11 PRO C CA 1
ATOM 2702 C C . PRO C 1 13 ? 26.910 3.182 -1.819 1.00 22.44 11 PRO C C 1
ATOM 2703 O O . PRO C 1 13 ? 26.676 2.443 -0.861 1.00 19.38 11 PRO C O 1
ATOM 2707 N N . VAL C 1 14 ? 27.739 4.218 -1.762 1.00 20.68 12 VAL C N 1
ATOM 2708 C CA . VAL C 1 14 ? 28.411 4.617 -0.533 1.00 20.41 12 VAL C CA 1
ATOM 2709 C C . VAL C 1 14 ? 28.173 6.116 -0.404 1.00 17.82 12 VAL C C 1
ATOM 2710 O O . VAL C 1 14 ? 28.261 6.853 -1.387 1.00 17.12 12 VAL C O 1
ATOM 2714 N N . THR C 1 15 ? 27.847 6.561 0.803 1.00 14.32 13 THR C N 1
ATOM 2715 C CA . THR C 1 15 ? 27.560 7.967 1.041 1.00 15.70 13 THR C CA 1
ATOM 2716 C C . THR C 1 15 ? 28.820 8.807 1.209 1.00 16.38 13 THR C C 1
ATOM 2717 O O . THR C 1 15 ? 29.842 8.327 1.700 1.00 15.14 13 THR C O 1
ATOM 2721 N N . LEU C 1 16 ? 28.738 10.063 0.786 1.00 13.71 14 LEU C N 1
ATOM 2722 C CA . LEU C 1 16 ? 29.857 10.986 0.908 1.00 13.69 14 LEU C CA 1
ATOM 2723 C C . LEU C 1 16 ? 29.574 11.966 2.029 1.00 13.95 14 LEU C C 1
ATOM 2724 O O . LEU C 1 16 ? 28.415 12.230 2.363 1.00 15.00 14 LEU C O 1
ATOM 2729 N N . VAL C 1 17 ? 30.637 12.499 2.618 1.00 13.25 15 VAL C N 1
ATOM 2730 C CA . VAL C 1 17 ? 30.500 13.479 3.682 1.00 12.59 15 VAL C CA 1
ATOM 2731 C C . VAL C 1 17 ? 30.277 14.827 3.001 1.00 14.82 15 VAL C C 1
ATOM 2732 O O . VAL C 1 17 ? 30.885 15.111 1.964 1.00 15.58 15 VAL C O 1
ATOM 2736 N N . GLY C 1 18 ? 29.381 15.638 3.557 1.00 14.06 16 GLY C N 1
ATOM 2737 C CA . GLY C 1 18 ? 29.099 16.937 2.971 1.00 14.53 16 GLY C CA 1
ATOM 2738 C C . GLY C 1 18 ? 30.230 17.912 3.230 1.00 15.88 16 GLY C C 1
ATOM 2739 O O . GLY C 1 18 ? 31.198 17.557 3.898 1.00 15.45 16 GLY C O 1
ATOM 2740 N N . PRO C 1 19 ? 30.135 19.157 2.735 1.00 15.57 17 PRO C N 1
ATOM 2741 C CA . PRO C 1 19 ? 29.017 19.684 1.948 1.00 15.76 17 PRO C CA 1
ATOM 2742 C C . PRO C 1 19 ? 29.157 19.383 0.456 1.00 17.62 17 PRO C C 1
ATOM 2743 O O . PRO C 1 19 ? 30.241 19.057 -0.028 1.00 16.16 17 PRO C O 1
ATOM 2747 N N . GLU C 1 20 ? 28.050 19.491 -0.267 1.00 16.97 18 GLU C N 1
ATOM 2748 C CA . GLU C 1 20 ? 28.059 19.254 -1.699 1.00 19.10 18 GLU C CA 1
ATOM 2749 C C . GLU C 1 20 ? 28.359 20.587 -2.376 1.00 19.32 18 GLU C C 1
ATOM 2750 O O . GLU C 1 20 ? 27.654 21.567 -2.153 1.00 19.46 18 GLU C O 1
ATOM 2756 N N . LEU C 1 21 ? 29.414 20.634 -3.181 1.00 19.58 19 LEU C N 1
ATOM 2757 C CA . LEU C 1 21 ? 29.768 21.871 -3.866 1.00 21.95 19 LEU C CA 1
ATOM 2758 C C . LEU C 1 21 ? 29.037 22.012 -5.192 1.00 22.27 19 LEU C C 1
ATOM 2759 O O . LEU C 1 21 ? 28.635 21.024 -5.803 1.00 20.89 19 LEU C O 1
ATOM 2764 N N . LYS C 1 22 ? 28.866 23.251 -5.632 1.00 23.08 20 LYS C N 1
ATOM 2765 C CA . LYS C 1 22 ? 28.182 23.512 -6.890 1.00 23.60 20 LYS C CA 1
ATOM 2766 C C . LYS C 1 22 ? 28.918 24.613 -7.639 1.00 23.37 20 LYS C C 1
ATOM 2767 O O . LYS C 1 22 ? 29.581 25.454 -7.025 1.00 21.77 20 LYS C O 1
ATOM 2773 N N . VAL C 1 23 ? 28.816 24.596 -8.965 1.00 22.09 21 VAL C N 1
ATOM 2774 C CA . VAL C 1 23 ? 29.465 25.615 -9.775 1.00 22.45 21 VAL C CA 1
ATOM 2775 C C . VAL C 1 23 ? 29.015 26.970 -9.241 1.00 22.01 21 VAL C C 1
ATOM 2776 O O . VAL C 1 23 ? 27.838 27.158 -8.935 1.00 24.28 21 VAL C O 1
ATOM 2780 N N . GLY C 1 24 ? 29.951 27.904 -9.114 1.00 21.99 22 GLY C N 1
ATOM 2781 C CA . GLY C 1 24 ? 29.606 29.218 -8.603 1.00 21.75 22 GLY C CA 1
ATOM 2782 C C . GLY C 1 24 ? 30.072 29.428 -7.173 1.00 21.67 22 GLY C C 1
ATOM 2783 O O . GLY C 1 24 ? 30.333 30.561 -6.762 1.00 20.41 22 GLY C O 1
ATOM 2784 N N . ASP C 1 25 ? 30.168 28.344 -6.406 1.00 21.14 23 ASP C N 1
ATOM 2785 C CA . ASP C 1 25 ? 30.629 28.436 -5.018 1.00 21.98 23 ASP C CA 1
ATOM 2786 C C . ASP C 1 25 ? 32.106 28.794 -5.000 1.00 20.45 23 ASP C C 1
ATOM 2787 O O . ASP C 1 25 ? 32.830 28.532 -5.964 1.00 18.00 23 ASP C O 1
ATOM 2792 N N . ARG C 1 26 ? 32.554 29.398 -3.904 1.00 19.67 24 ARG C N 1
ATOM 2793 C CA . ARG C 1 26 ? 33.966 29.721 -3.767 1.00 20.30 24 ARG C CA 1
ATOM 2794 C C . ARG C 1 26 ? 34.654 28.374 -3.570 1.00 18.64 24 ARG C C 1
ATOM 2795 O O . ARG C 1 26 ? 34.101 27.477 -2.930 1.00 16.90 24 ARG C O 1
ATOM 2803 N N . ALA C 1 27 ? 35.846 28.225 -4.130 1.00 16.54 25 ALA C N 1
ATOM 2804 C CA . ALA C 1 27 ? 36.594 26.981 -3.993 1.00 15.50 25 ALA C CA 1
ATOM 2805 C C . ALA C 1 27 ? 37.343 27.000 -2.661 1.00 14.87 25 ALA C C 1
ATOM 2806 O O . ALA C 1 27 ? 38.197 27.857 -2.437 1.00 14.39 25 ALA C O 1
ATOM 2808 N N . PRO C 1 28 ? 37.029 26.056 -1.757 1.00 14.35 26 PRO C N 1
ATOM 2809 C CA . PRO C 1 28 ? 37.724 26.035 -0.468 1.00 14.45 26 PRO C CA 1
ATOM 2810 C C . PRO C 1 28 ? 39.218 25.824 -0.670 1.00 13.47 26 PRO C C 1
ATOM 2811 O O . PRO C 1 28 ? 39.638 25.167 -1.625 1.00 12.55 26 PRO C O 1
ATOM 2815 N N . GLU C 1 29 ? 40.022 26.395 0.216 1.00 12.66 27 GLU C N 1
ATOM 2816 C CA . GLU C 1 29 ? 41.453 26.195 0.114 1.00 13.81 27 GLU C CA 1
ATOM 2817 C C . GLU C 1 29 ? 41.773 24.918 0.865 1.00 13.38 27 GLU C C 1
ATOM 2818 O O . GLU C 1 29 ? 41.229 24.667 1.945 1.00 14.61 27 GLU C O 1
ATOM 2824 N N . ALA C 1 30 ? 42.637 24.104 0.278 1.00 12.88 28 ALA C N 1
ATOM 2825 C CA . ALA C 1 30 ? 43.055 22.860 0.905 1.00 11.91 28 ALA C CA 1
ATOM 2826 C C . ALA C 1 30 ? 44.570 22.920 1.021 1.00 12.54 28 ALA C C 1
ATOM 2827 O O . ALA C 1 30 ? 45.264 23.187 0.038 1.00 14.23 28 ALA C O 1
ATOM 2829 N N . VAL C 1 31 ? 45.077 22.692 2.227 1.00 11.89 29 VAL C N 1
ATOM 2830 C CA . VAL C 1 31 ? 46.514 22.723 2.468 1.00 12.18 29 VAL C CA 1
ATOM 2831 C C . VAL C 1 31 ? 47.028 21.305 2.325 1.00 11.98 29 VAL C C 1
ATOM 2832 O O . VAL C 1 31 ? 46.851 20.478 3.219 1.00 13.39 29 VAL C O 1
ATOM 2836 N N . VAL C 1 32 ? 47.659 21.025 1.190 1.00 13.29 30 VAL C N 1
ATOM 2837 C CA . VAL C 1 32 ? 48.162 19.691 0.921 1.00 12.89 30 VAL C CA 1
ATOM 2838 C C . VAL C 1 32 ? 49.689 19.599 0.957 1.00 13.26 30 VAL C C 1
ATOM 2839 O O . VAL C 1 32 ? 50.387 20.613 0.990 1.00 13.64 30 VAL C O 1
ATOM 2843 N N . VAL C 1 33 ? 50.196 18.371 0.967 1.00 12.84 31 VAL C N 1
ATOM 2844 C CA . VAL C 1 33 ? 51.633 18.125 1.050 1.00 13.15 31 VAL C CA 1
ATOM 2845 C C . VAL C 1 33 ? 52.164 17.449 -0.209 1.00 13.72 31 VAL C C 1
ATOM 2846 O O . VAL C 1 33 ? 51.684 16.385 -0.598 1.00 12.75 31 VAL C O 1
ATOM 2850 N N . THR C 1 34 ? 53.161 18.068 -0.838 1.00 15.91 32 THR C N 1
ATOM 2851 C CA . THR C 1 34 ? 53.748 17.512 -2.054 1.00 18.00 32 THR C CA 1
ATOM 2852 C C . THR C 1 34 ? 54.776 16.429 -1.716 1.00 18.88 32 THR C C 1
ATOM 2853 O O . THR C 1 34 ? 55.084 16.198 -0.543 1.00 15.63 32 THR C O 1
ATOM 2857 N N . LYS C 1 35 ? 55.303 15.772 -2.747 1.00 20.86 33 LYS C N 1
ATOM 2858 C CA . LYS C 1 35 ? 56.255 14.680 -2.563 1.00 21.68 33 LYS C CA 1
ATOM 2859 C C . LYS C 1 35 ? 57.570 15.054 -1.898 1.00 22.50 33 LYS C C 1
ATOM 2860 O O . LYS C 1 35 ? 58.279 14.182 -1.400 1.00 24.20 33 LYS C O 1
ATOM 2866 N N . ASP C 1 36 ? 57.900 16.341 -1.888 1.00 21.25 34 ASP C N 1
ATOM 2867 C CA . ASP C 1 36 ? 59.128 16.801 -1.245 1.00 22.60 34 ASP C CA 1
ATOM 2868 C C . ASP C 1 36 ? 58.803 17.290 0.170 1.00 20.47 34 ASP C C 1
ATOM 2869 O O . ASP C 1 36 ? 59.631 17.907 0.838 1.00 19.26 34 ASP C O 1
ATOM 2874 N N . LEU C 1 37 ? 57.582 16.999 0.611 1.00 18.83 35 LEU C N 1
ATOM 2875 C CA . LEU C 1 37 ? 57.096 17.364 1.940 1.00 17.55 35 LEU C CA 1
ATOM 2876 C C . LEU C 1 37 ? 56.843 18.853 2.158 1.00 17.96 35 LEU C C 1
ATOM 2877 O O . LEU C 1 37 ? 56.754 19.320 3.296 1.00 15.45 35 LEU C O 1
ATOM 2882 N N . GLN C 1 38 ? 56.722 19.601 1.066 1.00 16.96 36 GLN C N 1
ATOM 2883 C CA . GLN C 1 38 ? 56.435 21.024 1.159 1.00 19.74 36 GLN C CA 1
ATOM 2884 C C . GLN C 1 38 ? 54.919 21.162 1.149 1.00 18.84 36 GLN C C 1
ATOM 2885 O O . GLN C 1 38 ? 54.226 20.330 0.565 1.00 19.24 36 GLN C O 1
ATOM 2891 N N . GLU C 1 39 ? 54.393 22.199 1.789 1.00 16.14 37 GLU C N 1
ATOM 2892 C CA . GLU C 1 39 ? 52.951 22.385 1.780 1.00 16.23 37 GLU C CA 1
ATOM 2893 C C . GLU C 1 39 ? 52.560 23.283 0.619 1.00 17.06 37 GLU C C 1
ATOM 2894 O O . GLU C 1 39 ? 53.276 24.219 0.272 1.00 16.43 37 GLU C O 1
ATOM 2900 N N . LYS C 1 40 ? 51.417 22.978 0.021 1.00 17.27 38 LYS C N 1
ATOM 2901 C CA . LYS C 1 40 ? 50.907 23.734 -1.108 1.00 18.76 38 LYS C CA 1
ATOM 2902 C C . LYS C 1 40 ? 49.420 23.969 -0.893 1.00 18.46 38 LYS C C 1
ATOM 2903 O O . LYS C 1 40 ? 48.726 23.126 -0.331 1.00 17.44 38 LYS C O 1
ATOM 2909 N N . ILE C 1 41 ? 48.935 25.122 -1.329 1.00 17.71 39 ILE C N 1
ATOM 2910 C CA . ILE C 1 41 ? 47.520 25.414 -1.192 1.00 18.09 39 ILE C CA 1
ATOM 2911 C C . ILE C 1 41 ? 46.843 25.286 -2.550 1.00 17.21 39 ILE C C 1
ATOM 2912 O O . ILE C 1 41 ? 47.318 25.839 -3.540 1.00 16.60 39 ILE C O 1
ATOM 2917 N N . VAL C 1 42 ? 45.762 24.518 -2.607 1.00 15.06 40 VAL C N 1
ATOM 2918 C CA . VAL C 1 42 ? 45.001 24.405 -3.843 1.00 15.08 40 VAL C CA 1
ATOM 2919 C C . VAL C 1 42 ? 43.649 25.009 -3.497 1.00 16.04 40 VAL C C 1
ATOM 2920 O O . VAL C 1 42 ? 43.268 25.046 -2.326 1.00 15.84 40 VAL C O 1
ATOM 2924 N N . GLY C 1 43 ? 42.930 25.496 -4.500 1.00 14.89 41 GLY C N 1
ATOM 2925 C CA . GLY C 1 43 ? 41.654 26.125 -4.225 1.00 14.65 41 GLY C CA 1
ATOM 2926 C C . GLY C 1 43 ? 41.910 27.609 -4.017 1.00 14.97 41 GLY C C 1
ATOM 2927 O O . GLY C 1 43 ? 43.040 28.079 -4.179 1.00 15.29 41 GLY C O 1
ATOM 2928 N N . GLY C 1 44 ? 40.874 28.351 -3.648 1.00 16.02 42 GLY C N 1
ATOM 2929 C CA . GLY C 1 44 ? 41.041 29.779 -3.457 1.00 16.21 42 GLY C CA 1
ATOM 2930 C C . GLY C 1 44 ? 41.353 30.406 -4.802 1.00 17.42 42 GLY C C 1
ATOM 2931 O O . GLY C 1 44 ? 41.319 29.723 -5.826 1.00 14.49 42 GLY C O 1
ATOM 2932 N N . ALA C 1 45 ? 41.665 31.697 -4.808 1.00 18.34 43 ALA C N 1
ATOM 2933 C CA . ALA C 1 45 ? 41.969 32.392 -6.053 1.00 21.61 43 ALA C CA 1
ATOM 2934 C C . ALA C 1 45 ? 43.467 32.501 -6.308 1.00 23.00 43 ALA C C 1
ATOM 2935 O O . ALA C 1 45 ? 44.228 32.918 -5.435 1.00 24.32 43 ALA C O 1
ATOM 2937 N N . LYS C 1 46 ? 43.879 32.110 -7.509 1.00 23.95 44 LYS C N 1
ATOM 2938 C CA . LYS C 1 46 ? 45.275 32.181 -7.929 1.00 25.11 44 LYS C CA 1
ATOM 2939 C C . LYS C 1 46 ? 45.272 32.799 -9.323 1.00 26.83 44 LYS C C 1
ATOM 2940 O O . LYS C 1 46 ? 44.237 32.829 -9.987 1.00 25.98 44 LYS C O 1
ATOM 2946 N N . ASP C 1 47 ? 46.425 33.287 -9.767 1.00 29.58 45 ASP C N 1
ATOM 2947 C CA . ASP C 1 47 ? 46.522 33.906 -11.083 1.00 32.55 45 ASP C CA 1
ATOM 2948 C C . ASP C 1 47 ? 46.581 32.895 -12.218 1.00 31.88 45 ASP C C 1
ATOM 2949 O O . ASP C 1 47 ? 47.079 33.193 -13.304 1.00 33.23 45 ASP C O 1
ATOM 2954 N N . VAL C 1 48 ? 46.067 31.697 -11.957 1.00 30.42 46 VAL C N 1
ATOM 2955 C CA . VAL C 1 48 ? 46.027 30.628 -12.948 1.00 27.90 46 VAL C CA 1
ATOM 2956 C C . VAL C 1 48 ? 44.788 29.778 -12.709 1.00 25.74 46 VAL C C 1
ATOM 2957 O O . VAL C 1 48 ? 44.238 29.771 -11.609 1.00 22.79 46 VAL C O 1
ATOM 2961 N N . VAL C 1 49 ? 44.352 29.074 -13.747 1.00 23.16 47 VAL C N 1
ATOM 2962 C CA . VAL C 1 49 ? 43.197 28.196 -13.641 1.00 20.84 47 VAL C CA 1
ATOM 2963 C C . VAL C 1 49 ? 43.678 26.947 -12.915 1.00 19.38 47 VAL C C 1
ATOM 2964 O O . VAL C 1 49 ? 44.764 26.443 -13.194 1.00 19.41 47 VAL C O 1
ATOM 2968 N N . GLN C 1 50 ? 42.879 26.448 -11.979 1.00 19.58 48 GLN C N 1
ATOM 2969 C CA . GLN C 1 50 ? 43.278 25.263 -11.226 1.00 16.08 48 GLN C CA 1
ATOM 2970 C C . GLN C 1 50 ? 42.398 24.067 -11.525 1.00 15.34 48 GLN C C 1
ATOM 2971 O O . GLN C 1 50 ? 41.175 24.177 -11.543 1.00 15.46 48 GLN C O 1
ATOM 2977 N N . VAL C 1 51 ? 43.026 22.924 -11.759 1.00 14.76 49 VAL C N 1
ATOM 2978 C CA . VAL C 1 51 ? 42.286 21.697 -11.999 1.00 13.44 49 VAL C CA 1
ATOM 2979 C C . VAL C 1 51 ? 42.651 20.776 -10.840 1.00 14.89 49 VAL C C 1
ATOM 2980 O O . VAL C 1 51 ? 43.807 20.376 -10.689 1.00 16.18 49 VAL C O 1
ATOM 2984 N N . ILE C 1 52 ? 41.669 20.474 -10.002 1.00 13.88 50 ILE C N 1
ATOM 2985 C CA . ILE C 1 52 ? 41.893 19.606 -8.856 1.00 13.38 50 ILE C CA 1
ATOM 2986 C C . ILE C 1 52 ? 41.240 18.265 -9.139 1.00 13.37 50 ILE C C 1
ATOM 2987 O O . ILE C 1 52 ? 40.035 18.182 -9.353 1.00 14.12 50 ILE C O 1
ATOM 2992 N N . ILE C 1 53 ? 42.059 17.224 -9.136 1.00 11.90 51 ILE C N 1
ATOM 2993 C CA . ILE C 1 53 ? 41.612 15.870 -9.418 1.00 13.86 51 ILE C CA 1
ATOM 2994 C C . ILE C 1 53 ? 41.788 15.008 -8.179 1.00 12.86 51 ILE C C 1
ATOM 2995 O O . ILE C 1 53 ? 42.905 14.822 -7.715 1.00 14.00 51 ILE C O 1
ATOM 3000 N N . THR C 1 54 ? 40.694 14.485 -7.644 1.00 11.90 52 THR C N 1
ATOM 3001 C CA . THR C 1 54 ? 40.796 13.638 -6.464 1.00 12.31 52 THR C CA 1
ATOM 3002 C C . THR C 1 54 ? 40.671 12.173 -6.861 1.00 13.18 52 THR C C 1
ATOM 3003 O O . THR C 1 54 ? 39.908 11.827 -7.760 1.00 12.48 52 THR C O 1
ATOM 3007 N N . VAL C 1 55 ? 41.457 11.322 -6.213 1.00 12.45 53 VAL C N 1
ATOM 3008 C CA . VAL C 1 55 ? 41.428 9.889 -6.482 1.00 13.04 53 VAL C CA 1
ATOM 3009 C C . VAL C 1 55 ? 41.585 9.142 -5.168 1.00 12.93 53 VAL C C 1
ATOM 3010 O O . VAL C 1 55 ? 42.171 9.662 -4.222 1.00 11.97 53 VAL C O 1
ATOM 3014 N N . PRO C 1 56 ? 41.047 7.918 -5.088 1.00 13.73 54 PRO C N 1
ATOM 3015 C CA . PRO C 1 56 ? 41.147 7.109 -3.867 1.00 13.73 54 PRO C CA 1
ATOM 3016 C C . PRO C 1 56 ? 42.600 6.795 -3.503 1.00 14.08 54 PRO C C 1
ATOM 3017 O O . PRO C 1 56 ? 43.024 6.976 -2.359 1.00 13.21 54 PRO C O 1
ATOM 3021 N N . SER C 1 57 ? 43.367 6.319 -4.475 1.00 13.73 55 SER C N 1
ATOM 3022 C CA . SER C 1 57 ? 44.760 6.001 -4.216 1.00 12.82 55 SER C CA 1
ATOM 3023 C C . SER C 1 57 ? 45.560 5.734 -5.471 1.00 16.00 55 SER C C 1
ATOM 3024 O O . SER C 1 57 ? 45.139 4.969 -6.339 1.00 16.62 55 SER C O 1
ATOM 3027 N N . LEU C 1 58 ? 46.723 6.366 -5.556 1.00 16.48 56 LEU C N 1
ATOM 3028 C CA . LEU C 1 58 ? 47.602 6.186 -6.700 1.00 17.97 56 LEU C CA 1
ATOM 3029 C C . LEU C 1 58 ? 48.167 4.766 -6.722 1.00 18.48 56 LEU C C 1
ATOM 3030 O O . LEU C 1 58 ? 48.715 4.330 -7.732 1.00 17.30 56 LEU C O 1
ATOM 3035 N N . ASP C 1 59 ? 48.035 4.049 -5.608 1.00 17.34 57 ASP C N 1
ATOM 3036 C CA . ASP C 1 59 ? 48.517 2.672 -5.540 1.00 18.72 57 ASP C CA 1
ATOM 3037 C C . ASP C 1 59 ? 47.461 1.670 -6.008 1.00 21.18 57 ASP C C 1
ATOM 3038 O O . ASP C 1 59 ? 47.574 0.474 -5.733 1.00 21.06 57 ASP C O 1
ATOM 3043 N N . THR C 1 60 ? 46.434 2.164 -6.701 1.00 21.49 58 THR C N 1
ATOM 3044 C CA . THR C 1 60 ? 45.373 1.309 -7.241 1.00 24.01 58 THR C CA 1
ATOM 3045 C C . THR C 1 60 ? 45.348 1.506 -8.759 1.00 25.14 58 THR C C 1
ATOM 3046 O O . THR C 1 60 ? 45.706 2.576 -9.259 1.00 24.68 58 THR C O 1
ATOM 3050 N N . PRO C 1 61 ? 44.919 0.475 -9.509 1.00 25.03 59 PRO C N 1
ATOM 3051 C CA . PRO C 1 61 ? 44.831 0.454 -10.975 1.00 24.83 59 PRO C CA 1
ATOM 3052 C C . PRO C 1 61 ? 44.232 1.656 -11.702 1.00 24.01 59 PRO C C 1
ATOM 3053 O O . PRO C 1 61 ? 44.907 2.307 -12.498 1.00 23.19 59 PRO C O 1
ATOM 3057 N N . VAL C 1 62 ? 42.962 1.935 -11.440 1.00 24.12 60 VAL C N 1
ATOM 3058 C CA . VAL C 1 62 ? 42.275 3.033 -12.108 1.00 23.64 60 VAL C CA 1
ATOM 3059 C C . VAL C 1 62 ? 42.894 4.404 -11.845 1.00 24.08 60 VAL C C 1
ATOM 3060 O O . VAL C 1 62 ? 43.056 5.202 -12.766 1.00 25.25 60 VAL C O 1
ATOM 3064 N N . CYS C 1 63 ? 43.242 4.680 -10.593 1.00 23.15 61 CYS C N 1
ATOM 3065 C CA . CYS C 1 63 ? 43.841 5.962 -10.252 1.00 22.38 61 CYS C CA 1
ATOM 3066 C C . CYS C 1 63 ? 45.166 6.132 -10.987 1.00 23.14 61 CYS C C 1
ATOM 3067 O O . CYS C 1 63 ? 45.490 7.223 -11.463 1.00 21.03 61 CYS C O 1
ATOM 3070 N N . GLU C 1 64 ? 45.933 5.049 -11.081 1.00 23.07 62 GLU C N 1
ATOM 3071 C CA . GLU C 1 64 ? 47.208 5.088 -11.787 1.00 23.26 62 GLU C CA 1
ATOM 3072 C C . GLU C 1 64 ? 46.961 5.455 -13.252 1.00 23.10 62 GLU C C 1
ATOM 3073 O O . GLU C 1 64 ? 47.607 6.351 -13.798 1.00 21.78 62 GLU C O 1
ATOM 3079 N N . THR C 1 65 ? 46.022 4.748 -13.876 1.00 23.26 63 THR C N 1
ATOM 3080 C CA . THR C 1 65 ? 45.666 4.972 -15.275 1.00 23.45 63 THR C CA 1
ATOM 3081 C C . THR C 1 65 ? 45.170 6.395 -15.488 1.00 23.36 63 THR C C 1
ATOM 3082 O O . THR C 1 65 ? 45.530 7.051 -16.465 1.00 23.00 63 THR C O 1
ATOM 3086 N N . GLU C 1 66 ? 44.341 6.870 -14.566 1.00 22.82 64 GLU C N 1
ATOM 3087 C CA . GLU C 1 66 ? 43.794 8.217 -14.659 1.00 21.96 64 GLU C CA 1
ATOM 3088 C C . GLU C 1 66 ? 44.883 9.282 -14.591 1.00 22.52 64 GLU C C 1
ATOM 3089 O O . GLU C 1 66 ? 44.900 10.214 -15.391 1.00 22.09 64 GLU C O 1
ATOM 3095 N N . THR C 1 67 ? 45.791 9.139 -13.631 1.00 22.52 65 THR C N 1
ATOM 3096 C CA . THR C 1 67 ? 46.871 10.105 -13.443 1.00 22.89 65 THR C CA 1
ATOM 3097 C C . THR C 1 67 ? 47.816 10.166 -14.643 1.00 23.34 65 THR C C 1
ATOM 3098 O O . THR C 1 67 ? 48.264 11.244 -15.033 1.00 22.50 65 THR C O 1
ATOM 3102 N N . LYS C 1 68 ? 48.107 9.010 -15.231 1.00 24.95 66 LYS C N 1
ATOM 3103 C CA . LYS C 1 68 ? 48.979 8.957 -16.400 1.00 26.31 66 LYS C CA 1
ATOM 3104 C C . LYS C 1 68 ? 48.284 9.645 -17.568 1.00 25.29 66 LYS C C 1
ATOM 3105 O O . LYS C 1 68 ? 48.919 10.331 -18.368 1.00 25.66 66 LYS C O 1
ATOM 3111 N N . LYS C 1 69 ? 46.973 9.444 -17.659 1.00 25.14 67 LYS C N 1
ATOM 3112 C CA . LYS C 1 69 ? 46.170 10.020 -18.731 1.00 25.34 67 LYS C CA 1
ATOM 3113 C C . LYS C 1 69 ? 46.177 11.545 -18.671 1.00 25.36 67 LYS C C 1
ATOM 3114 O O . LYS C 1 69 ? 46.466 12.215 -19.662 1.00 23.86 67 LYS C O 1
ATOM 3120 N N . PHE C 1 70 ? 45.851 12.091 -17.505 1.00 25.02 68 PHE C N 1
ATOM 3121 C CA . PHE C 1 70 ? 45.836 13.538 -17.338 1.00 25.21 68 PHE C CA 1
ATOM 3122 C C . PHE C 1 70 ? 47.213 14.137 -17.569 1.00 26.27 68 PHE C C 1
ATOM 3123 O O . PHE C 1 70 ? 47.334 15.215 -18.150 1.00 26.85 68 PHE C O 1
ATOM 3131 N N . ASN C 1 71 ? 48.246 13.439 -17.107 1.00 27.24 69 ASN C N 1
ATOM 3132 C CA . ASN C 1 71 ? 49.617 13.908 -17.271 1.00 29.23 69 ASN C CA 1
ATOM 3133 C C . ASN C 1 71 ? 49.936 14.109 -18.747 1.00 31.48 69 ASN C C 1
ATOM 3134 O O . ASN C 1 71 ? 50.622 15.058 -19.124 1.00 30.79 69 ASN C O 1
ATOM 3139 N N . GLU C 1 72 ? 49.434 13.206 -19.581 1.00 33.51 70 GLU C N 1
ATOM 3140 C CA . GLU C 1 72 ? 49.678 13.292 -21.012 1.00 37.32 70 GLU C CA 1
ATOM 3141 C C . GLU C 1 72 ? 48.841 14.381 -21.675 1.00 37.42 70 GLU C C 1
ATOM 3142 O O . GLU C 1 72 ? 49.373 15.253 -22.366 1.00 38.07 70 GLU C O 1
ATOM 3148 N N . ILE C 1 73 ? 47.532 14.339 -21.454 1.00 36.45 71 ILE C N 1
ATOM 3149 C CA . ILE C 1 73 ? 46.634 15.310 -22.067 1.00 37.12 71 ILE C CA 1
ATOM 3150 C C . ILE C 1 73 ? 46.848 16.761 -21.631 1.00 37.61 71 ILE C C 1
ATOM 3151 O O . ILE C 1 73 ? 46.540 17.685 -22.384 1.00 36.29 71 ILE C O 1
ATOM 3156 N N . MET C 1 74 ? 47.381 16.964 -20.430 1.00 37.33 72 MET C N 1
ATOM 3157 C CA . MET C 1 74 ? 47.614 18.316 -19.925 1.00 38.64 72 MET C CA 1
ATOM 3158 C C . MET C 1 74 ? 49.010 18.844 -20.239 1.00 39.01 72 MET C C 1
ATOM 3159 O O . MET C 1 74 ? 49.347 19.970 -19.880 1.00 38.61 72 MET C O 1
ATOM 3164 N N . ALA C 1 75 ? 49.820 18.032 -20.906 1.00 39.84 73 ALA C N 1
ATOM 3165 C CA . ALA C 1 75 ? 51.178 18.435 -21.243 1.00 40.29 73 ALA C CA 1
ATOM 3166 C C . ALA C 1 75 ? 51.213 19.599 -22.229 1.00 40.64 73 ALA C C 1
ATOM 3167 O O . ALA C 1 75 ? 50.531 19.580 -23.253 1.00 40.22 73 ALA C O 1
ATOM 3169 N N . GLY C 1 76 ? 52.006 20.616 -21.908 1.00 41.42 74 GLY C N 1
ATOM 3170 C CA . GLY C 1 76 ? 52.133 21.760 -22.793 1.00 42.19 74 GLY C CA 1
ATOM 3171 C C . GLY C 1 76 ? 51.156 22.898 -22.580 1.00 42.66 74 GLY C C 1
ATOM 3172 O O . GLY C 1 76 ? 51.310 23.962 -23.180 1.00 43.34 74 GLY C O 1
ATOM 3173 N N . MET C 1 77 ? 50.149 22.693 -21.739 1.00 42.07 75 MET C N 1
ATOM 3174 C CA . MET C 1 77 ? 49.177 23.748 -21.492 1.00 42.14 75 MET C CA 1
ATOM 3175 C C . MET C 1 77 ? 49.704 24.794 -20.522 1.00 41.09 75 MET C C 1
ATOM 3176 O O . MET C 1 77 ? 50.254 24.462 -19.474 1.00 42.31 75 MET C O 1
ATOM 3181 N N . GLU C 1 78 ? 49.533 26.060 -20.885 1.00 39.50 76 GLU C N 1
ATOM 3182 C CA . GLU C 1 78 ? 49.983 27.168 -20.053 1.00 38.49 76 GLU C CA 1
ATOM 3183 C C . GLU C 1 78 ? 48.787 27.850 -19.402 1.00 36.06 76 GLU C C 1
ATOM 3184 O O . GLU C 1 78 ? 47.678 27.808 -19.931 1.00 36.08 76 GLU C O 1
ATOM 3190 N N . GLY C 1 79 ? 49.017 28.473 -18.252 1.00 33.06 77 GLY C N 1
ATOM 3191 C CA . GLY C 1 79 ? 47.945 29.163 -17.561 1.00 30.67 77 GLY C CA 1
ATOM 3192 C C . GLY C 1 79 ? 47.105 28.276 -16.661 1.00 29.08 77 GLY C C 1
ATOM 3193 O O . GLY C 1 79 ? 46.105 28.732 -16.103 1.00 27.44 77 GLY C O 1
ATOM 3194 N N . VAL C 1 80 ? 47.505 27.017 -16.507 1.00 28.06 78 VAL C N 1
ATOM 3195 C CA . VAL C 1 80 ? 46.755 26.091 -15.663 1.00 27.44 78 VAL C CA 1
ATOM 3196 C C . VAL C 1 80 ? 47.651 25.271 -14.736 1.00 25.89 78 VAL C C 1
ATOM 3197 O O . VAL C 1 80 ? 48.761 24.894 -15.101 1.00 25.85 78 VAL C O 1
ATOM 3201 N N . ASP C 1 81 ? 47.153 25.011 -13.530 1.00 24.37 79 ASP C N 1
ATOM 3202 C CA . ASP C 1 81 ? 47.878 24.233 -12.531 1.00 25.13 79 ASP C CA 1
ATOM 3203 C C . ASP C 1 81 ? 47.027 23.009 -12.192 1.00 22.48 79 ASP C C 1
ATOM 3204 O O . ASP C 1 81 ? 45.935 23.134 -11.642 1.00 21.38 79 ASP C O 1
ATOM 3209 N N . VAL C 1 82 ? 47.531 21.829 -12.539 1.00 20.21 80 VAL C N 1
ATOM 3210 C CA . VAL C 1 82 ? 46.818 20.579 -12.301 1.00 18.28 80 VAL C CA 1
ATOM 3211 C C . VAL C 1 82 ? 47.433 19.814 -11.137 1.00 18.23 80 VAL C C 1
ATOM 3212 O O . VAL C 1 82 ? 48.644 19.569 -11.111 1.00 16.15 80 VAL C O 1
ATOM 3216 N N . THR C 1 83 ? 46.594 19.444 -10.176 1.00 16.30 81 THR C N 1
ATOM 3217 C CA . THR C 1 83 ? 47.058 18.699 -9.009 1.00 16.32 81 THR C CA 1
ATOM 3218 C C . THR C 1 83 ? 46.156 17.501 -8.749 1.00 15.50 81 THR C C 1
ATOM 3219 O O . THR C 1 83 ? 44.932 17.643 -8.701 1.00 16.14 81 THR C O 1
ATOM 3223 N N . VAL C 1 84 ? 46.760 16.324 -8.610 1.00 14.73 82 VAL C N 1
ATOM 3224 C CA . VAL C 1 84 ? 46.015 15.107 -8.304 1.00 14.31 82 VAL C CA 1
ATOM 3225 C C . VAL C 1 84 ? 46.184 14.954 -6.796 1.00 13.58 82 VAL C C 1
ATOM 3226 O O . VAL C 1 84 ? 47.309 14.876 -6.297 1.00 13.72 82 VAL C O 1
ATOM 3230 N N . VAL C 1 85 ? 45.069 14.924 -6.077 1.00 13.05 83 VAL C N 1
ATOM 3231 C CA . VAL C 1 85 ? 45.092 14.830 -4.623 1.00 12.64 83 VAL C CA 1
ATOM 3232 C C . VAL C 1 85 ? 44.479 13.527 -4.126 1.00 11.02 83 VAL C C 1
ATOM 3233 O O . VAL C 1 85 ? 43.440 13.095 -4.627 1.00 10.83 83 VAL C O 1
ATOM 3237 N N . SER C 1 86 ? 45.131 12.902 -3.147 1.00 10.44 84 SER C N 1
ATOM 3238 C CA . SER C 1 86 ? 44.631 11.663 -2.554 1.00 11.32 84 SER C CA 1
ATOM 3239 C C . SER C 1 86 ? 45.087 11.604 -1.103 1.00 11.69 84 SER C C 1
ATOM 3240 O O . SER C 1 86 ? 45.805 12.494 -0.630 1.00 13.57 84 SER C O 1
ATOM 3243 N N . MET C 1 87 ? 44.670 10.560 -0.394 1.00 11.95 85 MET C N 1
ATOM 3244 C CA . MET C 1 87 ? 45.076 10.396 0.998 1.00 12.38 85 MET C CA 1
ATOM 3245 C C . MET C 1 87 ? 46.359 9.569 1.104 1.00 14.46 85 MET C C 1
ATOM 3246 O O . MET C 1 87 ? 46.791 9.222 2.211 1.00 12.62 85 MET C O 1
ATOM 3251 N N . ASP C 1 88 ? 46.970 9.248 -0.040 1.00 12.16 86 ASP C N 1
ATOM 3252 C CA . ASP C 1 88 ? 48.231 8.494 -0.024 1.00 13.41 86 ASP C CA 1
ATOM 3253 C C . ASP C 1 88 ? 49.249 9.395 0.674 1.00 14.34 86 ASP C C 1
ATOM 3254 O O . ASP C 1 88 ? 49.175 10.616 0.542 1.00 15.44 86 ASP C O 1
ATOM 3259 N N . LEU C 1 89 ? 50.191 8.818 1.414 1.00 12.46 87 LEU C N 1
ATOM 3260 C CA . LEU C 1 89 ? 51.211 9.647 2.040 1.00 12.96 87 LEU C CA 1
ATOM 3261 C C . LEU C 1 89 ? 52.147 10.142 0.939 1.00 13.54 87 LEU C C 1
ATOM 3262 O O . LEU C 1 89 ? 52.231 9.543 -0.135 1.00 12.90 87 LEU C O 1
ATOM 3267 N N . PRO C 1 90 ? 52.861 11.247 1.189 1.00 14.03 88 PRO C N 1
ATOM 3268 C CA . PRO C 1 90 ? 53.793 11.801 0.200 1.00 15.06 88 PRO C CA 1
ATOM 3269 C C . PRO C 1 90 ? 54.827 10.780 -0.277 1.00 16.20 88 PRO C C 1
ATOM 3270 O O . PRO C 1 90 ? 55.300 10.839 -1.414 1.00 17.45 88 PRO C O 1
ATOM 3274 N N . PHE C 1 91 ? 55.169 9.838 0.595 1.00 17.04 89 PHE C N 1
ATOM 3275 C CA . PHE C 1 91 ? 56.154 8.815 0.270 1.00 18.18 89 PHE C CA 1
ATOM 3276 C C . PHE C 1 91 ? 55.673 7.885 -0.843 1.00 17.40 89 PHE C C 1
ATOM 3277 O O . PHE C 1 91 ? 56.455 7.477 -1.701 1.00 18.09 89 PHE C O 1
ATOM 3285 N N . ALA C 1 92 ? 54.387 7.556 -0.832 1.00 15.49 90 ALA C N 1
ATOM 3286 C CA . ALA C 1 92 ? 53.831 6.683 -1.858 1.00 17.75 90 ALA C CA 1
ATOM 3287 C C . ALA C 1 92 ? 53.735 7.461 -3.166 1.00 18.72 90 ALA C C 1
ATOM 3288 O O . ALA C 1 92 ? 54.027 6.929 -4.238 1.00 19.75 90 ALA C O 1
ATOM 3290 N N . GLN C 1 93 ? 53.330 8.726 -3.068 1.00 20.15 91 GLN C N 1
ATOM 3291 C CA . GLN C 1 93 ? 53.195 9.582 -4.244 1.00 21.61 91 GLN C CA 1
ATOM 3292 C C . GLN C 1 93 ? 54.562 9.862 -4.852 1.00 22.20 91 GLN C C 1
ATOM 3293 O O . GLN C 1 93 ? 54.687 10.053 -6.066 1.00 23.45 91 GLN C O 1
ATOM 3299 N N . LYS C 1 94 ? 55.581 9.894 -4.001 1.00 22.59 92 LYS C N 1
ATOM 3300 C CA . LYS C 1 94 ? 56.949 10.128 -4.447 1.00 24.90 92 LYS C CA 1
ATOM 3301 C C . LYS C 1 94 ? 57.383 8.913 -5.268 1.00 25.99 92 LYS C C 1
ATOM 3302 O O . LYS C 1 94 ? 57.978 9.053 -6.337 1.00 25.13 92 LYS C O 1
ATOM 3308 N N . ARG C 1 95 ? 57.068 7.722 -4.764 1.00 26.48 93 ARG C N 1
ATOM 3309 C CA . ARG C 1 95 ? 57.413 6.482 -5.451 1.00 28.67 93 ARG C CA 1
ATOM 3310 C C . ARG C 1 95 ? 56.647 6.338 -6.762 1.00 28.74 93 ARG C C 1
ATOM 3311 O O . ARG C 1 95 ? 57.162 5.778 -7.730 1.00 28.75 93 ARG C O 1
ATOM 3319 N N . PHE C 1 96 ? 55.418 6.844 -6.790 1.00 27.96 94 PHE C N 1
ATOM 3320 C CA . PHE C 1 96 ? 54.587 6.769 -7.989 1.00 28.37 94 PHE C CA 1
ATOM 3321 C C . PHE C 1 96 ? 55.192 7.595 -9.117 1.00 29.19 94 PHE C C 1
ATOM 3322 O O . PHE C 1 96 ? 55.246 7.154 -10.268 1.00 29.00 94 PHE C O 1
ATOM 3330 N N . CYS C 1 97 ? 55.644 8.799 -8.781 1.00 30.98 95 CYS C N 1
ATOM 3331 C CA . CYS C 1 97 ? 56.230 9.700 -9.766 1.00 33.60 95 CYS C CA 1
ATOM 3332 C C . CYS C 1 97 ? 57.615 9.261 -10.229 1.00 36.25 95 CYS C C 1
ATOM 3333 O O . CYS C 1 97 ? 58.102 9.719 -11.261 1.00 37.54 95 CYS C O 1
ATOM 3336 N N . GLU C 1 98 ? 58.247 8.373 -9.468 1.00 38.82 96 GLU C N 1
ATOM 3337 C CA . GLU C 1 98 ? 59.571 7.879 -9.833 1.00 42.00 96 GLU C CA 1
ATOM 3338 C C . GLU C 1 98 ? 59.433 6.658 -10.738 1.00 42.27 96 GLU C C 1
ATOM 3339 O O . GLU C 1 98 ? 60.363 6.294 -11.457 1.00 43.04 96 GLU C O 1
ATOM 3345 N N . SER C 1 99 ? 58.262 6.031 -10.699 1.00 42.20 97 SER C N 1
ATOM 3346 C CA . SER C 1 99 ? 58.006 4.845 -11.506 1.00 42.50 97 SER C CA 1
ATOM 3347 C C . SER C 1 99 ? 57.308 5.150 -12.826 1.00 42.33 97 SER C C 1
ATOM 3348 O O . SER C 1 99 ? 57.376 4.351 -13.759 1.00 42.02 97 SER C O 1
ATOM 3351 N N . PHE C 1 100 ? 56.646 6.300 -12.915 1.00 42.26 98 PHE C N 1
ATOM 3352 C CA . PHE C 1 100 ? 55.917 6.637 -14.132 1.00 42.29 98 PHE C CA 1
ATOM 3353 C C . PHE C 1 100 ? 56.248 7.967 -14.800 1.00 41.98 98 PHE C C 1
ATOM 3354 O O . PHE C 1 100 ? 55.531 8.403 -15.699 1.00 42.46 98 PHE C O 1
ATOM 3362 N N . ASN C 1 101 ? 57.324 8.613 -14.371 1.00 41.92 99 ASN C N 1
ATOM 3363 C CA . ASN C 1 101 ? 57.719 9.884 -14.970 1.00 42.20 99 ASN C CA 1
ATOM 3364 C C . ASN C 1 101 ? 56.538 10.841 -15.136 1.00 41.61 99 ASN C C 1
ATOM 3365 O O . ASN C 1 101 ? 56.128 11.144 -16.256 1.00 41.71 99 ASN C O 1
ATOM 3370 N N . ILE C 1 102 ? 55.987 11.305 -14.021 1.00 40.79 100 ILE C N 1
ATOM 3371 C CA . ILE C 1 102 ? 54.867 12.237 -14.055 1.00 39.41 100 ILE C CA 1
ATOM 3372 C C . ILE C 1 102 ? 55.442 13.630 -13.843 1.00 39.66 100 ILE C C 1
ATOM 3373 O O . ILE C 1 102 ? 55.856 13.968 -12.734 1.00 39.52 100 ILE C O 1
ATOM 3378 N N . GLN C 1 103 ? 55.469 14.438 -14.900 1.00 38.67 101 GLN C N 1
ATOM 3379 C CA . GLN C 1 103 ? 56.030 15.779 -14.797 1.00 39.33 101 GLN C CA 1
ATOM 3380 C C . GLN C 1 103 ? 55.160 16.906 -15.348 1.00 37.86 101 GLN C C 1
ATOM 3381 O O . GLN C 1 103 ? 55.552 18.072 -15.298 1.00 38.60 101 GLN C O 1
ATOM 3387 N N . ASN C 1 104 ? 53.983 16.575 -15.867 1.00 35.21 102 ASN C N 1
ATOM 3388 C CA . ASN C 1 104 ? 53.104 17.606 -16.406 1.00 33.45 102 ASN C CA 1
ATOM 3389 C C . ASN C 1 104 ? 52.038 18.041 -15.406 1.00 31.51 102 ASN C C 1
ATOM 3390 O O . ASN C 1 104 ? 51.425 19.099 -15.556 1.00 30.96 102 ASN C O 1
ATOM 3395 N N . VAL C 1 105 ? 51.822 17.218 -14.383 1.00 28.34 103 VAL C N 1
ATOM 3396 C CA . VAL C 1 105 ? 50.846 17.525 -13.345 1.00 26.19 103 VAL C CA 1
ATOM 3397 C C . VAL C 1 105 ? 51.506 17.325 -11.986 1.00 24.90 103 VAL C C 1
ATOM 3398 O O . VAL C 1 105 ? 52.529 16.656 -11.883 1.00 24.76 103 VAL C O 1
ATOM 3402 N N . THR C 1 106 ? 50.929 17.919 -10.950 1.00 22.91 104 THR C N 1
ATOM 3403 C CA . THR C 1 106 ? 51.471 17.796 -9.604 1.00 23.19 104 THR C CA 1
ATOM 3404 C C . THR C 1 106 ? 50.636 16.806 -8.807 1.00 21.33 104 THR C C 1
ATOM 3405 O O . THR C 1 106 ? 49.441 16.663 -9.052 1.00 22.48 104 THR C O 1
ATOM 3409 N N . VAL C 1 107 ? 51.270 16.098 -7.878 1.00 17.86 105 VAL C N 1
ATOM 3410 C CA . VAL C 1 107 ? 50.548 15.165 -7.025 1.00 16.69 105 VAL C CA 1
ATOM 3411 C C . VAL C 1 107 ? 50.713 15.689 -5.603 1.00 15.96 105 VAL C C 1
ATOM 3412 O O . VAL C 1 107 ? 51.761 16.224 -5.252 1.00 16.34 105 VAL C O 1
ATOM 3416 N N . ALA C 1 108 ? 49.672 15.573 -4.793 1.00 15.14 106 ALA C N 1
ATOM 3417 C CA . ALA C 1 108 ? 49.757 16.056 -3.420 1.00 14.61 106 ALA C CA 1
ATOM 3418 C C . ALA C 1 108 ? 48.899 15.202 -2.503 1.00 13.91 106 ALA C C 1
ATOM 3419 O O . ALA C 1 108 ? 47.919 14.597 -2.939 1.00 11.74 106 ALA C O 1
ATOM 3421 N N . SER C 1 109 ? 49.277 15.163 -1.230 1.00 11.58 107 SER C N 1
ATOM 3422 C CA . SER C 1 109 ? 48.565 14.371 -0.239 1.00 10.68 107 SER C CA 1
ATOM 3423 C C . SER C 1 109 ? 47.741 15.244 0.697 1.00 10.98 107 SER C C 1
ATOM 3424 O O . SER C 1 109 ? 48.205 16.295 1.139 1.00 9.85 107 SER C O 1
ATOM 3427 N N . ASP C 1 110 ? 46.526 14.795 1.011 1.00 10.15 108 ASP C N 1
ATOM 3428 C CA . ASP C 1 110 ? 45.649 15.534 1.911 1.00 12.61 108 ASP C CA 1
ATOM 3429 C C . ASP C 1 110 ? 45.602 14.847 3.281 1.00 12.30 108 ASP C C 1
ATOM 3430 O O . ASP C 1 110 ? 44.674 15.051 4.057 1.00 12.07 108 ASP C O 1
ATOM 3435 N N . PHE C 1 111 ? 46.621 14.046 3.580 1.00 12.02 109 PHE C N 1
ATOM 3436 C CA . PHE C 1 111 ? 46.660 13.319 4.846 1.00 12.04 109 PHE C CA 1
ATOM 3437 C C . PHE C 1 111 ? 46.739 14.194 6.096 1.00 10.91 109 PHE C C 1
ATOM 3438 O O . PHE C 1 111 ? 46.192 13.836 7.137 1.00 11.85 109 PHE C O 1
ATOM 3446 N N . ARG C 1 112 ? 47.414 15.334 5.999 1.00 10.34 110 ARG C N 1
ATOM 3447 C CA . ARG C 1 112 ? 47.611 16.197 7.165 1.00 10.23 110 ARG C CA 1
ATOM 3448 C C . ARG C 1 112 ? 46.396 16.902 7.754 1.00 11.64 110 ARG C C 1
ATOM 3449 O O . ARG C 1 112 ? 46.186 16.851 8.969 1.00 10.25 110 ARG C O 1
ATOM 3457 N N . TYR C 1 113 ? 45.594 17.543 6.908 1.00 10.15 111 TYR C N 1
ATOM 3458 C CA . TYR C 1 113 ? 44.423 18.279 7.366 1.00 10.80 111 TYR C CA 1
ATOM 3459 C C . TYR C 1 113 ? 43.099 17.726 6.840 1.00 11.62 111 TYR C C 1
ATOM 3460 O O . TYR C 1 113 ? 42.027 18.081 7.332 1.00 9.45 111 TYR C O 1
ATOM 3469 N N . ARG C 1 114 ? 43.188 16.856 5.844 1.00 10.90 112 ARG C N 1
ATOM 3470 C CA . ARG C 1 114 ? 42.009 16.269 5.219 1.00 13.15 112 ARG C CA 1
ATOM 3471 C C . ARG C 1 114 ? 41.063 17.383 4.774 1.00 11.75 112 ARG C C 1
ATOM 3472 O O . ARG C 1 114 ? 39.851 17.322 4.998 1.00 11.28 112 ARG C O 1
ATOM 3480 N N . ASP C 1 115 ? 41.630 18.408 4.144 1.00 10.71 113 ASP C N 1
ATOM 3481 C CA . ASP C 1 115 ? 40.838 19.540 3.675 1.00 11.72 113 ASP C CA 1
ATOM 3482 C C . ASP C 1 115 ? 39.881 19.222 2.529 1.00 11.49 113 ASP C C 1
ATOM 3483 O O . ASP C 1 115 ? 38.942 19.973 2.290 1.00 12.04 113 ASP C O 1
ATOM 3488 N N . MET C 1 116 ? 40.102 18.127 1.811 1.00 12.75 114 MET C N 1
ATOM 3489 C CA . MET C 1 116 ? 39.201 17.830 0.702 1.00 11.50 114 MET C CA 1
ATOM 3490 C C . MET C 1 116 ? 37.788 17.464 1.165 1.00 11.90 114 MET C C 1
ATOM 3491 O O . MET C 1 116 ? 36.876 17.333 0.351 1.00 11.03 114 MET C O 1
ATOM 3496 N N . GLU C 1 117 ? 37.599 17.317 2.476 1.00 12.03 115 GLU C N 1
ATOM 3497 C CA . GLU C 1 117 ? 36.269 17.035 3.013 1.00 12.29 115 GLU C CA 1
ATOM 3498 C C . GLU C 1 117 ? 35.409 18.242 2.632 1.00 12.68 115 GLU C C 1
ATOM 3499 O O . GLU C 1 117 ? 34.195 18.134 2.440 1.00 13.14 115 GLU C O 1
ATOM 3505 N N . LYS C 1 118 ? 36.061 19.395 2.522 1.00 12.00 116 LYS C N 1
ATOM 3506 C CA . LYS C 1 118 ? 35.392 20.648 2.177 1.00 10.52 116 LYS C CA 1
ATOM 3507 C C . LYS C 1 118 ? 34.851 20.651 0.748 1.00 11.67 116 LYS C C 1
ATOM 3508 O O . LYS C 1 118 ? 34.046 21.517 0.382 1.00 10.69 116 LYS C O 1
ATOM 3514 N N . TYR C 1 119 ? 35.292 19.680 -0.052 1.00 9.91 117 TYR C N 1
ATOM 3515 C CA . TYR C 1 119 ? 34.840 19.550 -1.433 1.00 11.63 117 TYR C CA 1
ATOM 3516 C C . TYR C 1 119 ? 33.748 18.486 -1.575 1.00 13.37 117 TYR C C 1
ATOM 3517 O O . TYR C 1 119 ? 33.272 18.211 -2.681 1.00 13.75 117 TYR C O 1
ATOM 3526 N N . GLY C 1 120 ? 33.360 17.884 -0.454 1.00 12.66 118 GLY C N 1
ATOM 3527 C CA . GLY C 1 120 ? 32.307 16.883 -0.474 1.00 12.14 118 GLY C CA 1
ATOM 3528 C C . GLY C 1 120 ? 32.660 15.567 -1.137 1.00 12.29 118 GLY C C 1
ATOM 3529 O O . GLY C 1 120 ? 31.783 14.878 -1.660 1.00 12.04 118 GLY C O 1
ATOM 3530 N N . VAL C 1 121 ? 33.940 15.209 -1.125 1.00 12.18 119 VAL C N 1
ATOM 3531 C CA . VAL C 1 121 ? 34.362 13.960 -1.736 1.00 13.51 119 VAL C CA 1
ATOM 3532 C C . VAL C 1 121 ? 34.939 12.953 -0.745 1.00 13.00 119 VAL C C 1
ATOM 3533 O O . VAL C 1 121 ? 35.461 11.923 -1.145 1.00 12.25 119 VAL C O 1
ATOM 3537 N N . LEU C 1 122 ? 34.852 13.246 0.546 1.00 12.58 120 LEU C N 1
ATOM 3538 C CA . LEU C 1 122 ? 35.361 12.299 1.533 1.00 12.78 120 LEU C CA 1
ATOM 3539 C C . LEU C 1 122 ? 34.331 11.175 1.670 1.00 12.29 120 LEU C C 1
ATOM 3540 O O . LEU C 1 122 ? 33.160 11.435 1.923 1.00 13.06 120 LEU C O 1
ATOM 3545 N N . ILE C 1 123 ? 34.769 9.928 1.495 1.00 12.89 121 ILE C N 1
ATOM 3546 C CA . ILE C 1 123 ? 33.876 8.773 1.602 1.00 13.60 121 ILE C CA 1
ATOM 3547 C C . ILE C 1 123 ? 33.528 8.535 3.072 1.00 13.99 121 ILE C C 1
ATOM 3548 O O . ILE C 1 123 ? 34.415 8.433 3.927 1.00 12.54 121 ILE C O 1
ATOM 3553 N N . GLY C 1 124 ? 32.234 8.436 3.361 1.00 14.45 122 GLY C N 1
ATOM 3554 C CA . GLY C 1 124 ? 31.810 8.274 4.741 1.00 14.81 122 GLY C CA 1
ATOM 3555 C C . GLY C 1 124 ? 31.387 6.907 5.232 1.00 17.32 122 GLY C C 1
ATOM 3556 O O . GLY C 1 124 ? 30.977 6.777 6.387 1.00 17.01 122 GLY C O 1
ATOM 3557 N N . GLU C 1 125 ? 31.477 5.885 4.388 1.00 17.08 123 GLU C N 1
ATOM 3558 C CA . GLU C 1 125 ? 31.080 4.552 4.822 1.00 19.49 123 GLU C CA 1
ATOM 3559 C C . GLU C 1 125 ? 31.713 3.449 3.992 1.00 18.17 123 GLU C C 1
ATOM 3560 O O . GLU C 1 125 ? 32.254 3.691 2.908 1.00 19.24 123 GLU C O 1
ATOM 3566 N N . GLY C 1 126 ? 31.642 2.230 4.513 1.00 17.29 124 GLY C N 1
ATOM 3567 C CA . GLY C 1 126 ? 32.193 1.094 3.802 1.00 17.46 124 GLY C CA 1
ATOM 3568 C C . GLY C 1 126 ? 33.686 0.918 3.965 1.00 17.64 124 GLY C C 1
ATOM 3569 O O . GLY C 1 126 ? 34.326 1.599 4.770 1.00 17.23 124 GLY C O 1
ATOM 3570 N N . ALA C 1 127 ? 34.237 -0.006 3.185 1.00 17.70 125 ALA C N 1
ATOM 3571 C CA . ALA C 1 127 ? 35.662 -0.319 3.227 1.00 17.68 125 ALA C CA 1
ATOM 3572 C C . ALA C 1 127 ? 36.574 0.858 2.893 1.00 15.94 125 ALA C C 1
ATOM 3573 O O . ALA C 1 127 ? 37.714 0.916 3.359 1.00 16.19 125 ALA C O 1
ATOM 3575 N N . LEU C 1 128 ? 36.081 1.795 2.092 1.00 15.16 126 LEU C N 1
ATOM 3576 C CA . LEU C 1 128 ? 36.895 2.945 1.711 1.00 15.18 126 LEU C CA 1
ATOM 3577 C C . LEU C 1 128 ? 36.610 4.208 2.516 1.00 14.08 126 LEU C C 1
ATOM 3578 O O . LEU C 1 128 ? 36.988 5.300 2.105 1.00 15.16 126 LEU C O 1
ATOM 3583 N N . LYS C 1 129 ? 35.950 4.074 3.662 1.00 13.87 127 LYS C N 1
ATOM 3584 C CA . LYS C 1 129 ? 35.662 5.253 4.474 1.00 13.55 127 LYS C CA 1
ATOM 3585 C C . LYS C 1 129 ? 36.968 5.970 4.810 1.00 12.39 127 LYS C C 1
ATOM 3586 O O . LYS C 1 129 ? 37.954 5.327 5.167 1.00 14.61 127 LYS C O 1
ATOM 3592 N N . GLY C 1 130 ? 36.968 7.296 4.699 1.00 11.26 128 GLY C N 1
ATOM 3593 C CA . GLY C 1 130 ? 38.163 8.067 5.017 1.00 11.46 128 GLY C CA 1
ATOM 3594 C C . GLY C 1 130 ? 39.054 8.376 3.827 1.00 12.70 128 GLY C C 1
ATOM 3595 O O . GLY C 1 130 ? 40.036 9.106 3.963 1.00 13.07 128 GLY C O 1
ATOM 3596 N N . ILE C 1 131 ? 38.711 7.809 2.668 1.00 11.72 129 ILE C N 1
ATOM 3597 C CA . ILE C 1 131 ? 39.446 8.004 1.417 1.00 14.49 129 ILE C CA 1
ATOM 3598 C C . ILE C 1 131 ? 38.627 8.952 0.530 1.00 12.35 129 ILE C C 1
ATOM 3599 O O . ILE C 1 131 ? 37.439 9.151 0.774 1.00 10.88 129 ILE C O 1
ATOM 3604 N N . LEU C 1 132 ? 39.250 9.539 -0.490 1.00 10.66 130 LEU C N 1
ATOM 3605 C CA . LEU C 1 132 ? 38.534 10.464 -1.368 1.00 10.89 130 LEU C CA 1
ATOM 3606 C C . LEU C 1 132 ? 37.914 9.760 -2.576 1.00 11.81 130 LEU C C 1
ATOM 3607 O O . LEU C 1 132 ? 38.513 8.848 -3.137 1.00 10.07 130 LEU C O 1
ATOM 3612 N N . ALA C 1 133 ? 36.717 10.191 -2.965 1.00 10.96 131 ALA C N 1
ATOM 3613 C CA . ALA C 1 133 ? 36.042 9.635 -4.136 1.00 13.02 131 ALA C CA 1
ATOM 3614 C C . ALA C 1 133 ? 36.725 10.220 -5.381 1.00 13.49 131 ALA C C 1
ATOM 3615 O O . ALA C 1 133 ? 37.553 11.128 -5.274 1.00 12.63 131 ALA C O 1
ATOM 3617 N N . ARG C 1 134 ? 36.387 9.695 -6.557 1.00 14.43 132 ARG C N 1
ATOM 3618 C CA . ARG C 1 134 ? 36.988 10.169 -7.803 1.00 13.05 132 ARG C CA 1
ATOM 3619 C C . ARG C 1 134 ? 36.204 11.361 -8.344 1.00 13.23 132 ARG C C 1
ATOM 3620 O O . ARG C 1 134 ? 35.025 11.238 -8.683 1.00 13.45 132 ARG C O 1
ATOM 3628 N N . ALA C 1 135 ? 36.859 12.515 -8.430 1.00 12.29 133 ALA C N 1
ATOM 3629 C CA . ALA C 1 135 ? 36.197 13.716 -8.916 1.00 12.35 133 ALA C CA 1
ATOM 3630 C C . ALA C 1 135 ? 37.169 14.708 -9.543 1.00 11.87 133 ALA C C 1
ATOM 3631 O O . ALA C 1 135 ? 38.384 14.583 -9.398 1.00 11.58 133 ALA C O 1
ATOM 3633 N N . VAL C 1 136 ? 36.622 15.692 -10.248 1.00 12.77 134 VAL C N 1
ATOM 3634 C CA . VAL C 1 136 ? 37.435 16.720 -10.882 1.00 12.58 134 VAL C CA 1
ATOM 3635 C C . VAL C 1 136 ? 36.759 18.070 -10.696 1.00 13.88 134 VAL C C 1
ATOM 3636 O O . VAL C 1 136 ? 35.547 18.201 -10.876 1.00 12.90 134 VAL C O 1
ATOM 3640 N N . PHE C 1 137 ? 37.547 19.064 -10.301 1.00 12.93 135 PHE C N 1
ATOM 3641 C CA . PHE C 1 137 ? 37.042 20.412 -10.097 1.00 13.43 135 PHE C CA 1
ATOM 3642 C C . PHE C 1 137 ? 37.933 21.353 -10.888 1.00 13.34 135 PHE C C 1
ATOM 3643 O O . PHE C 1 137 ? 39.137 21.143 -10.972 1.00 13.70 135 PHE C O 1
ATOM 3651 N N . ILE C 1 138 ? 37.340 22.373 -11.494 1.00 13.05 136 ILE C N 1
ATOM 3652 C CA . ILE C 1 138 ? 38.130 23.361 -12.206 1.00 14.92 136 ILE C CA 1
ATOM 3653 C C . ILE C 1 138 ? 37.803 24.686 -11.529 1.00 14.94 136 ILE C C 1
ATOM 3654 O O . ILE C 1 138 ? 36.637 25.054 -11.413 1.00 15.79 136 ILE C O 1
ATOM 3659 N N . ILE C 1 139 ? 38.833 25.384 -11.066 1.00 13.96 137 ILE C N 1
ATOM 3660 C CA . ILE C 1 139 ? 38.647 26.658 -10.377 1.00 14.82 137 ILE C CA 1
ATOM 3661 C C . ILE C 1 139 ? 39.119 27.802 -11.270 1.00 14.68 137 ILE C C 1
ATOM 3662 O O . ILE C 1 139 ? 40.207 27.731 -11.831 1.00 15.48 137 ILE C O 1
ATOM 3667 N N . ASP C 1 140 ? 38.311 28.851 -11.409 1.00 17.71 138 ASP C N 1
ATOM 3668 C CA . ASP C 1 140 ? 38.724 29.980 -12.242 1.00 20.62 138 ASP C CA 1
ATOM 3669 C C . ASP C 1 140 ? 39.695 30.859 -11.467 1.00 22.26 138 ASP C C 1
ATOM 3670 O O . ASP C 1 140 ? 39.900 30.652 -10.268 1.00 21.22 138 ASP C O 1
ATOM 3675 N N . LYS C 1 141 ? 40.299 31.829 -12.149 1.00 23.24 139 LYS C N 1
ATOM 3676 C CA . LYS C 1 141 ? 41.267 32.718 -11.514 1.00 25.67 139 LYS C CA 1
ATOM 3677 C C . LYS C 1 141 ? 40.696 33.504 -10.348 1.00 25.09 139 LYS C C 1
ATOM 3678 O O . LYS C 1 141 ? 41.443 33.966 -9.491 1.00 28.02 139 LYS C O 1
ATOM 3684 N N . GLU C 1 142 ? 39.378 33.659 -10.313 1.00 24.27 140 GLU C N 1
ATOM 3685 C CA . GLU C 1 142 ? 38.742 34.407 -9.237 1.00 24.37 140 GLU C CA 1
ATOM 3686 C C . GLU C 1 142 ? 38.466 33.557 -7.999 1.00 22.49 140 GLU C C 1
ATOM 3687 O O . GLU C 1 142 ? 37.923 34.052 -7.011 1.00 21.84 140 GLU C O 1
ATOM 3693 N N . GLY C 1 143 ? 38.840 32.282 -8.057 1.00 21.42 141 GLY C N 1
ATOM 3694 C CA . GLY C 1 143 ? 38.640 31.394 -6.924 1.00 20.57 141 GLY C CA 1
ATOM 3695 C C . GLY C 1 143 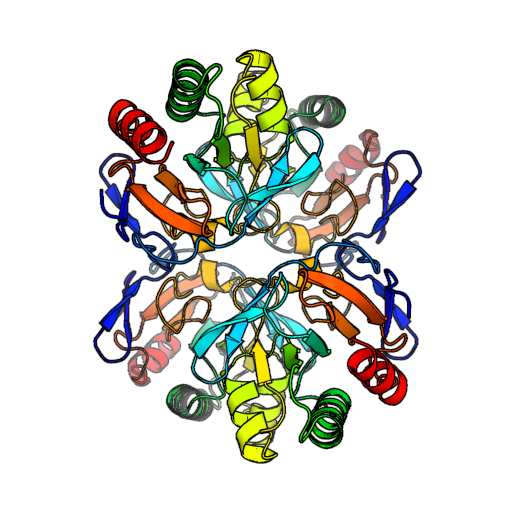? 37.258 30.775 -6.807 1.00 21.49 141 GLY C C 1
ATOM 3696 O O . GLY C 1 143 ? 36.862 30.335 -5.726 1.00 20.61 141 GLY C O 1
ATOM 3697 N N . LYS C 1 144 ? 36.524 30.728 -7.915 1.00 19.52 142 LYS C N 1
ATOM 3698 C CA . LYS C 1 144 ? 35.183 30.160 -7.916 1.00 21.15 142 LYS C CA 1
ATOM 3699 C C . LYS C 1 144 ? 35.146 28.832 -8.658 1.00 19.21 142 LYS C C 1
ATOM 3700 O O . LYS C 1 144 ? 35.853 28.648 -9.643 1.00 22.07 142 LYS C O 1
ATOM 3706 N N . VAL C 1 145 ? 34.323 27.904 -8.179 1.00 18.43 143 VAL C N 1
ATOM 3707 C CA . VAL C 1 145 ? 34.191 26.608 -8.829 1.00 16.50 143 VAL C CA 1
ATOM 3708 C C . VAL C 1 145 ? 33.494 26.844 -10.163 1.00 17.88 143 VAL C C 1
ATOM 3709 O O . VAL C 1 145 ? 32.354 27.301 -10.201 1.00 17.27 143 VAL C O 1
ATOM 3713 N N . ALA C 1 146 ? 34.184 26.540 -11.256 1.00 16.20 144 ALA C N 1
ATOM 3714 C CA . ALA C 1 146 ? 33.622 26.748 -12.587 1.00 16.67 144 ALA C CA 1
ATOM 3715 C C . ALA C 1 146 ? 33.140 25.458 -13.218 1.00 17.01 144 ALA C C 1
ATOM 3716 O O . ALA C 1 146 ? 32.364 25.481 -14.172 1.00 17.60 144 ALA C O 1
ATOM 3718 N N . TYR C 1 147 ? 33.589 24.329 -12.679 1.00 15.04 145 TYR C N 1
ATOM 3719 C CA . TYR C 1 147 ? 33.209 23.037 -13.231 1.00 16.53 145 TYR C CA 1
ATOM 3720 C C . TYR C 1 147 ? 33.398 21.933 -12.203 1.00 16.66 145 TYR C C 1
ATOM 3721 O O . TYR C 1 147 ? 34.332 21.977 -11.406 1.00 17.81 145 TYR C O 1
ATOM 3730 N N . VAL C 1 148 ? 32.503 20.951 -12.224 1.00 16.00 146 VAL C N 1
ATOM 3731 C CA . VAL C 1 148 ? 32.593 19.819 -11.315 1.00 16.12 146 VAL C CA 1
ATOM 3732 C C . VAL C 1 148 ? 32.231 18.526 -12.039 1.00 16.96 146 VAL C C 1
ATOM 3733 O O . VAL C 1 148 ? 31.409 18.519 -12.951 1.00 17.39 146 VAL C O 1
ATOM 3737 N N . GLN C 1 149 ? 32.872 17.436 -11.641 1.00 16.59 147 GLN C N 1
ATOM 3738 C CA . GLN C 1 149 ? 32.578 16.133 -12.211 1.00 15.55 147 GLN C CA 1
ATOM 3739 C C . GLN C 1 149 ? 32.824 15.084 -11.143 1.00 14.64 147 GLN C C 1
ATOM 3740 O O . GLN C 1 149 ? 33.922 14.981 -10.607 1.00 14.61 147 GLN C O 1
ATOM 3746 N N . LEU C 1 150 ? 31.783 14.329 -10.821 1.00 15.71 148 LEU C N 1
ATOM 3747 C CA . LEU C 1 150 ? 31.883 13.263 -9.835 1.00 14.67 148 LEU C CA 1
ATOM 3748 C C . LEU C 1 150 ? 31.653 11.969 -10.600 1.00 15.65 148 LEU C C 1
ATOM 3749 O O . LEU C 1 150 ? 30.574 11.751 -11.140 1.00 16.66 148 LEU C O 1
ATOM 3754 N N . VAL C 1 151 ? 32.667 11.118 -10.671 1.00 15.34 149 VAL C N 1
ATOM 3755 C CA . VAL C 1 151 ? 32.506 9.861 -11.388 1.00 17.41 149 VAL C CA 1
ATOM 3756 C C . VAL C 1 151 ? 31.496 9.037 -10.581 1.00 19.88 149 VAL C C 1
ATOM 3757 O O . VAL C 1 151 ? 31.697 8.775 -9.392 1.00 19.49 149 VAL C O 1
ATOM 3761 N N . PRO C 1 152 ? 30.383 8.635 -11.220 1.00 20.99 150 PRO C N 1
ATOM 3762 C CA . PRO C 1 152 ? 29.299 7.852 -10.608 1.00 20.34 150 PRO C CA 1
ATOM 3763 C C . PRO C 1 152 ? 29.728 6.547 -9.957 1.00 20.06 150 PRO C C 1
ATOM 3764 O O . PRO C 1 152 ? 29.159 6.129 -8.950 1.00 19.72 150 PRO C O 1
ATOM 3768 N N . GLU C 1 153 ? 30.723 5.907 -10.556 1.00 20.03 151 GLU C N 1
ATOM 3769 C CA . GLU C 1 153 ? 31.250 4.634 -10.084 1.00 20.87 151 GLU C CA 1
ATOM 3770 C C . GLU C 1 153 ? 32.736 4.817 -9.807 1.00 21.06 151 GLU C C 1
ATOM 3771 O O . GLU C 1 153 ? 33.491 5.217 -10.690 1.00 21.88 151 GLU C O 1
ATOM 3777 N N . ILE C 1 154 ? 33.153 4.532 -8.576 1.00 20.76 152 ILE C N 1
ATOM 3778 C CA . ILE C 1 154 ? 34.548 4.698 -8.188 1.00 21.56 152 ILE C CA 1
ATOM 3779 C C . ILE C 1 154 ? 35.541 3.955 -9.076 1.00 20.43 152 ILE C C 1
ATOM 3780 O O . ILE C 1 154 ? 36.659 4.421 -9.279 1.00 21.23 152 ILE C O 1
ATOM 3785 N N . THR C 1 155 ? 35.140 2.806 -9.607 1.00 21.76 153 THR C N 1
ATOM 3786 C CA . THR C 1 155 ? 36.040 2.020 -10.445 1.00 23.50 153 THR C CA 1
ATOM 3787 C C . THR C 1 155 ? 36.082 2.463 -11.905 1.00 23.90 153 THR C C 1
ATOM 3788 O O . THR C 1 155 ? 36.755 1.838 -12.727 1.00 22.60 153 THR C O 1
ATOM 3792 N N . GLU C 1 156 ? 35.367 3.544 -12.211 1.00 24.21 154 GLU C N 1
ATOM 3793 C CA . GLU C 1 156 ? 35.303 4.106 -13.562 1.00 24.98 154 GLU C CA 1
ATOM 3794 C C . GLU C 1 156 ? 36.285 5.257 -13.717 1.00 24.78 154 GLU C C 1
ATOM 3795 O O . GLU C 1 156 ? 36.674 5.888 -12.735 1.00 23.32 154 GLU C O 1
ATOM 3801 N N . GLU C 1 157 ? 36.672 5.537 -14.958 1.00 22.40 155 GLU C N 1
ATOM 3802 C CA . GLU C 1 157 ? 37.565 6.653 -15.231 1.00 22.50 155 GLU C CA 1
ATOM 3803 C C . GLU C 1 157 ? 36.658 7.844 -15.515 1.00 21.06 155 GLU C C 1
ATOM 3804 O O . GLU C 1 157 ? 35.503 7.671 -15.903 1.00 20.94 155 GLU C O 1
ATOM 3810 N N . PRO C 1 158 ? 37.158 9.070 -15.310 1.00 19.85 156 PRO C N 1
ATOM 3811 C CA . PRO C 1 158 ? 36.317 10.240 -15.575 1.00 20.76 156 PRO C CA 1
ATOM 3812 C C . PRO C 1 158 ? 36.261 10.540 -17.068 1.00 20.38 156 PRO C C 1
ATOM 3813 O O . PRO C 1 158 ? 36.914 9.870 -17.872 1.00 19.38 156 PRO C O 1
ATOM 3817 N N . ASN C 1 159 ? 35.467 11.539 -17.429 1.00 20.56 157 ASN C N 1
ATOM 3818 C CA . ASN C 1 159 ? 35.364 11.967 -18.817 1.00 21.53 157 ASN C CA 1
ATOM 3819 C C . ASN C 1 159 ? 36.464 13.014 -18.956 1.00 22.29 157 ASN C C 1
ATOM 3820 O O . ASN C 1 159 ? 36.339 14.123 -18.438 1.00 23.53 157 ASN C O 1
ATOM 3825 N N . TYR C 1 160 ? 37.543 12.651 -19.643 1.00 21.95 158 TYR C N 1
ATOM 3826 C CA . TYR C 1 160 ? 38.691 13.537 -19.827 1.00 22.74 158 TYR C CA 1
ATOM 3827 C C . TYR C 1 160 ? 38.454 14.700 -20.788 1.00 23.72 158 TYR C C 1
ATOM 3828 O O . TYR C 1 160 ? 38.866 15.831 -20.516 1.00 21.55 158 TYR C O 1
ATOM 3837 N N . ASP C 1 161 ? 37.806 14.420 -21.916 1.00 23.84 159 ASP C N 1
ATOM 3838 C CA . ASP C 1 161 ? 37.543 15.454 -22.913 1.00 25.81 159 ASP C CA 1
ATOM 3839 C C . ASP C 1 161 ? 36.764 16.626 -22.335 1.00 24.64 159 ASP C C 1
ATOM 3840 O O . ASP C 1 161 ? 37.067 17.783 -22.621 1.00 27.20 159 ASP C O 1
ATOM 3845 N N . GLU C 1 162 ? 35.760 16.323 -21.523 1.00 23.92 160 GLU C N 1
ATOM 3846 C CA . GLU C 1 162 ? 34.933 17.352 -20.909 1.00 23.49 160 GLU C CA 1
ATOM 3847 C C . GLU C 1 162 ? 35.789 18.312 -20.090 1.00 23.03 160 GLU C C 1
ATOM 3848 O O . GLU C 1 162 ? 35.580 19.525 -20.121 1.00 21.90 160 GLU C O 1
ATOM 3854 N N . VAL C 1 163 ? 36.751 17.766 -19.354 1.00 21.37 161 VAL C N 1
ATOM 3855 C CA . VAL C 1 163 ? 37.628 18.583 -18.525 1.00 21.35 161 VAL C CA 1
ATOM 3856 C C . VAL C 1 163 ? 38.523 19.476 -19.383 1.00 22.89 161 VAL C C 1
ATOM 3857 O O . VAL C 1 163 ? 38.604 20.682 -19.156 1.00 23.09 161 VAL C O 1
ATOM 3861 N N . VAL C 1 164 ? 39.184 18.884 -20.372 1.00 23.51 162 VAL C N 1
ATOM 3862 C CA . VAL C 1 164 ? 40.067 19.645 -21.247 1.00 25.28 162 VAL C CA 1
ATOM 3863 C C . VAL C 1 164 ? 39.325 20.783 -21.942 1.00 25.68 162 VAL C C 1
ATOM 3864 O O . VAL C 1 164 ? 39.800 21.918 -21.962 1.00 25.36 162 VAL C O 1
ATOM 3868 N N . ASN C 1 165 ? 38.158 20.479 -22.502 1.00 25.75 163 ASN C N 1
ATOM 3869 C CA . ASN C 1 165 ? 37.370 21.487 -23.204 1.00 26.91 163 ASN C CA 1
ATOM 3870 C C . ASN C 1 165 ? 37.008 22.680 -22.326 1.00 26.59 163 ASN C C 1
ATOM 3871 O O . ASN C 1 165 ? 37.028 23.820 -22.786 1.00 26.31 163 ASN C O 1
ATOM 3876 N N . LYS C 1 166 ? 36.684 22.419 -21.061 1.00 24.57 164 LYS C N 1
ATOM 3877 C CA . LYS C 1 166 ? 36.316 23.489 -20.138 1.00 22.93 164 LYS C CA 1
ATOM 3878 C C . LYS C 1 166 ? 37.522 24.336 -19.725 1.00 22.73 164 LYS C C 1
ATOM 3879 O O . LYS C 1 166 ? 37.406 25.554 -19.549 1.00 21.41 164 LYS C O 1
ATOM 3885 N N . VAL C 1 167 ? 38.677 23.693 -19.568 1.00 21.10 165 VAL C N 1
ATOM 3886 C CA . VAL C 1 167 ? 39.904 24.396 -19.197 1.00 21.89 165 VAL C CA 1
ATOM 3887 C C . VAL C 1 167 ? 40.293 25.370 -20.309 1.00 24.48 165 VAL C C 1
ATOM 3888 O O . VAL C 1 167 ? 40.758 26.481 -20.049 1.00 22.86 165 VAL C O 1
ATOM 3892 N N . LYS C 1 168 ? 40.105 24.941 -21.551 1.00 25.20 166 LYS C N 1
ATOM 3893 C CA . LYS C 1 168 ? 40.437 25.777 -22.695 1.00 28.81 166 LYS C CA 1
ATOM 3894 C C . LYS C 1 168 ? 39.557 27.022 -22.743 1.00 29.56 166 LYS C C 1
ATOM 3895 O O . LYS C 1 168 ? 39.995 28.075 -23.205 1.00 31.44 166 LYS C O 1
ATOM 3901 N N . GLU C 1 169 ? 38.325 26.907 -22.254 1.00 30.33 167 GLU C N 1
ATOM 3902 C CA . GLU C 1 169 ? 37.398 28.037 -22.244 1.00 32.10 167 GLU C CA 1
ATOM 3903 C C . GLU C 1 169 ? 37.731 29.044 -21.146 1.00 32.26 167 GLU C C 1
ATOM 3904 O O . GLU C 1 169 ? 37.405 30.225 -21.258 1.00 31.87 167 GLU C O 1
ATOM 3910 N N . LEU C 1 170 ? 38.380 28.574 -20.086 1.00 31.83 168 LEU C N 1
ATOM 3911 C CA . LEU C 1 170 ? 38.735 29.431 -18.961 1.00 32.95 168 LEU C CA 1
ATOM 3912 C C . LEU C 1 170 ? 40.113 30.063 -19.092 1.00 33.70 168 LEU C C 1
ATOM 3913 O O . LEU C 1 170 ? 40.319 31.119 -18.458 1.00 33.60 168 LEU C O 1
ATOM 3918 N N . GLY D 1 1 ? 54.261 41.064 19.193 1.00 41.31 -2 GLY D N 1
ATOM 3919 C CA . GLY D 1 1 ? 55.329 40.213 19.791 1.00 41.60 -2 GLY D CA 1
ATOM 3920 C C . GLY D 1 1 ? 55.736 39.080 18.871 1.00 40.94 -2 GLY D C 1
ATOM 3921 O O . GLY D 1 1 ? 55.631 39.191 17.649 1.00 42.31 -2 GLY D O 1
ATOM 3922 N N . HIS D 1 2 ? 56.209 37.986 19.457 1.00 40.39 -1 HIS D N 1
ATOM 3923 C CA . HIS D 1 2 ? 56.618 36.827 18.675 1.00 38.87 -1 HIS D CA 1
ATOM 3924 C C . HIS D 1 2 ? 55.858 35.590 19.134 1.00 36.15 -1 HIS D C 1
ATOM 3925 O O . HIS D 1 2 ? 55.476 35.474 20.298 1.00 35.63 -1 HIS D O 1
ATOM 3932 N N . MET D 1 3 ? 55.630 34.668 18.209 1.00 33.06 1 MET D N 1
ATOM 3933 C CA . MET D 1 3 ? 54.927 33.442 18.541 1.00 31.35 1 MET D CA 1
ATOM 3934 C C . MET D 1 3 ? 55.943 32.538 19.240 1.00 29.92 1 MET D C 1
ATOM 3935 O O . MET D 1 3 ? 57.128 32.866 19.315 1.00 30.72 1 MET D O 1
ATOM 3940 N N . ALA D 1 4 ? 55.479 31.412 19.764 1.00 26.99 2 ALA D N 1
ATOM 3941 C CA . ALA D 1 4 ? 56.355 30.461 20.439 1.00 24.61 2 ALA D CA 1
ATOM 3942 C C . ALA D 1 4 ? 55.771 29.074 20.207 1.00 22.78 2 ALA D C 1
ATOM 3943 O O . ALA D 1 4 ? 54.630 28.955 19.769 1.00 22.75 2 ALA D O 1
ATOM 3945 N N . ARG D 1 5 ? 56.546 28.032 20.488 1.00 21.00 3 ARG D N 1
ATOM 3946 C CA . ARG D 1 5 ? 56.071 26.667 20.290 1.00 21.27 3 ARG D CA 1
ATOM 3947 C C . ARG D 1 5 ? 55.611 26.047 21.602 1.00 20.62 3 ARG D C 1
ATOM 3948 O O . ARG D 1 5 ? 55.245 24.874 21.651 1.00 17.66 3 ARG D O 1
ATOM 3956 N N . THR D 1 6 ? 55.635 26.846 22.663 1.00 19.72 4 THR D N 1
ATOM 3957 C CA . THR D 1 6 ? 55.220 26.387 23.981 1.00 20.65 4 THR D CA 1
ATOM 3958 C C . THR D 1 6 ? 54.532 27.511 24.760 1.00 19.72 4 THR D C 1
ATOM 3959 O O . THR D 1 6 ? 54.769 28.692 24.509 1.00 21.35 4 THR D O 1
ATOM 3963 N N . VAL D 1 7 ? 53.666 27.127 25.690 1.00 19.09 5 VAL D N 1
ATOM 3964 C CA . VAL D 1 7 ? 52.971 28.068 26.565 1.00 18.12 5 VAL D CA 1
ATOM 3965 C C . VAL D 1 7 ? 52.836 27.333 27.883 1.00 17.65 5 VAL D C 1
ATOM 3966 O O . VAL D 1 7 ? 53.008 26.113 27.933 1.00 19.23 5 VAL D O 1
ATOM 3970 N N . ASN D 1 8 ? 52.549 28.061 28.955 1.00 15.67 6 ASN D N 1
ATOM 3971 C CA . ASN D 1 8 ? 52.370 27.417 30.246 1.00 15.80 6 ASN D CA 1
ATOM 3972 C C . ASN D 1 8 ? 50.887 27.305 30.568 1.00 15.60 6 ASN D C 1
ATOM 3973 O O . ASN D 1 8 ? 50.088 28.155 30.165 1.00 15.94 6 ASN D O 1
ATOM 3978 N N . LEU D 1 9 ? 50.522 26.240 31.270 1.00 14.36 7 LEU D N 1
ATOM 3979 C CA . LEU D 1 9 ? 49.149 26.055 31.728 1.00 15.81 7 LEU D CA 1
ATOM 3980 C C . LEU D 1 9 ? 49.308 25.894 33.232 1.00 16.04 7 LEU D C 1
ATOM 3981 O O . LEU D 1 9 ? 49.805 24.873 33.706 1.00 16.14 7 LEU D O 1
ATOM 3986 N N . LYS D 1 10 ? 48.904 26.916 33.977 1.00 16.61 8 LYS D N 1
ATOM 3987 C CA . LYS D 1 10 ? 49.040 26.900 35.428 1.00 16.77 8 LYS D CA 1
ATOM 3988 C C . LYS D 1 10 ? 50.500 26.667 35.825 1.00 16.96 8 LYS D C 1
ATOM 3989 O O . LYS D 1 10 ? 50.797 25.888 36.728 1.00 17.61 8 LYS D O 1
ATOM 3995 N N . GLY D 1 11 ? 51.410 27.343 35.128 1.00 17.11 9 GLY D N 1
ATOM 3996 C CA . GLY D 1 11 ? 52.827 27.226 35.435 1.00 18.65 9 GLY D CA 1
ATOM 3997 C C . GLY D 1 11 ? 53.599 26.095 34.775 1.00 19.95 9 GLY D C 1
ATOM 3998 O O . GLY D 1 11 ? 54.829 26.120 34.744 1.00 20.35 9 GLY D O 1
ATOM 3999 N N . ASN D 1 12 ? 52.886 25.108 34.245 1.00 19.15 10 ASN D N 1
ATOM 4000 C CA . ASN D 1 12 ? 53.516 23.958 33.604 1.00 20.64 10 ASN D CA 1
ATOM 4001 C C . ASN D 1 12 ? 53.570 24.110 32.088 1.00 19.44 10 ASN D C 1
ATOM 4002 O O . ASN D 1 12 ? 52.567 24.405 31.450 1.00 17.52 10 ASN D O 1
ATOM 4007 N N . PRO D 1 13 ? 54.756 23.912 31.497 1.00 20.12 11 PRO D N 1
ATOM 4008 C CA . PRO D 1 13 ? 54.944 24.029 30.050 1.00 19.19 11 PRO D CA 1
ATOM 4009 C C . PRO D 1 13 ? 54.184 22.969 29.261 1.00 17.79 11 PRO D C 1
ATOM 4010 O O . PRO D 1 13 ? 54.145 21.802 29.643 1.00 17.16 11 PRO D O 1
ATOM 4014 N N . VAL D 1 14 ? 53.566 23.391 28.167 1.00 16.27 12 VAL D N 1
ATOM 4015 C CA . VAL D 1 14 ? 52.849 22.476 27.291 1.00 16.13 12 VAL D CA 1
ATOM 4016 C C . VAL D 1 14 ? 53.192 22.871 25.863 1.00 14.60 12 VAL D C 1
ATOM 4017 O O . VAL D 1 14 ? 53.180 24.048 25.506 1.00 16.01 12 VAL D O 1
ATOM 4021 N N . THR D 1 15 ? 53.518 21.882 25.047 1.00 15.07 13 THR D N 1
ATOM 4022 C CA . THR D 1 15 ? 53.883 22.156 23.674 1.00 13.65 13 THR D CA 1
ATOM 4023 C C . THR D 1 15 ? 52.667 22.370 22.787 1.00 13.19 13 THR D C 1
ATOM 4024 O O . THR D 1 15 ? 51.586 21.828 23.040 1.00 13.64 13 THR D O 1
ATOM 4028 N N . LEU D 1 16 ? 52.861 23.183 21.757 1.00 12.44 14 LEU D N 1
ATOM 4029 C CA . LEU D 1 16 ? 51.820 23.482 20.788 1.00 11.78 14 LEU D CA 1
ATOM 4030 C C . LEU D 1 16 ? 52.142 22.702 19.526 1.00 12.51 14 LEU D C 1
ATOM 4031 O O . LEU D 1 16 ? 53.297 22.355 19.277 1.00 13.88 14 LEU D O 1
ATOM 4036 N N . VAL D 1 17 ? 51.116 22.410 18.741 1.00 11.86 15 VAL D N 1
ATOM 4037 C CA . VAL D 1 17 ? 51.295 21.699 17.482 1.00 10.74 15 VAL D CA 1
ATOM 4038 C C . VAL D 1 17 ? 51.748 22.738 16.449 1.00 12.95 15 VAL D C 1
ATOM 4039 O O . VAL D 1 17 ? 51.266 23.871 16.456 1.00 13.87 15 VAL D O 1
ATOM 4043 N N . GLY D 1 18 ? 52.691 22.368 15.585 1.00 12.24 16 GLY D N 1
ATOM 4044 C CA . GLY D 1 18 ? 53.164 23.296 14.569 1.00 13.93 16 GLY D CA 1
ATOM 4045 C C . GLY D 1 18 ? 52.126 23.491 13.473 1.00 15.11 16 GLY D C 1
ATOM 4046 O O . GLY D 1 18 ? 51.063 22.870 13.518 1.00 13.90 16 GLY D O 1
ATOM 4047 N N . PRO D 1 19 ? 52.398 24.342 12.469 1.00 16.03 17 PRO D N 1
ATOM 4048 C CA . PRO D 1 19 ? 53.614 25.139 12.286 1.00 16.67 17 PRO D CA 1
ATOM 4049 C C . PRO D 1 19 ? 53.549 26.450 13.061 1.00 17.56 17 PRO D C 1
ATOM 4050 O O . PRO D 1 19 ? 52.466 26.942 13.379 1.00 15.59 17 PRO D O 1
ATOM 4054 N N . GLU D 1 20 ? 54.712 27.016 13.361 1.00 18.35 18 GLU D N 1
ATOM 4055 C CA . GLU D 1 20 ? 54.759 28.283 14.072 1.00 19.34 18 GLU D CA 1
ATOM 4056 C C . GLU D 1 20 ? 54.674 29.390 13.025 1.00 20.04 18 GLU D C 1
ATOM 4057 O O . GLU D 1 20 ? 55.422 29.385 12.053 1.00 20.80 18 GLU D O 1
ATOM 4063 N N . LEU D 1 21 ? 53.752 30.328 13.205 1.00 20.10 19 LEU D N 1
ATOM 4064 C CA . LEU D 1 21 ? 53.623 31.426 12.253 1.00 20.92 19 LEU D CA 1
ATOM 4065 C C . LEU D 1 21 ? 54.442 32.637 12.678 1.00 21.19 19 LEU D C 1
ATOM 4066 O O . LEU D 1 21 ? 54.713 32.837 13.863 1.00 20.99 19 LEU D O 1
ATOM 4071 N N . LYS D 1 22 ? 54.846 33.439 11.702 1.00 21.32 20 LYS D N 1
ATOM 4072 C CA . LYS D 1 22 ? 55.613 34.643 11.987 1.00 23.22 20 LYS D CA 1
ATOM 4073 C C . LYS D 1 22 ? 55.055 35.790 11.155 1.00 21.88 20 LYS D C 1
ATOM 4074 O O . LYS D 1 22 ? 54.378 35.570 10.149 1.00 20.51 20 LYS D O 1
ATOM 4080 N N . VAL D 1 23 ? 55.323 37.015 11.590 1.00 21.27 21 VAL D N 1
ATOM 4081 C CA . VAL D 1 23 ? 54.857 38.186 10.865 1.00 20.38 21 VAL D CA 1
ATOM 4082 C C . VAL D 1 23 ? 55.392 38.106 9.440 1.00 20.83 21 VAL D C 1
ATOM 4083 O O . VAL D 1 23 ? 56.562 37.786 9.226 1.00 19.78 21 VAL D O 1
ATOM 4087 N N . GLY D 1 24 ? 54.525 38.373 8.468 1.00 20.53 22 GLY D N 1
ATOM 4088 C CA . GLY D 1 24 ? 54.932 38.305 7.074 1.00 19.84 22 GLY D CA 1
ATOM 4089 C C . GLY D 1 24 ? 54.406 37.068 6.364 1.00 19.46 22 GLY D C 1
ATOM 4090 O O . GLY D 1 24 ? 54.287 37.057 5.137 1.00 19.30 22 GLY D O 1
ATOM 4091 N N . ASP D 1 25 ? 54.101 36.019 7.126 1.00 18.01 23 ASP D N 1
ATOM 4092 C CA . ASP D 1 25 ? 53.575 34.784 6.539 1.00 17.89 23 ASP D CA 1
ATOM 4093 C C . ASP D 1 25 ? 52.160 35.002 6.015 1.00 16.75 23 ASP D C 1
ATOM 4094 O O . ASP D 1 25 ? 51.434 35.866 6.509 1.00 18.45 23 ASP D O 1
ATOM 4099 N N . ARG D 1 26 ? 51.763 34.222 5.017 1.00 16.62 24 ARG D N 1
ATOM 4100 C CA . ARG D 1 26 ? 50.404 34.329 4.501 1.00 17.53 24 ARG D CA 1
ATOM 4101 C C . ARG D 1 26 ? 49.515 33.780 5.612 1.00 17.91 24 ARG D C 1
ATOM 4102 O O . ARG D 1 26 ? 49.865 32.787 6.250 1.00 17.62 24 ARG D O 1
ATOM 4110 N N . ALA D 1 27 ? 48.383 34.431 5.864 1.00 16.08 25 ALA D N 1
ATOM 4111 C CA . ALA D 1 27 ? 47.470 33.975 6.909 1.00 14.26 25 ALA D CA 1
ATOM 4112 C C . ALA D 1 27 ? 46.616 32.837 6.366 1.00 14.07 25 ALA D C 1
ATOM 4113 O O . ALA D 1 27 ? 45.863 33.024 5.411 1.00 14.45 25 ALA D O 1
ATOM 4115 N N . PRO D 1 28 ? 46.717 31.639 6.969 1.00 12.60 26 PRO D N 1
ATOM 4116 C CA . PRO D 1 28 ? 45.927 30.494 6.503 1.00 11.76 26 PRO D CA 1
ATOM 4117 C C . PRO D 1 28 ? 44.433 30.754 6.636 1.00 12.37 26 PRO D C 1
ATOM 4118 O O . PRO D 1 28 ? 44.007 31.504 7.515 1.00 14.09 26 PRO D O 1
ATOM 4122 N N . GLU D 1 29 ? 43.635 30.156 5.755 1.00 14.19 27 GLU D N 1
ATOM 4123 C CA . GLU D 1 29 ? 42.193 30.318 5.856 1.00 13.90 27 GLU D CA 1
ATOM 4124 C C . GLU D 1 29 ? 41.664 29.266 6.815 1.00 14.24 27 GLU D C 1
ATOM 4125 O O . GLU D 1 29 ? 42.141 28.129 6.840 1.00 13.75 27 GLU D O 1
ATOM 4131 N N . ALA D 1 30 ? 40.688 29.659 7.620 1.00 13.22 28 ALA D N 1
ATOM 4132 C CA . ALA D 1 30 ? 40.078 28.754 8.574 1.00 12.47 28 ALA D CA 1
ATOM 4133 C C . ALA D 1 30 ? 38.574 28.818 8.364 1.00 12.23 28 ALA D C 1
ATOM 4134 O O . ALA D 1 30 ? 37.981 29.895 8.396 1.00 12.83 28 ALA D O 1
ATOM 4136 N N . VAL D 1 31 ? 37.970 27.659 8.131 1.00 10.64 29 VAL D N 1
ATOM 4137 C CA . VAL D 1 31 ? 36.534 27.573 7.919 1.00 10.46 29 VAL D CA 1
ATOM 4138 C C . VAL D 1 31 ? 35.901 27.299 9.274 1.00 11.07 29 VAL D C 1
ATOM 4139 O O . VAL D 1 31 ? 35.975 26.180 9.789 1.00 12.41 29 VAL D O 1
ATOM 4143 N N . VAL D 1 32 ? 35.292 28.333 9.850 1.00 12.02 30 VAL D N 1
ATOM 4144 C CA . VAL D 1 32 ? 34.675 28.226 11.163 1.00 11.98 30 VAL D CA 1
ATOM 4145 C C . VAL D 1 32 ? 33.149 28.335 11.099 1.00 13.52 30 VAL D C 1
ATOM 4146 O O . VAL D 1 32 ? 32.582 28.747 10.081 1.00 14.22 30 VAL D O 1
ATOM 4150 N N . VAL D 1 33 ? 32.490 27.963 12.190 1.00 13.50 31 VAL D N 1
ATOM 4151 C CA . VAL D 1 33 ? 31.031 27.973 12.243 1.00 12.05 31 VAL D CA 1
ATOM 4152 C C . VAL D 1 33 ? 30.503 29.005 13.237 1.00 15.00 31 VAL D C 1
ATOM 4153 O O . VAL D 1 33 ? 30.881 28.985 14.414 1.00 13.38 31 VAL D O 1
ATOM 4157 N N . THR D 1 34 ? 29.638 29.905 12.767 1.00 15.70 32 THR D N 1
ATOM 4158 C CA . THR D 1 34 ? 29.064 30.940 13.632 1.00 18.54 32 THR D CA 1
ATOM 4159 C C . THR D 1 34 ? 27.869 30.407 14.428 1.00 18.86 32 THR D C 1
ATOM 4160 O O . THR D 1 34 ? 27.398 29.299 14.180 1.00 16.85 32 THR D O 1
ATOM 4164 N N . LYS D 1 35 ? 27.377 31.197 15.377 1.00 20.69 33 LYS D N 1
ATOM 4165 C CA . LYS D 1 35 ? 26.276 30.759 16.235 1.00 22.75 33 LYS D CA 1
ATOM 4166 C C . LYS D 1 35 ? 24.982 30.374 15.524 1.00 23.20 33 LYS D C 1
ATOM 4167 O O . LYS D 1 35 ? 24.133 29.702 16.105 1.00 23.79 33 LYS D O 1
ATOM 4173 N N . ASP D 1 36 ? 24.826 30.792 14.275 1.00 22.89 34 ASP D N 1
ATOM 4174 C CA . ASP D 1 36 ? 23.631 30.448 13.513 1.00 22.64 34 ASP D CA 1
ATOM 4175 C C . ASP D 1 36 ? 23.903 29.211 12.653 1.00 21.86 34 ASP D C 1
ATOM 4176 O O . ASP D 1 36 ? 23.111 28.859 11.777 1.00 18.77 34 ASP D O 1
ATOM 4181 N N . LEU D 1 37 ? 25.035 28.566 12.920 1.00 19.45 35 LEU D N 1
ATOM 4182 C CA . LEU D 1 37 ? 25.475 27.365 12.213 1.00 19.13 35 LEU D CA 1
ATOM 4183 C C . LEU D 1 37 ? 25.908 27.603 10.769 1.00 19.62 35 LEU D C 1
ATOM 4184 O O . LEU D 1 37 ? 26.020 26.662 9.987 1.00 18.03 35 LEU D O 1
ATOM 4189 N N . GLN D 1 38 ? 26.138 28.861 10.412 1.00 17.59 36 GLN D N 1
ATOM 4190 C CA . GLN D 1 38 ? 26.603 29.179 9.068 1.00 19.32 36 GLN D CA 1
ATOM 4191 C C . GLN D 1 38 ? 28.125 29.137 9.122 1.00 17.56 36 GLN D C 1
ATOM 4192 O O . GLN D 1 38 ? 28.709 29.281 10.197 1.00 16.22 36 GLN D O 1
ATOM 4198 N N . GLU D 1 39 ? 28.772 28.925 7.981 1.00 16.16 37 GLU D N 1
ATOM 4199 C CA . GLU D 1 39 ? 30.227 28.885 7.970 1.00 16.47 37 GLU D CA 1
ATOM 4200 C C . GLU D 1 39 ? 30.808 30.210 7.507 1.00 17.07 37 GLU D C 1
ATOM 4201 O O . GLU D 1 39 ? 30.288 30.854 6.592 1.00 16.46 37 GLU D O 1
ATOM 4207 N N . LYS D 1 40 ? 31.885 30.620 8.163 1.00 14.88 38 LYS D N 1
ATOM 4208 C CA . LYS D 1 40 ? 32.560 31.864 7.838 1.00 16.21 38 LYS D CA 1
ATOM 4209 C C . LYS D 1 40 ? 34.022 31.532 7.609 1.00 15.70 38 LYS D C 1
ATOM 4210 O O . LYS D 1 40 ? 34.554 30.612 8.230 1.00 15.69 38 LYS D O 1
ATOM 4216 N N . ILE D 1 41 ? 34.662 32.271 6.712 1.00 15.54 39 ILE D N 1
ATOM 4217 C CA . ILE D 1 41 ? 36.075 32.064 6.439 1.00 15.16 39 ILE D CA 1
ATOM 4218 C C . ILE D 1 41 ? 36.865 33.202 7.074 1.00 15.00 39 ILE D C 1
ATOM 4219 O O . ILE D 1 41 ? 36.575 34.368 6.821 1.00 15.17 39 ILE D O 1
ATOM 4224 N N . VAL D 1 42 ? 37.843 32.869 7.912 1.00 13.72 40 VAL D N 1
ATOM 4225 C CA . VAL D 1 42 ? 38.692 33.892 8.513 1.00 14.86 40 VAL D CA 1
ATOM 4226 C C . VAL D 1 42 ? 40.086 33.629 7.957 1.00 15.65 40 VAL D C 1
ATOM 4227 O O . VAL D 1 42 ? 40.413 32.492 7.612 1.00 15.42 40 VAL D O 1
ATOM 4231 N N . GLY D 1 43 ? 40.897 34.674 7.849 1.00 15.01 41 GLY D N 1
ATOM 4232 C CA . GLY D 1 43 ? 42.230 34.504 7.301 1.00 15.13 41 GLY D CA 1
ATOM 4233 C C . GLY D 1 43 ? 42.229 34.806 5.813 1.00 13.19 41 GLY D C 1
ATOM 4234 O O . GLY D 1 43 ? 41.226 35.280 5.274 1.00 14.32 41 GLY D O 1
ATOM 4235 N N . GLY D 1 44 ? 43.341 34.525 5.142 1.00 14.24 42 GLY D N 1
ATOM 4236 C CA . GLY D 1 44 ? 43.424 34.811 3.721 1.00 15.25 42 GLY D CA 1
ATOM 4237 C C . GLY D 1 44 ? 43.374 36.314 3.522 1.00 15.63 42 GLY D C 1
ATOM 4238 O O . GLY D 1 44 ? 43.372 37.070 4.492 1.00 13.34 42 GLY D O 1
ATOM 4239 N N . ALA D 1 45 ? 43.325 36.758 2.274 1.00 17.55 43 ALA D N 1
ATOM 4240 C CA . ALA D 1 45 ? 43.287 38.187 1.994 1.00 19.95 43 ALA D CA 1
ATOM 4241 C C . ALA D 1 45 ? 41.865 38.704 1.786 1.00 20.85 43 ALA D C 1
ATOM 4242 O O . ALA D 1 45 ? 41.117 38.177 0.965 1.00 20.98 43 ALA D O 1
ATOM 4244 N N . LYS D 1 46 ? 41.501 39.733 2.545 1.00 21.49 44 LYS D N 1
ATOM 4245 C CA . LYS D 1 46 ? 40.186 40.365 2.441 1.00 22.38 44 LYS D CA 1
ATOM 4246 C C . LYS D 1 46 ? 40.410 41.873 2.349 1.00 22.77 44 LYS D C 1
ATOM 4247 O O . LYS D 1 46 ? 41.454 42.367 2.758 1.00 22.63 44 LYS D O 1
ATOM 4253 N N . ASP D 1 47 ? 39.436 42.606 1.819 1.00 23.79 45 ASP D N 1
ATOM 4254 C CA . ASP D 1 47 ? 39.571 44.058 1.704 1.00 25.35 45 ASP D CA 1
ATOM 4255 C C . ASP D 1 47 ? 39.250 44.701 3.052 1.00 24.24 45 ASP D C 1
ATOM 4256 O O . ASP D 1 47 ? 38.516 45.689 3.122 1.00 25.10 45 ASP D O 1
ATOM 4261 N N . VAL D 1 48 ? 39.807 44.134 4.120 1.00 22.66 46 VAL D N 1
ATOM 4262 C CA . VAL D 1 48 ? 39.577 44.628 5.473 1.00 20.35 46 VAL D CA 1
ATOM 4263 C C . VAL D 1 48 ? 40.612 44.038 6.432 1.00 21.54 46 VAL D C 1
ATOM 4264 O O . VAL D 1 48 ? 41.128 42.943 6.197 1.00 20.43 46 VAL D O 1
ATOM 4268 N N . VAL D 1 49 ? 40.921 44.759 7.507 1.00 19.85 47 VAL D N 1
ATOM 4269 C CA . VAL D 1 49 ? 41.885 44.262 8.484 1.00 19.60 47 VAL D CA 1
ATOM 4270 C C . VAL D 1 49 ? 41.189 43.229 9.361 1.00 18.26 47 VAL D C 1
ATOM 4271 O O . VAL D 1 49 ? 40.110 43.480 9.892 1.00 19.04 47 VAL D O 1
ATOM 4275 N N . GLN D 1 50 ? 41.806 42.064 9.511 1.00 17.83 48 GLN D N 1
ATOM 4276 C CA . GLN D 1 50 ? 41.210 41.006 10.308 1.00 16.21 48 GLN D CA 1
ATOM 4277 C C . GLN D 1 50 ? 41.918 40.801 11.633 1.00 16.70 48 GLN D C 1
ATOM 4278 O O . GLN D 1 50 ? 43.143 40.828 11.705 1.00 17.76 48 GLN D O 1
ATOM 4284 N N . VAL D 1 51 ? 41.132 40.591 12.679 1.00 16.69 49 VAL D N 1
ATOM 4285 C CA . VAL D 1 51 ? 41.667 40.334 14.005 1.00 17.03 49 VAL D CA 1
ATOM 4286 C C . VAL D 1 51 ? 41.089 38.995 14.444 1.00 17.61 49 VAL D C 1
ATOM 4287 O O . VAL D 1 51 ? 39.881 38.863 14.625 1.00 18.34 49 VAL D O 1
ATOM 4291 N N . ILE D 1 52 ? 41.959 38.003 14.590 1.00 17.29 50 ILE D N 1
ATOM 4292 C CA . ILE D 1 52 ? 41.551 36.667 14.995 1.00 14.67 50 ILE D CA 1
ATOM 4293 C C . ILE D 1 52 ? 42.062 36.431 16.409 1.00 14.89 50 ILE D C 1
ATOM 4294 O O . ILE D 1 52 ? 43.265 36.442 16.656 1.00 15.79 50 ILE D O 1
ATOM 4299 N N . ILE D 1 53 ? 41.131 36.220 17.330 1.00 14.22 51 ILE D N 1
ATOM 4300 C CA . ILE D 1 53 ? 41.451 36.013 18.732 1.00 13.58 51 ILE D CA 1
ATOM 4301 C C . ILE D 1 53 ? 41.107 34.583 19.126 1.00 14.56 51 ILE D C 1
ATOM 4302 O O . ILE D 1 53 ? 39.947 34.187 19.071 1.00 15.79 51 ILE D O 1
ATOM 4307 N N . THR D 1 54 ? 42.105 33.799 19.514 1.00 13.84 52 THR D N 1
ATOM 4308 C CA . THR D 1 54 ? 41.820 32.427 19.906 1.00 12.78 52 THR D CA 1
ATOM 4309 C C . THR D 1 54 ? 41.781 32.286 21.418 1.00 13.94 52 THR D C 1
ATOM 4310 O O . THR D 1 54 ? 42.552 32.924 22.136 1.00 13.79 52 THR D O 1
ATOM 4314 N N . VAL D 1 55 ? 40.848 31.475 21.896 1.00 13.18 53 VAL D N 1
ATOM 4315 C CA . VAL D 1 55 ? 40.707 31.227 23.321 1.00 13.75 53 VAL D CA 1
ATOM 4316 C C . VAL D 1 55 ? 40.360 29.762 23.564 1.00 14.32 53 VAL D C 1
ATOM 4317 O O . VAL D 1 55 ? 39.800 29.084 22.700 1.00 13.87 53 VAL D O 1
ATOM 4321 N N . PRO D 1 56 ? 40.713 29.249 24.746 1.00 14.33 54 PRO D N 1
ATOM 4322 C CA . PRO D 1 56 ? 40.433 27.861 25.113 1.00 13.92 54 PRO D CA 1
ATOM 4323 C C . PRO D 1 56 ? 38.931 27.569 25.118 1.00 15.22 54 PRO D C 1
ATOM 4324 O O . PRO D 1 56 ? 38.480 26.595 24.525 1.00 12.56 54 PRO D O 1
ATOM 4328 N N . SER D 1 57 ? 38.154 28.415 25.788 1.00 16.26 55 SER D N 1
ATOM 4329 C CA . SER D 1 57 ? 36.710 28.208 25.850 1.00 17.61 55 SER D CA 1
ATOM 4330 C C . SER D 1 57 ? 35.957 29.392 26.433 1.00 19.90 55 SER D C 1
ATOM 4331 O O . SER D 1 57 ? 36.314 29.909 27.495 1.00 20.78 55 SER D O 1
ATOM 4334 N N . LEU D 1 58 ? 34.905 29.808 25.739 1.00 20.17 56 LEU D N 1
ATOM 4335 C CA . LEU D 1 58 ? 34.091 30.922 26.199 1.00 20.89 56 LEU D CA 1
ATOM 4336 C C . LEU D 1 58 ? 33.332 30.559 27.473 1.00 22.63 56 LEU D C 1
ATOM 4337 O O . LEU D 1 58 ? 32.685 31.412 28.078 1.00 24.84 56 LEU D O 1
ATOM 4342 N N . ASP D 1 59 ? 33.402 29.295 27.881 1.00 22.34 57 ASP D N 1
ATOM 4343 C CA . ASP D 1 59 ? 32.719 28.864 29.097 1.00 22.72 57 ASP D CA 1
ATOM 4344 C C . ASP D 1 59 ? 33.621 28.897 30.329 1.00 23.89 57 ASP D C 1
ATOM 4345 O O . ASP D 1 59 ? 33.336 28.250 31.339 1.00 25.01 57 ASP D O 1
ATOM 4350 N N . THR D 1 60 ? 34.716 29.643 30.231 1.00 23.87 58 THR D N 1
ATOM 4351 C CA . THR D 1 60 ? 35.640 29.800 31.348 1.00 24.62 58 THR D CA 1
ATOM 4352 C C . THR D 1 60 ? 35.723 31.300 31.623 1.00 25.19 58 THR D C 1
ATOM 4353 O O . THR D 1 60 ? 35.668 32.112 30.696 1.00 25.24 58 THR D O 1
ATOM 4357 N N . PRO D 1 61 ? 35.846 31.688 32.904 1.00 25.11 59 PRO D N 1
ATOM 4358 C CA . PRO D 1 61 ? 35.928 33.089 33.331 1.00 25.20 59 PRO D CA 1
ATOM 4359 C C . PRO D 1 61 ? 36.919 33.972 32.576 1.00 23.78 59 PRO D C 1
ATOM 4360 O O . PRO D 1 61 ? 36.570 35.069 32.143 1.00 25.71 59 PRO D O 1
ATOM 4364 N N . VAL D 1 62 ? 38.152 33.504 32.421 1.00 23.11 60 VAL D N 1
ATOM 4365 C CA . VAL D 1 62 ? 39.171 34.290 31.734 1.00 23.64 60 VAL D CA 1
ATOM 4366 C C . VAL D 1 62 ? 38.813 34.606 30.283 1.00 23.26 60 VAL D C 1
ATOM 4367 O O . VAL D 1 62 ? 38.958 35.744 29.836 1.00 22.38 60 VAL D O 1
ATOM 4371 N N . CYS D 1 63 ? 38.347 33.604 29.549 1.00 22.67 61 CYS D N 1
ATOM 4372 C CA . CYS D 1 63 ? 37.984 33.814 28.152 1.00 21.72 61 CYS D CA 1
ATOM 4373 C C . CYS D 1 63 ? 36.765 34.737 28.031 1.00 20.89 61 CYS D C 1
ATOM 4374 O O . CYS D 1 63 ? 36.670 35.532 27.100 1.00 19.81 61 CYS D O 1
ATOM 4377 N N . GLU D 1 64 ? 35.833 34.628 28.972 1.00 22.08 62 GLU D N 1
ATOM 4378 C CA . GLU D 1 64 ? 34.644 35.473 28.949 1.00 22.86 62 GLU D CA 1
ATOM 4379 C C . GLU D 1 64 ? 35.053 36.925 29.158 1.00 22.77 62 GLU D C 1
ATOM 4380 O O . GLU D 1 64 ? 34.568 37.823 28.469 1.00 23.25 62 GLU D O 1
ATOM 4386 N N . THR D 1 65 ? 35.957 37.144 30.108 1.00 22.45 63 THR D N 1
ATOM 4387 C CA . THR D 1 65 ? 36.460 38.478 30.416 1.00 21.22 63 THR D CA 1
ATOM 4388 C C . THR D 1 65 ? 37.209 39.066 29.226 1.00 21.61 63 THR D C 1
ATOM 4389 O O . THR D 1 65 ? 37.042 40.244 28.887 1.00 21.79 63 THR D O 1
ATOM 4393 N N . GLU D 1 66 ? 38.039 38.243 28.592 1.00 18.25 64 GLU D N 1
ATOM 4394 C CA . GLU D 1 66 ? 38.809 38.696 27.442 1.00 18.09 64 GLU D CA 1
ATOM 4395 C C . GLU D 1 66 ? 37.875 39.114 26.306 1.00 16.97 64 GLU D C 1
ATOM 4396 O O . GLU D 1 66 ? 38.055 40.168 25.699 1.00 16.73 64 GLU D O 1
ATOM 4402 N N . THR D 1 67 ? 36.880 38.277 26.026 1.00 18.32 65 THR D N 1
ATOM 4403 C CA . THR D 1 67 ? 35.924 38.550 24.957 1.00 19.71 65 THR D CA 1
ATOM 4404 C C . THR D 1 67 ? 35.091 39.807 25.213 1.00 21.37 65 THR D C 1
ATOM 4405 O O . THR D 1 67 ? 34.840 40.588 24.291 1.00 21.70 65 THR D O 1
ATOM 4409 N N . LYS D 1 68 ? 34.658 40.009 26.453 1.00 22.33 66 LYS D N 1
ATOM 4410 C CA . LYS D 1 68 ? 33.878 41.201 26.772 1.00 24.26 66 LYS D CA 1
ATOM 4411 C C . LYS D 1 68 ? 34.734 42.447 26.597 1.00 24.51 66 LYS D C 1
ATOM 4412 O O . LYS D 1 68 ? 34.266 43.465 26.091 1.00 23.41 66 LYS D O 1
ATOM 4418 N N . LYS D 1 69 ? 35.996 42.355 27.008 1.00 24.63 67 LYS D N 1
ATOM 4419 C CA . LYS D 1 69 ? 36.916 43.479 26.915 1.00 26.51 67 LYS D CA 1
ATOM 4420 C C . LYS D 1 69 ? 37.200 43.856 25.461 1.00 26.17 67 LYS D C 1
ATOM 4421 O O . LYS D 1 69 ? 37.249 45.038 25.118 1.00 25.57 67 LYS D O 1
ATOM 4427 N N . PHE D 1 70 ? 37.386 42.859 24.602 1.00 23.84 68 PHE D N 1
ATOM 4428 C CA . PHE D 1 70 ? 37.635 43.146 23.193 1.00 23.16 68 PHE D CA 1
ATOM 4429 C C . PHE D 1 70 ? 36.372 43.690 22.534 1.00 21.73 68 PHE D C 1
ATOM 4430 O O . PHE D 1 70 ? 36.444 44.540 21.651 1.00 21.88 68 PHE D O 1
ATOM 4438 N N . ASN D 1 71 ? 35.215 43.199 22.966 1.00 21.97 69 ASN D N 1
ATOM 4439 C CA . ASN D 1 71 ? 33.947 43.666 22.415 1.00 24.29 69 ASN D CA 1
ATOM 4440 C C . ASN D 1 71 ? 33.796 45.159 22.710 1.00 25.73 69 ASN D C 1
ATOM 4441 O O . ASN D 1 71 ? 33.314 45.929 21.875 1.00 26.29 69 ASN D O 1
ATOM 4446 N N . GLU D 1 72 ? 34.228 45.562 23.901 1.00 27.36 70 GLU D N 1
ATOM 4447 C CA . GLU D 1 72 ? 34.155 46.957 24.330 1.00 27.83 70 GLU D CA 1
ATOM 4448 C C . GLU D 1 72 ? 35.072 47.892 23.549 1.00 27.79 70 GLU D C 1
ATOM 4449 O O . GLU D 1 72 ? 34.619 48.887 22.983 1.00 25.88 70 GLU D O 1
ATOM 4455 N N . ILE D 1 73 ? 36.363 47.570 23.529 1.00 27.70 71 ILE D N 1
ATOM 4456 C CA . ILE D 1 73 ? 37.359 48.401 22.859 1.00 29.95 71 ILE D CA 1
ATOM 4457 C C . ILE D 1 73 ? 37.310 48.451 21.335 1.00 30.82 71 ILE D C 1
ATOM 4458 O O . ILE D 1 73 ? 37.896 49.349 20.727 1.00 30.27 71 ILE D O 1
ATOM 4463 N N . MET D 1 74 ? 36.623 47.497 20.714 1.00 30.45 72 MET D N 1
ATOM 4464 C CA . MET D 1 74 ? 36.519 47.486 19.257 1.00 31.27 72 MET D CA 1
ATOM 4465 C C . MET D 1 74 ? 35.180 48.081 18.821 1.00 30.67 72 MET D C 1
ATOM 4466 O O . MET D 1 74 ? 34.890 48.167 17.630 1.00 31.38 72 MET D O 1
ATOM 4471 N N . ALA D 1 75 ? 34.371 48.492 19.793 1.00 29.56 73 ALA D N 1
ATOM 4472 C CA . ALA D 1 75 ? 33.054 49.063 19.515 1.00 28.84 73 ALA D CA 1
ATOM 4473 C C . ALA D 1 75 ? 33.073 50.196 18.489 1.00 28.24 73 ALA D C 1
ATOM 4474 O O . ALA D 1 75 ? 33.794 51.179 18.646 1.00 26.60 73 ALA D O 1
ATOM 4476 N N . GLY D 1 76 ? 32.276 50.038 17.435 1.00 28.77 74 GLY D N 1
ATOM 4477 C CA . GLY D 1 76 ? 32.175 51.056 16.402 1.00 26.90 74 GLY D CA 1
ATOM 4478 C C . GLY D 1 76 ? 33.361 51.281 15.481 1.00 26.87 74 GLY D C 1
ATOM 4479 O O . GLY D 1 76 ? 33.303 52.156 14.616 1.00 26.45 74 GLY D O 1
ATOM 4480 N N . MET D 1 77 ? 34.429 50.505 15.632 1.00 25.28 75 MET D N 1
ATOM 4481 C CA . MET D 1 77 ? 35.604 50.698 14.786 1.00 25.21 75 MET D CA 1
ATOM 4482 C C . MET D 1 77 ? 35.344 50.323 13.327 1.00 23.59 75 MET D C 1
ATOM 4483 O O . MET D 1 77 ? 34.827 49.249 13.036 1.00 22.45 75 MET D O 1
ATOM 4488 N N . GLU D 1 78 ? 35.713 51.216 12.413 1.00 22.30 76 GLU D N 1
ATOM 4489 C CA . GLU D 1 78 ? 35.514 50.984 10.981 1.00 21.99 76 GLU D CA 1
ATOM 4490 C C . GLU D 1 78 ? 36.722 50.272 10.366 1.00 21.18 76 GLU D C 1
ATOM 4491 O O . GLU D 1 78 ? 37.831 50.347 10.891 1.00 21.63 76 GLU D O 1
ATOM 4497 N N . GLY D 1 79 ? 36.495 49.585 9.249 1.00 19.52 77 GLY D N 1
ATOM 4498 C CA . GLY D 1 79 ? 37.576 48.908 8.552 1.00 19.82 77 GLY D CA 1
ATOM 4499 C C . GLY D 1 79 ? 38.225 47.702 9.207 1.00 20.77 77 GLY D C 1
ATOM 4500 O O . GLY D 1 79 ? 39.348 47.341 8.849 1.00 21.06 77 GLY D O 1
ATOM 4501 N N . VAL D 1 80 ? 37.538 47.069 10.150 1.00 20.80 78 VAL D N 1
ATOM 4502 C CA . VAL D 1 80 ? 38.096 45.900 10.820 1.00 23.76 78 VAL D CA 1
ATOM 4503 C C . VAL D 1 80 ? 37.046 44.811 11.009 1.00 24.72 78 VAL D C 1
ATOM 4504 O O . VAL D 1 80 ? 35.852 45.091 11.121 1.00 25.59 78 VAL D O 1
ATOM 4508 N N . ASP D 1 81 ? 37.498 43.565 11.027 1.00 24.96 79 ASP D N 1
ATOM 4509 C CA . ASP D 1 81 ? 36.611 42.425 11.217 1.00 24.92 79 ASP D CA 1
ATOM 4510 C C . ASP D 1 81 ? 37.244 41.578 12.317 1.00 23.40 79 ASP D C 1
ATOM 4511 O O . ASP D 1 81 ? 38.278 40.948 12.101 1.00 23.86 79 ASP D O 1
ATOM 4516 N N . VAL D 1 82 ? 36.626 41.582 13.495 1.00 22.23 80 VAL D N 1
ATOM 4517 C CA . VAL D 1 82 ? 37.143 40.847 14.649 1.00 20.28 80 VAL D CA 1
ATOM 4518 C C . VAL D 1 82 ? 36.367 39.569 14.953 1.00 18.90 80 VAL D C 1
ATOM 4519 O O . VAL D 1 82 ? 35.146 39.589 15.107 1.00 18.08 80 VAL D O 1
ATOM 4523 N N . THR D 1 83 ? 37.089 38.457 15.059 1.00 17.67 81 THR D N 1
ATOM 4524 C CA . THR D 1 83 ? 36.467 37.172 15.338 1.00 14.44 81 THR D CA 1
ATOM 4525 C C . THR D 1 83 ? 37.164 36.455 16.490 1.00 13.60 81 THR D C 1
ATOM 4526 O O . THR D 1 83 ? 38.389 36.332 16.494 1.00 15.33 81 THR D O 1
ATOM 4530 N N . VAL D 1 84 ? 36.385 35.998 17.467 1.00 14.72 82 VAL D N 1
ATOM 4531 C CA . VAL D 1 84 ? 36.921 35.239 18.602 1.00 14.73 82 VAL D CA 1
ATOM 4532 C C . VAL D 1 84 ? 36.680 33.771 18.254 1.00 14.54 82 VAL D C 1
ATOM 4533 O O . VAL D 1 84 ? 35.540 33.372 18.025 1.00 16.46 82 VAL D O 1
ATOM 4537 N N . VAL D 1 85 ? 37.741 32.970 18.215 1.00 13.17 83 VAL D N 1
ATOM 4538 C CA . VAL D 1 85 ? 37.615 31.561 17.840 1.00 12.31 83 VAL D CA 1
ATOM 4539 C C . VAL D 1 85 ? 38.011 30.570 18.928 1.00 12.89 83 VAL D C 1
ATOM 4540 O O . VAL D 1 85 ? 39.025 30.749 19.598 1.00 12.06 83 VAL D O 1
ATOM 4544 N N . SER D 1 86 ? 37.214 29.518 19.085 1.00 13.27 84 SER D N 1
ATOM 4545 C CA . SER D 1 86 ? 37.498 28.484 20.078 1.00 13.76 84 SER D CA 1
ATOM 4546 C C . SER D 1 86 ? 36.937 27.154 19.599 1.00 14.19 84 SER D C 1
ATOM 4547 O O . SER D 1 86 ? 36.278 27.081 18.554 1.00 16.33 84 SER D O 1
ATOM 4550 N N . MET D 1 87 ? 37.190 26.101 20.367 1.00 12.60 85 MET D N 1
ATOM 4551 C CA . MET D 1 87 ? 36.691 24.784 20.013 1.00 13.22 85 MET D CA 1
ATOM 4552 C C . MET D 1 87 ? 35.306 24.538 20.610 1.00 12.59 85 MET D C 1
ATOM 4553 O O . MET D 1 87 ? 34.783 23.436 20.511 1.00 13.31 85 MET D O 1
ATOM 4558 N N . ASP D 1 88 ? 34.721 25.556 21.235 1.00 13.88 86 ASP D N 1
ATOM 4559 C CA . ASP D 1 88 ? 33.377 25.426 21.814 1.00 14.67 86 ASP D CA 1
ATOM 4560 C C . ASP D 1 88 ? 32.420 25.125 20.671 1.00 15.54 86 ASP D C 1
ATOM 4561 O O . ASP D 1 88 ? 32.625 25.618 19.566 1.00 15.70 86 ASP D O 1
ATOM 4566 N N . LEU D 1 89 ? 31.382 24.330 20.919 1.00 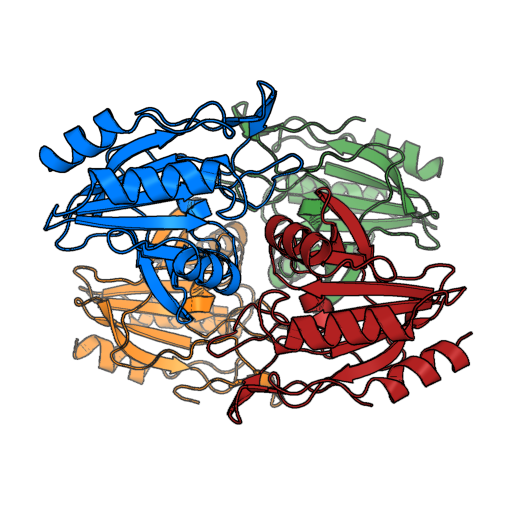16.05 87 LEU D N 1
ATOM 4567 C CA . LEU D 1 89 ? 30.408 24.074 19.861 1.00 15.92 87 LEU D CA 1
ATOM 4568 C C . LEU D 1 89 ? 29.624 25.367 19.713 1.00 15.93 87 LEU D C 1
ATOM 4569 O O . LEU D 1 89 ? 29.553 26.166 20.650 1.00 16.82 87 LEU D O 1
ATOM 4574 N N . PRO D 1 90 ? 29.030 25.596 18.534 1.00 15.24 88 PRO D N 1
ATOM 4575 C CA . PRO D 1 90 ? 28.246 26.809 18.286 1.00 16.04 88 PRO D CA 1
ATOM 4576 C C . PRO D 1 90 ? 27.133 27.012 19.324 1.00 17.05 88 PRO D C 1
ATOM 4577 O O . PRO D 1 90 ? 26.791 28.141 19.664 1.00 17.31 88 PRO D O 1
ATOM 4581 N N . PHE D 1 91 ? 26.580 25.916 19.832 1.00 17.78 89 PHE D N 1
ATOM 4582 C CA . PHE D 1 91 ? 25.493 26.003 20.807 1.00 19.35 89 PHE D CA 1
ATOM 4583 C C . PHE D 1 91 ? 25.906 26.704 22.094 1.00 19.06 89 PHE D C 1
ATOM 4584 O O . PHE D 1 91 ? 25.110 27.419 22.695 1.00 19.57 89 PHE D O 1
ATOM 4592 N N . ALA D 1 92 ? 27.151 26.505 22.510 1.00 19.43 90 ALA D N 1
ATOM 4593 C CA . ALA D 1 92 ? 27.654 27.145 23.721 1.00 18.59 90 ALA D CA 1
ATOM 4594 C C . ALA D 1 92 ? 27.997 28.599 23.419 1.00 18.67 90 ALA D C 1
ATOM 4595 O O . ALA D 1 92 ? 27.790 29.479 24.252 1.00 17.24 90 ALA D O 1
ATOM 4597 N N . GLN D 1 93 ? 28.521 28.851 22.220 1.00 18.53 91 GLN D N 1
ATOM 4598 C CA . GLN D 1 93 ? 28.878 30.208 21.832 1.00 19.44 91 GLN D CA 1
ATOM 4599 C C . GLN D 1 93 ? 27.632 31.074 21.718 1.00 19.67 91 GLN D C 1
ATOM 4600 O O . GLN D 1 93 ? 27.660 32.263 22.040 1.00 20.94 91 GLN D O 1
ATOM 4606 N N . LYS D 1 94 ? 26.536 30.478 21.264 1.00 20.85 92 LYS D N 1
ATOM 4607 C CA . LYS D 1 94 ? 25.293 31.228 21.123 1.00 24.36 92 LYS D CA 1
ATOM 4608 C C . LYS D 1 94 ? 24.793 31.660 22.501 1.00 24.06 92 LYS D C 1
ATOM 4609 O O . LYS D 1 94 ? 24.420 32.814 22.703 1.00 24.88 92 LYS D O 1
ATOM 4615 N N . ARG D 1 95 ? 24.800 30.727 23.447 1.00 25.11 93 ARG D N 1
ATOM 4616 C CA . ARG D 1 95 ? 24.348 31.008 24.806 1.00 26.87 93 ARG D CA 1
ATOM 4617 C C . ARG D 1 95 ? 25.219 32.100 25.421 1.00 27.34 93 ARG D C 1
ATOM 4618 O O . ARG D 1 95 ? 24.726 32.962 26.154 1.00 26.39 93 ARG D O 1
ATOM 4626 N N . PHE D 1 96 ? 26.513 32.061 25.115 1.00 26.57 94 PHE D N 1
ATOM 4627 C CA . PHE D 1 96 ? 27.446 33.055 25.628 1.00 27.00 94 PHE D CA 1
ATOM 4628 C C . PHE D 1 96 ? 27.067 34.447 25.142 1.00 27.90 94 PHE D C 1
ATOM 4629 O O . PHE D 1 96 ? 26.888 35.367 25.939 1.00 26.42 94 PHE D O 1
ATOM 4637 N N . CYS D 1 97 ? 26.963 34.599 23.825 1.00 28.80 95 CYS D N 1
ATOM 4638 C CA . CYS D 1 97 ? 26.608 35.882 23.232 1.00 31.82 95 CYS D CA 1
ATOM 4639 C C . CYS D 1 97 ? 25.312 36.427 23.805 1.00 33.06 95 CYS D C 1
ATOM 4640 O O . CYS D 1 97 ? 25.194 37.623 24.069 1.00 34.07 95 CYS D O 1
ATOM 4643 N N . GLU D 1 98 ? 24.338 35.544 23.994 1.00 35.39 96 GLU D N 1
ATOM 4644 C CA . GLU D 1 98 ? 23.051 35.948 24.538 1.00 38.01 96 GLU D CA 1
ATOM 4645 C C . GLU D 1 98 ? 23.187 36.461 25.970 1.00 37.86 96 GLU D C 1
ATOM 4646 O O . GLU D 1 98 ? 22.569 37.459 26.336 1.00 38.91 96 GLU D O 1
ATOM 4652 N N . SER D 1 99 ? 24.009 35.789 26.770 1.00 37.17 97 SER D N 1
ATOM 4653 C CA . SER D 1 99 ? 24.210 36.182 28.162 1.00 36.18 97 SER D CA 1
ATOM 4654 C C . SER D 1 99 ? 25.115 37.396 28.343 1.00 35.82 97 SER D C 1
ATOM 4655 O O . SER D 1 99 ? 24.928 38.173 29.279 1.00 36.38 97 SER D O 1
ATOM 4658 N N . PHE D 1 100 ? 26.095 37.561 27.458 1.00 34.51 98 PHE D N 1
ATOM 4659 C CA . PHE D 1 100 ? 27.027 38.682 27.564 1.00 34.43 98 PHE D CA 1
ATOM 4660 C C . PHE D 1 100 ? 26.804 39.797 26.548 1.00 34.62 98 PHE D C 1
ATOM 4661 O O . PHE D 1 100 ? 27.600 40.733 26.464 1.00 34.67 98 PHE D O 1
ATOM 4669 N N . ASN D 1 101 ? 25.725 39.693 25.781 1.00 34.05 99 ASN D N 1
ATOM 4670 C CA . ASN D 1 101 ? 25.393 40.694 24.771 1.00 34.40 99 ASN D CA 1
ATOM 4671 C C . ASN D 1 101 ? 26.593 41.135 23.931 1.00 33.19 99 ASN D C 1
ATOM 4672 O O . ASN D 1 101 ? 26.965 42.307 23.927 1.00 32.23 99 ASN D O 1
ATOM 4677 N N . ILE D 1 102 ? 27.196 40.193 23.216 1.00 31.65 100 ILE D N 1
ATOM 4678 C CA . ILE D 1 102 ? 28.344 40.501 22.370 1.00 30.33 100 ILE D CA 1
ATOM 4679 C C . ILE D 1 102 ? 27.836 40.855 20.975 1.00 30.61 100 ILE D C 1
ATOM 4680 O O . ILE D 1 102 ? 27.340 39.989 20.252 1.00 30.48 100 ILE D O 1
ATOM 4685 N N . GLN D 1 103 ? 27.968 42.125 20.596 1.00 29.50 101 GLN D N 1
ATOM 4686 C CA . GLN D 1 103 ? 27.488 42.580 19.294 1.00 30.40 101 GLN D CA 1
ATOM 4687 C C . GLN D 1 103 ? 28.552 43.217 18.404 1.00 29.04 101 GLN D C 1
ATOM 4688 O O . GLN D 1 103 ? 28.364 43.325 17.193 1.00 30.65 101 GLN D O 1
ATOM 4694 N N . ASN D 1 104 ? 29.663 43.645 18.992 1.00 26.11 102 ASN D N 1
ATOM 4695 C CA . ASN D 1 104 ? 30.711 44.301 18.219 1.00 24.59 102 ASN D CA 1
ATOM 4696 C C . ASN D 1 104 ? 31.740 43.366 17.600 1.00 24.25 102 ASN D C 1
ATOM 4697 O O . ASN D 1 104 ? 32.504 43.770 16.728 1.00 23.51 102 ASN D O 1
ATOM 4702 N N . VAL D 1 105 ? 31.772 42.123 18.063 1.00 22.83 103 VAL D N 1
ATOM 4703 C CA . VAL D 1 105 ? 32.702 41.147 17.519 1.00 21.03 103 VAL D CA 1
ATOM 4704 C C . VAL D 1 105 ? 31.934 39.871 17.217 1.00 20.80 103 VAL D C 1
ATOM 4705 O O . VAL D 1 105 ? 30.825 39.670 17.715 1.00 21.37 103 VAL D O 1
ATOM 4709 N N . THR D 1 106 ? 32.524 39.019 16.389 1.00 19.46 104 THR D N 1
ATOM 4710 C CA . THR D 1 106 ? 31.901 37.759 16.015 1.00 18.93 104 THR D CA 1
ATOM 4711 C C . THR D 1 106 ? 32.581 36.606 16.751 1.00 18.89 104 THR D C 1
ATOM 4712 O O . THR D 1 106 ? 33.801 36.599 16.914 1.00 19.52 104 THR D O 1
ATOM 4716 N N . VAL D 1 107 ? 31.792 35.654 17.231 1.00 17.12 105 VAL D N 1
ATOM 4717 C CA . VAL D 1 107 ? 32.359 34.486 17.885 1.00 18.69 105 VAL D CA 1
ATOM 4718 C C . VAL D 1 107 ? 32.138 33.364 16.878 1.00 18.45 105 VAL D C 1
ATOM 4719 O O . VAL D 1 107 ? 31.126 33.347 16.178 1.00 18.40 105 VAL D O 1
ATOM 4723 N N . ALA D 1 108 ? 33.089 32.447 16.775 1.00 16.58 106 ALA D N 1
ATOM 4724 C CA . ALA D 1 108 ? 32.944 31.345 15.837 1.00 14.76 106 ALA D CA 1
ATOM 4725 C C . ALA D 1 108 ? 33.651 30.116 16.381 1.00 14.71 106 ALA D C 1
ATOM 4726 O O . ALA D 1 108 ? 34.598 30.229 17.164 1.00 14.38 106 ALA D O 1
ATOM 4728 N N . SER D 1 109 ? 33.181 28.948 15.959 1.00 13.95 107 SER D N 1
ATOM 4729 C CA . SER D 1 109 ? 33.722 27.674 16.408 1.00 12.77 107 SER D CA 1
ATOM 4730 C C . SER D 1 109 ? 34.583 26.979 15.368 1.00 13.49 107 SER D C 1
ATOM 4731 O O . SER D 1 109 ? 34.256 26.968 14.180 1.00 11.63 107 SER D O 1
ATOM 4734 N N . ASP D 1 110 ? 35.668 26.367 15.831 1.00 13.96 108 ASP D N 1
ATOM 4735 C CA . ASP D 1 110 ? 36.583 25.658 14.941 1.00 13.55 108 ASP D CA 1
ATOM 4736 C C . ASP D 1 110 ? 36.451 24.143 15.133 1.00 14.11 108 ASP D C 1
ATOM 4737 O O . ASP D 1 110 ? 37.319 23.373 14.727 1.00 12.64 108 ASP D O 1
ATOM 4742 N N . PHE D 1 111 ? 35.345 23.717 15.734 1.00 12.00 109 PHE D N 1
ATOM 4743 C CA . PHE D 1 111 ? 35.130 22.300 16.000 1.00 11.69 109 PHE D CA 1
ATOM 4744 C C . PHE D 1 111 ? 35.079 21.412 14.765 1.00 11.83 109 PHE D C 1
ATOM 4745 O O . PHE D 1 111 ? 35.506 20.263 14.808 1.00 10.39 109 PHE D O 1
ATOM 4753 N N . ARG D 1 112 ? 34.570 21.944 13.662 1.00 10.11 110 ARG D N 1
ATOM 4754 C CA . ARG D 1 112 ? 34.398 21.120 12.479 1.00 11.29 110 ARG D CA 1
ATOM 4755 C C . ARG D 1 112 ? 35.645 20.688 11.732 1.00 12.36 110 ARG D C 1
ATOM 4756 O O . ARG D 1 112 ? 35.772 19.516 11.380 1.00 11.50 110 ARG D O 1
ATOM 4764 N N . TYR D 1 113 ? 36.572 21.612 11.512 1.00 11.71 111 TYR D N 1
ATOM 4765 C CA . TYR D 1 113 ? 37.780 21.293 10.765 1.00 11.71 111 TYR D CA 1
ATOM 4766 C C . TYR D 1 113 ? 39.066 21.526 11.547 1.00 11.99 111 TYR D C 1
ATOM 4767 O O . TYR D 1 113 ? 40.142 21.103 11.121 1.00 11.24 111 TYR D O 1
ATOM 4776 N N . ARG D 1 114 ? 38.944 22.196 12.687 1.00 10.58 112 ARG D N 1
ATOM 4777 C CA . ARG D 1 114 ? 40.094 22.510 13.528 1.00 12.63 112 ARG D CA 1
ATOM 4778 C C . ARG D 1 114 ? 41.188 23.133 12.673 1.00 12.25 112 ARG D C 1
ATOM 4779 O O . ARG D 1 114 ? 42.365 22.762 12.761 1.00 12.97 112 ARG D O 1
ATOM 4787 N N . ASP D 1 115 ? 40.793 24.093 11.843 1.00 10.14 113 ASP D N 1
ATOM 4788 C CA . ASP D 1 115 ? 41.740 24.769 10.965 1.00 9.41 113 ASP D CA 1
ATOM 4789 C C . ASP D 1 115 ? 42.732 25.646 11.714 1.00 9.33 113 ASP D C 1
ATOM 4790 O O . ASP D 1 115 ? 43.790 25.961 11.182 1.00 9.87 113 ASP D O 1
ATOM 4795 N N . MET D 1 116 ? 42.410 26.045 12.943 1.00 9.68 114 MET D N 1
ATOM 4796 C CA . MET D 1 116 ? 43.338 26.900 13.668 1.00 10.94 114 MET D CA 1
ATOM 4797 C C . MET D 1 116 ? 44.651 26.191 13.995 1.00 11.30 114 MET D C 1
ATOM 4798 O O . MET D 1 116 ? 45.590 26.814 14.487 1.00 10.54 114 MET D O 1
ATOM 4803 N N . GLU D 1 117 ? 44.719 24.888 13.727 1.00 10.68 115 GLU D N 1
ATOM 4804 C CA . GLU D 1 117 ? 45.966 24.157 13.942 1.00 10.34 115 GLU D CA 1
ATOM 4805 C C . GLU D 1 117 ? 46.981 24.794 12.991 1.00 12.21 115 GLU D C 1
ATOM 4806 O O . GLU D 1 117 ? 48.192 24.798 13.250 1.00 10.45 115 GLU D O 1
ATOM 4812 N N . LYS D 1 118 ? 46.476 25.336 11.883 1.00 8.99 116 LYS D N 1
ATOM 4813 C CA . LYS D 1 118 ? 47.335 25.959 10.879 1.00 10.18 116 LYS D CA 1
ATOM 4814 C C . LYS D 1 118 ? 47.965 27.258 11.367 1.00 10.83 116 LYS D C 1
ATOM 4815 O O . LYS D 1 118 ? 48.856 27.804 10.713 1.00 10.77 116 LYS D O 1
ATOM 4821 N N . TYR D 1 119 ? 47.506 27.744 12.516 1.00 9.55 117 TYR D N 1
ATOM 4822 C CA . TYR D 1 119 ? 48.040 28.969 13.094 1.00 10.97 117 TYR D CA 1
ATOM 4823 C C . TYR D 1 119 ? 49.011 28.669 14.230 1.00 12.43 117 TYR D C 1
ATOM 4824 O O . TYR D 1 119 ? 49.512 29.582 14.889 1.00 12.37 117 TYR D O 1
ATOM 4833 N N . GLY D 1 120 ? 49.268 27.384 14.459 1.00 11.43 118 GLY D N 1
ATOM 4834 C CA . GLY D 1 120 ? 50.195 26.987 15.503 1.00 12.55 118 GLY D CA 1
ATOM 4835 C C . GLY D 1 120 ? 49.719 27.195 16.930 1.00 12.41 118 GLY D C 1
ATOM 4836 O O . GLY D 1 120 ? 50.540 27.298 17.842 1.00 11.64 118 GLY D O 1
ATOM 4837 N N . VAL D 1 121 ? 48.406 27.243 17.137 1.00 10.74 119 VAL D N 1
ATOM 4838 C CA . VAL D 1 121 ? 47.877 27.447 18.479 1.00 10.98 119 VAL D CA 1
ATOM 4839 C C . VAL D 1 121 ? 47.124 26.249 19.056 1.00 10.64 119 VAL D C 1
ATOM 4840 O O . VAL D 1 121 ? 46.514 26.351 20.118 1.00 11.69 119 VAL D O 1
ATOM 4844 N N . LEU D 1 122 ? 47.171 25.108 18.373 1.00 10.86 120 LEU D N 1
ATOM 4845 C CA . LEU D 1 122 ? 46.508 23.912 18.891 1.00 10.09 120 LEU D CA 1
ATOM 4846 C C . LEU D 1 122 ? 47.410 23.313 19.971 1.00 10.58 120 LEU D C 1
ATOM 4847 O O . LEU D 1 122 ? 48.582 23.024 19.713 1.00 11.31 120 LEU D O 1
ATOM 4852 N N . ILE D 1 123 ? 46.870 23.134 21.175 1.00 10.28 121 ILE D N 1
ATOM 4853 C CA . ILE D 1 123 ? 47.640 22.574 22.285 1.00 11.20 121 ILE D CA 1
ATOM 4854 C C . ILE D 1 123 ? 47.868 21.084 22.043 1.00 11.41 121 ILE D C 1
ATOM 4855 O O . ILE D 1 123 ? 46.924 20.337 21.791 1.00 11.51 121 ILE D O 1
ATOM 4860 N N . GLY D 1 124 ? 49.133 20.670 22.108 1.00 12.74 122 GLY D N 1
ATOM 4861 C CA . GLY D 1 124 ? 49.491 19.284 21.852 1.00 13.03 122 GLY D CA 1
ATOM 4862 C C . GLY D 1 124 ? 49.727 18.366 23.041 1.00 13.65 122 GLY D C 1
ATOM 4863 O O . GLY D 1 124 ? 50.023 17.186 22.853 1.00 12.47 122 GLY D O 1
ATOM 4864 N N . GLU D 1 125 ? 49.600 18.876 24.260 1.00 13.55 123 GLU D N 1
ATOM 4865 C CA . GLU D 1 125 ? 49.802 18.024 25.428 1.00 15.64 123 GLU D CA 1
ATOM 4866 C C . GLU D 1 125 ? 49.092 18.547 26.669 1.00 15.75 123 GLU D C 1
ATOM 4867 O O . GLU D 1 125 ? 48.639 19.691 26.709 1.00 15.51 123 GLU D O 1
ATOM 4873 N N . GLY D 1 126 ? 48.988 17.691 27.677 1.00 14.16 124 GLY D N 1
ATOM 4874 C CA . GLY D 1 126 ? 48.351 18.097 28.915 1.00 17.27 124 GLY D CA 1
ATOM 4875 C C . GLY D 1 126 ? 46.841 17.996 28.911 1.00 16.91 124 GLY D C 1
ATOM 4876 O O . GLY D 1 126 ? 46.231 17.488 27.963 1.00 14.20 124 GLY D O 1
ATOM 4877 N N . ALA D 1 127 ? 46.243 18.493 29.986 1.00 14.28 125 ALA D N 1
ATOM 4878 C CA . ALA D 1 127 ? 44.801 18.465 30.170 1.00 15.90 125 ALA D CA 1
ATOM 4879 C C . ALA D 1 127 ? 44.011 19.197 29.097 1.00 14.89 125 ALA D C 1
ATOM 4880 O O . ALA D 1 127 ? 42.853 18.869 28.855 1.00 14.64 125 ALA D O 1
ATOM 4882 N N . LEU D 1 128 ? 44.616 20.200 28.471 1.00 13.92 126 LEU D N 1
ATOM 4883 C CA . LEU D 1 128 ? 43.912 20.955 27.436 1.00 13.82 126 LEU D CA 1
ATOM 4884 C C . LEU D 1 128 ? 44.319 20.536 26.025 1.00 13.36 126 LEU D C 1
ATOM 4885 O O . LEU D 1 128 ? 44.110 21.281 25.068 1.00 12.97 126 LEU D O 1
ATOM 4890 N N . LYS D 1 129 ? 44.905 19.354 25.885 1.00 12.15 127 LYS D N 1
ATOM 4891 C CA . LYS D 1 129 ? 45.300 18.908 24.551 1.00 12.89 127 LYS D CA 1
ATOM 4892 C C . LYS D 1 129 ? 44.062 18.912 23.647 1.00 11.74 127 LYS D C 1
ATOM 4893 O O . LYS D 1 129 ? 43.000 18.431 24.042 1.00 12.67 127 LYS D O 1
ATOM 4899 N N . GLY D 1 130 ? 44.200 19.468 22.445 1.00 11.55 128 GLY D N 1
ATOM 4900 C CA . GLY D 1 130 ? 43.079 19.519 21.518 1.00 11.80 128 GLY D CA 1
ATOM 4901 C C . GLY D 1 130 ? 42.295 20.820 21.553 1.00 13.57 128 GLY D C 1
ATOM 4902 O O . GLY D 1 130 ? 41.383 21.028 20.747 1.00 12.18 128 GLY D O 1
ATOM 4903 N N . ILE D 1 131 ? 42.652 21.688 22.497 1.00 12.13 129 ILE D N 1
ATOM 4904 C CA . ILE D 1 131 ? 42.007 22.987 22.693 1.00 14.22 129 ILE D CA 1
ATOM 4905 C C . ILE D 1 131 ? 42.927 24.080 22.141 1.00 12.64 129 ILE D C 1
ATOM 4906 O O . ILE D 1 131 ? 44.118 23.849 21.955 1.00 12.05 129 ILE D O 1
ATOM 4911 N N . LEU D 1 132 ? 42.387 25.266 21.873 1.00 11.67 130 LEU D N 1
ATOM 4912 C CA . LEU D 1 132 ? 43.213 26.344 21.336 1.00 10.81 130 LEU D CA 1
ATOM 4913 C C . LEU D 1 132 ? 43.852 27.185 22.437 1.00 11.51 130 LEU D C 1
ATOM 4914 O O . LEU D 1 132 ? 43.227 27.449 23.469 1.00 11.39 130 LEU D O 1
ATOM 4919 N N . ALA D 1 133 ? 45.104 27.590 22.221 1.00 11.11 131 ALA D N 1
ATOM 4920 C CA . ALA D 1 133 ? 45.804 28.433 23.189 1.00 13.87 131 ALA D CA 1
ATOM 4921 C C . ALA D 1 133 ? 45.317 29.871 23.008 1.00 14.90 131 ALA D C 1
ATOM 4922 O O . ALA D 1 133 ? 44.681 30.203 22.001 1.00 14.87 131 ALA D O 1
ATOM 4924 N N . ARG D 1 134 ? 45.622 30.725 23.981 1.00 14.71 132 ARG D N 1
ATOM 4925 C CA . ARG D 1 134 ? 45.192 32.117 23.937 1.00 14.50 132 ARG D CA 1
ATOM 4926 C C . ARG D 1 134 ? 46.162 32.944 23.105 1.00 14.38 132 ARG D C 1
ATOM 4927 O O . ARG D 1 134 ? 47.323 33.139 23.483 1.00 13.43 132 ARG D O 1
ATOM 4935 N N . ALA D 1 135 ? 45.687 33.429 21.963 1.00 11.70 133 ALA D N 1
ATOM 4936 C CA . ALA D 1 135 ? 46.531 34.218 21.082 1.00 13.33 133 ALA D CA 1
ATOM 4937 C C . ALA D 1 135 ? 45.732 35.246 20.298 1.00 14.38 133 ALA D C 1
ATOM 4938 O O . ALA D 1 135 ? 44.499 35.210 20.275 1.00 16.40 133 ALA D O 1
ATOM 4940 N N . VAL D 1 136 ? 46.452 36.160 19.662 1.00 14.47 134 VAL D N 1
ATOM 4941 C CA . VAL D 1 136 ? 45.844 37.197 18.846 1.00 15.06 134 VAL D CA 1
ATOM 4942 C C . VAL D 1 136 ? 46.650 37.371 17.577 1.00 15.12 134 VAL D C 1
ATOM 4943 O O . VAL D 1 136 ? 47.876 37.440 17.614 1.00 16.88 134 VAL D O 1
ATOM 4947 N N . PHE D 1 137 ? 45.948 37.430 16.451 1.00 14.29 135 PHE D N 1
ATOM 4948 C CA . PHE D 1 137 ? 46.577 37.610 15.155 1.00 15.40 135 PHE D CA 1
ATOM 4949 C C . PHE D 1 137 ? 45.887 38.775 14.482 1.00 16.41 135 PHE D C 1
ATOM 4950 O O . PHE D 1 137 ? 44.685 38.952 14.633 1.00 15.52 135 PHE D O 1
ATOM 4958 N N . ILE D 1 138 ? 46.652 39.577 13.758 1.00 15.50 136 ILE D N 1
ATOM 4959 C CA . ILE D 1 138 ? 46.071 40.677 13.008 1.00 16.66 136 ILE D CA 1
ATOM 4960 C C . ILE D 1 138 ? 46.555 40.458 11.588 1.00 14.38 136 ILE D C 1
ATOM 4961 O O . ILE D 1 138 ? 47.757 40.346 11.343 1.00 15.27 136 ILE D O 1
ATOM 4966 N N . ILE D 1 139 ? 45.608 40.361 10.664 1.00 15.09 137 ILE D N 1
ATOM 4967 C CA . ILE D 1 139 ? 45.912 40.119 9.261 1.00 14.63 137 ILE D CA 1
ATOM 4968 C C . ILE D 1 139 ? 45.657 41.383 8.450 1.00 16.39 137 ILE D C 1
ATOM 4969 O O . ILE D 1 139 ? 44.603 42.005 8.592 1.00 17.29 137 ILE D O 1
ATOM 4974 N N . ASP D 1 140 ? 46.611 41.766 7.603 1.00 17.67 138 ASP D N 1
ATOM 4975 C CA . ASP D 1 140 ? 46.431 42.964 6.784 1.00 20.09 138 ASP D CA 1
ATOM 4976 C C . ASP D 1 140 ? 45.598 42.660 5.544 1.00 20.62 138 ASP D C 1
ATOM 4977 O O . ASP D 1 140 ? 45.256 41.503 5.280 1.00 19.53 138 ASP D O 1
ATOM 4982 N N . LYS D 1 141 ? 45.261 43.701 4.788 1.00 21.77 139 LYS D N 1
ATOM 4983 C CA . LYS D 1 141 ? 44.457 43.533 3.586 1.00 24.61 139 LYS D CA 1
ATOM 4984 C C . LYS D 1 141 ? 45.111 42.645 2.535 1.00 24.20 139 LYS D C 1
ATOM 4985 O O . LYS D 1 141 ? 44.434 42.150 1.634 1.00 25.91 139 LYS D O 1
ATOM 4991 N N . GLU D 1 142 ? 46.423 42.455 2.636 1.00 23.56 140 GLU D N 1
ATOM 4992 C CA . GLU D 1 142 ? 47.142 41.624 1.674 1.00 22.84 140 GLU D CA 1
ATOM 4993 C C . GLU D 1 142 ? 47.086 40.146 2.049 1.00 20.77 140 GLU D C 1
ATOM 4994 O O . GLU D 1 142 ? 47.602 39.296 1.326 1.00 20.36 140 GLU D O 1
ATOM 5000 N N . GLY D 1 143 ? 46.463 39.844 3.182 1.00 18.68 141 GLY D N 1
ATOM 5001 C CA . GLY D 1 143 ? 46.364 38.463 3.619 1.00 17.69 141 GLY D CA 1
ATOM 5002 C C . GLY D 1 143 ? 47.614 37.976 4.331 1.00 18.46 141 GLY D C 1
ATOM 5003 O O . GLY D 1 143 ? 47.841 36.769 4.443 1.00 16.14 141 GLY D O 1
ATOM 5004 N N . LYS D 1 144 ? 48.428 38.913 4.813 1.00 16.57 142 LYS D N 1
ATOM 5005 C CA . LYS D 1 144 ? 49.654 38.567 5.525 1.00 18.61 142 LYS D CA 1
ATOM 5006 C C . LYS D 1 144 ? 49.504 38.824 7.012 1.00 17.62 142 LYS D C 1
ATOM 5007 O O . LYS D 1 144 ? 48.825 39.767 7.424 1.00 18.75 142 LYS D O 1
ATOM 5013 N N . VAL D 1 145 ? 50.134 37.974 7.818 1.00 16.02 143 VAL D N 1
ATOM 5014 C CA . VAL D 1 145 ? 50.102 38.140 9.261 1.00 14.46 143 VAL D CA 1
ATOM 5015 C C . VAL D 1 145 ? 50.915 39.403 9.541 1.00 16.42 143 VAL D C 1
ATOM 5016 O O . VAL D 1 145 ? 52.105 39.458 9.249 1.00 17.42 143 VAL D O 1
ATOM 5020 N N . ALA D 1 146 ? 50.270 40.413 10.106 1.00 17.05 144 ALA D N 1
ATOM 5021 C CA . ALA D 1 146 ? 50.940 41.674 10.387 1.00 18.46 144 ALA D CA 1
ATOM 5022 C C . ALA D 1 146 ? 51.305 41.825 11.853 1.00 18.85 144 ALA D C 1
ATOM 5023 O O . ALA D 1 146 ? 52.088 42.703 12.214 1.00 19.65 144 ALA D O 1
ATOM 5025 N N . TYR D 1 147 ? 50.745 40.960 12.693 1.00 18.20 145 TYR D N 1
ATOM 5026 C CA . TYR D 1 147 ? 50.987 41.019 14.128 1.00 18.54 145 TYR D CA 1
ATOM 5027 C C . TYR D 1 147 ? 50.613 39.703 14.797 1.00 18.87 145 TYR D C 1
ATOM 5028 O O . TYR D 1 147 ? 49.684 39.021 14.363 1.00 17.86 145 TYR D O 1
ATOM 5037 N N . VAL D 1 148 ? 51.336 39.352 15.857 1.00 20.03 146 VAL D N 1
ATOM 5038 C CA . VAL D 1 148 ? 51.050 38.132 16.603 1.00 18.52 146 VAL D CA 1
ATOM 5039 C C . VAL D 1 148 ? 51.319 38.322 18.089 1.00 19.38 146 VAL D C 1
ATOM 5040 O O . VAL D 1 148 ? 52.264 39.013 18.481 1.00 19.73 146 VAL D O 1
ATOM 5044 N N . GLN D 1 149 ? 50.467 37.726 18.913 1.00 16.68 147 GLN D N 1
ATOM 5045 C CA . GLN D 1 149 ? 50.648 37.764 20.351 1.00 16.01 147 GLN D CA 1
ATOM 5046 C C . GLN D 1 149 ? 50.195 36.434 20.931 1.00 15.94 147 GLN D C 1
ATOM 5047 O O . GLN D 1 149 ? 49.031 36.056 20.814 1.00 16.16 147 GLN D O 1
ATOM 5053 N N . LEU D 1 150 ? 51.133 35.712 21.527 1.00 15.68 148 LEU D N 1
ATOM 5054 C CA . LEU D 1 150 ? 50.819 34.443 22.154 1.00 15.39 148 LEU D CA 1
ATOM 5055 C C . LEU D 1 150 ? 50.968 34.675 23.647 1.00 14.14 148 LEU D C 1
ATOM 5056 O O . LEU D 1 150 ? 52.077 34.912 24.124 1.00 14.07 148 LEU D O 1
ATOM 5061 N N . VAL D 1 151 ? 49.858 34.625 24.377 1.00 13.88 149 VAL D N 1
ATOM 5062 C CA . VAL D 1 151 ? 49.897 34.821 25.826 1.00 14.03 149 VAL D CA 1
ATOM 5063 C C . VAL D 1 151 ? 50.730 33.670 26.391 1.00 16.13 149 VAL D C 1
ATOM 5064 O O . VAL D 1 151 ? 50.428 32.502 26.157 1.00 15.91 149 VAL D O 1
ATOM 5068 N N . PRO D 1 152 ? 51.796 33.987 27.146 1.00 17.32 150 PRO D N 1
ATOM 5069 C CA . PRO D 1 152 ? 52.684 32.974 27.730 1.00 17.94 150 PRO D CA 1
ATOM 5070 C C . PRO D 1 152 ? 52.089 31.976 28.718 1.00 17.50 150 PRO D C 1
ATOM 5071 O O . PRO D 1 152 ? 52.658 30.907 28.939 1.00 17.10 150 PRO D O 1
ATOM 5075 N N . GLU D 1 153 ? 50.959 32.328 29.318 1.00 16.20 151 GLU D N 1
ATOM 5076 C CA . GLU D 1 153 ? 50.293 31.454 30.280 1.00 17.12 151 GLU D CA 1
ATOM 5077 C C . GLU D 1 153 ? 48.817 31.457 29.932 1.00 16.45 151 GLU D C 1
ATOM 5078 O O . GLU D 1 153 ? 48.212 32.517 29.816 1.00 16.77 151 GLU D O 1
ATOM 5084 N N . ILE D 1 154 ? 48.239 30.272 29.767 1.00 16.29 152 ILE D N 1
ATOM 5085 C CA . ILE D 1 154 ? 46.828 30.159 29.414 1.00 17.33 152 ILE D CA 1
ATOM 5086 C C . ILE D 1 154 ? 45.870 30.873 30.376 1.00 18.13 152 ILE D C 1
ATOM 5087 O O . ILE D 1 154 ? 44.880 31.456 29.934 1.00 19.63 152 ILE D O 1
ATOM 5092 N N . THR D 1 155 ? 46.155 30.852 31.677 1.00 17.72 153 THR D N 1
ATOM 5093 C CA . THR D 1 155 ? 45.263 31.513 32.635 1.00 18.23 153 THR D CA 1
ATOM 5094 C C . THR D 1 155 ? 45.357 33.036 32.635 1.00 17.44 153 THR D C 1
ATOM 5095 O O . THR D 1 155 ? 44.535 33.701 33.260 1.00 18.32 153 THR D O 1
ATOM 5099 N N . GLU D 1 156 ? 46.350 33.591 31.947 1.00 16.31 154 GLU D N 1
ATOM 5100 C CA . GLU D 1 156 ? 46.513 35.040 31.911 1.00 17.78 154 GLU D CA 1
ATOM 5101 C C . GLU D 1 156 ? 45.782 35.689 30.737 1.00 18.93 154 GLU D C 1
ATOM 5102 O O . GLU D 1 156 ? 45.561 35.063 29.699 1.00 16.52 154 GLU D O 1
ATOM 5108 N N . GLU D 1 157 ? 45.401 36.950 30.918 1.00 18.57 155 GLU D N 1
ATOM 5109 C CA . GLU D 1 157 ? 44.714 37.699 29.872 1.00 20.05 155 GLU D CA 1
ATOM 5110 C C . GLU D 1 157 ? 45.775 38.284 28.949 1.00 18.34 155 GLU D C 1
ATOM 5111 O O . GLU D 1 157 ? 46.931 38.438 29.343 1.00 19.28 155 GLU D O 1
ATOM 5117 N N . PRO D 1 158 ? 45.407 38.607 27.701 1.00 19.07 156 PRO D N 1
ATOM 5118 C CA . PRO D 1 158 ? 46.395 39.173 26.780 1.00 18.33 156 PRO D CA 1
ATOM 5119 C C . PRO D 1 158 ? 46.589 40.666 27.016 1.00 20.75 156 PRO D C 1
ATOM 5120 O O . PRO D 1 158 ? 45.930 41.253 27.875 1.00 19.62 156 PRO D O 1
ATOM 5124 N N . ASN D 1 159 ? 47.504 41.262 26.259 1.00 22.08 157 ASN D N 1
ATOM 5125 C CA . ASN D 1 159 ? 47.759 42.694 26.332 1.00 24.29 157 ASN D CA 1
ATOM 5126 C C . ASN D 1 159 ? 46.778 43.296 25.326 1.00 24.45 157 ASN D C 1
ATOM 5127 O O . ASN D 1 159 ? 46.982 43.202 24.117 1.00 22.21 157 ASN D O 1
ATOM 5132 N N . TYR D 1 160 ? 45.712 43.904 25.833 1.00 25.14 158 TYR D N 1
ATOM 5133 C CA . TYR D 1 160 ? 44.679 44.490 24.985 1.00 25.67 158 TYR D CA 1
ATOM 5134 C C . TYR D 1 160 ? 45.104 45.734 24.205 1.00 26.32 158 TYR D C 1
ATOM 5135 O O . TYR D 1 160 ? 44.928 45.802 22.990 1.00 25.58 158 TYR D O 1
ATOM 5144 N N . ASP D 1 161 ? 45.663 46.718 24.903 1.00 28.74 159 ASP D N 1
ATOM 5145 C CA . ASP D 1 161 ? 46.086 47.963 24.270 1.00 29.60 159 ASP D CA 1
ATOM 5146 C C . ASP D 1 161 ? 46.993 47.758 23.064 1.00 28.42 159 ASP D C 1
ATOM 5147 O O . ASP D 1 161 ? 46.824 48.414 22.037 1.00 27.68 159 ASP D O 1
ATOM 5152 N N . GLU D 1 162 ? 47.956 46.853 23.195 1.00 28.11 160 GLU D N 1
ATOM 5153 C CA . GLU D 1 162 ? 48.898 46.575 22.117 1.00 29.08 160 GLU D CA 1
ATOM 5154 C C . GLU D 1 162 ? 48.168 46.205 20.829 1.00 26.59 160 GLU D C 1
ATOM 5155 O O . GLU D 1 162 ? 48.538 46.646 19.742 1.00 27.73 160 GLU D O 1
ATOM 5161 N N . VAL D 1 163 ? 47.127 45.394 20.959 1.00 26.29 161 VAL D N 1
ATOM 5162 C CA . VAL D 1 163 ? 46.344 44.975 19.806 1.00 24.77 161 VAL D CA 1
ATOM 5163 C C . VAL D 1 163 ? 45.639 46.186 19.191 1.00 25.97 161 VAL D C 1
ATOM 5164 O O . VAL D 1 163 ? 45.791 46.470 18.001 1.00 25.78 161 VAL D O 1
ATOM 5168 N N . VAL D 1 164 ? 44.877 46.899 20.015 1.00 27.16 162 VAL D N 1
ATOM 5169 C CA . VAL D 1 164 ? 44.137 48.076 19.567 1.00 28.77 162 VAL D CA 1
ATOM 5170 C C . VAL D 1 164 ? 45.013 49.066 18.802 1.00 28.25 162 VAL D C 1
ATOM 5171 O O . VAL D 1 164 ? 44.641 49.525 17.725 1.00 28.19 162 VAL D O 1
ATOM 5175 N N . ASN D 1 165 ? 46.175 49.392 19.356 1.00 29.26 163 ASN D N 1
ATOM 5176 C CA . ASN D 1 165 ? 47.076 50.336 18.704 1.00 29.58 163 ASN D CA 1
ATOM 5177 C C . ASN D 1 165 ? 47.538 49.844 17.338 1.00 28.68 163 ASN D C 1
ATOM 5178 O O . ASN D 1 165 ? 47.624 50.622 16.389 1.00 28.22 163 ASN D O 1
ATOM 5183 N N . LYS D 1 166 ? 47.830 48.551 17.235 1.00 26.88 164 LYS D N 1
ATOM 5184 C CA . LYS D 1 166 ? 48.276 47.986 15.971 1.00 25.34 164 LYS D CA 1
ATOM 5185 C C . LYS D 1 166 ? 47.168 48.082 14.924 1.00 25.80 164 LYS D C 1
ATOM 5186 O O . LYS D 1 166 ? 47.414 48.474 13.781 1.00 26.90 164 LYS D O 1
ATOM 5192 N N . VAL D 1 167 ? 45.950 47.720 15.314 1.00 26.35 165 VAL D N 1
ATOM 5193 C CA . VAL D 1 167 ? 44.817 47.789 14.401 1.00 27.66 165 VAL D CA 1
ATOM 5194 C C . VAL D 1 167 ? 44.707 49.204 13.832 1.00 29.07 165 VAL D C 1
ATOM 5195 O O . VAL D 1 167 ? 44.561 49.387 12.624 1.00 27.68 165 VAL D O 1
ATOM 5199 N N . LYS D 1 168 ? 44.787 50.200 14.710 1.00 30.70 166 LYS D N 1
ATOM 5200 C CA . LYS D 1 168 ? 44.699 51.597 14.293 1.00 33.09 166 LYS D CA 1
ATOM 5201 C C . LYS D 1 168 ? 45.803 51.932 13.302 1.00 34.52 166 LYS D C 1
ATOM 5202 O O . LYS D 1 168 ? 45.569 52.605 12.296 1.00 33.90 166 LYS D O 1
ATOM 5208 N N . GLU D 1 169 ? 47.007 51.452 13.593 1.00 35.67 167 GLU D N 1
ATOM 5209 C CA . GLU D 1 169 ? 48.157 51.690 12.735 1.00 37.67 167 GLU D CA 1
ATOM 5210 C C . GLU D 1 169 ? 47.898 51.149 11.332 1.00 38.26 167 GLU D C 1
ATOM 5211 O O . GLU D 1 169 ? 48.262 51.779 10.338 1.00 37.18 167 GLU D O 1
ATOM 5217 N N . LEU D 1 170 ? 47.270 49.979 11.255 1.00 38.03 168 LEU D N 1
ATOM 5218 C CA . LEU D 1 170 ? 46.970 49.364 9.968 1.00 38.53 168 LEU D CA 1
ATOM 5219 C C . LEU D 1 170 ? 45.787 50.047 9.288 1.00 39.87 168 LEU D C 1
ATOM 5220 O O . LEU D 1 170 ? 45.541 49.830 8.102 1.00 39.97 168 LEU D O 1
ATOM 5225 N N . ILE D 1 171 ? 45.069 50.870 10.051 1.00 41.28 169 ILE D N 1
ATOM 5226 C CA . ILE D 1 171 ? 43.909 51.623 9.564 1.00 42.99 169 ILE D CA 1
ATOM 5227 C C . ILE D 1 171 ? 42.618 50.813 9.563 1.00 43.76 169 ILE D C 1
ATOM 5228 O O . ILE D 1 171 ? 42.625 49.676 10.078 1.00 44.77 169 ILE D O 1
#

Secondary structure (DSSP, 8-state):
----SEEEETTEEEEB-SPPP-TTSB---EEEEETTS-EEEESS--SSEEEEEE-S-TTSHHHHHHHHHHHHHTTT-TTEEEEEEESS-HHHHHHHHHHTT--SSEEEE-TTT-GGGGGT-BB-SSTTTTSBPPEEEEE-TTSBEEEEEE-SBTTS----HHHHHHHHH-/--S-SEEEETTEEEEB-SPPP-TTSBPPPEEEEETTS-EEEESS--SSEEEEEE-S-TTSHHHHHHHHHHHHHSTT--SEEEEEEESS-HHHHHHHHHHTT--SSEEEE-TTT-GGGGGT-BB-SSTTTTSBPPEEEEE-TTSBEEEEEE-SBTTS---HHHHHHHHHH-/----SEEEETTEEEEB-SPPP-TTSBPPPEEEEETTS-EEEESS--SSEEEEEE-S-TTSHHHHHHHHHHHHHTTT--SEEEEEEESS-HHHHHHHHHHHT--SSEEEE-TTT-GGGGGT-BB-SSTTTTSBPPEEEEE-TTSBEEEEEE-SBTTS---HHHHHHHHHH-/----SEEEETTEEEEB-SPPP-TTSBPPPEEEEETTS-EEEESS--SSEEEEEE-S-TTSHHHHHHHHHHHHHTTT-SSEEEEEEESS-HHHHHHHHHHHT--SSEEEE-TTT-GGGGGT-BB-SSTTTTSB--EEEEE-TTSBEEEEEE-SBTTS---HHHHHHHHHHH-

CATH classification: 3.40.30.10

Foldseek 3Di:
DDWDQWADAVNHIFGWQDDAADFFAFWDWAFWAFLVRDTDIAFGADQAKEKEWEAADCPDDQNVVQQVVCLPLQPPPPRYAYEYEKQDQSNVVNVSCVVDVRDRYTYTHRNPPVCCSHNRFQTCDDPSHGMGATKMWMADNNRGTRDIGGHRHRSHHTDPVVVSVSSVVD/DQWDQWAAEVRHIFGWQDDTADFFAFWDWAFWAFLVRDTDIDFGADQAKEKEWEAQDCPDDQVVVQQLVCLVVQPPPPRYAYEYEWQDDSNVVNVSCVVDVRDRYTYTHRNPPVCCSHNRQQTCDDPSHRIGATKMFIADNNRGTRGIGGHRYRSDHTDVVVVVVSSVVD/DAWDQWAAAVNHIFGWQDDADDFFAFWDWAWWAFLVRDTDIAFAADQAKEKEWEAQDCPDDQVVVQQLVCLVVQPPDPRYAYEYEKQDPSNVVNVSCVVRVRDRHTYTYRNPPVVCSHNRFQTCDDPSHRIGATKMFIADNRRTTRDIGGHRYRSDHTDVVVVVVVSVVD/DAWDQWAAEVNHIFGWQDDADGFFAFWDWAWWAFLVRDTDIAFGADQAKEKEWEAQDCPDPQVVVQQLVLLVLQPPPPRYAYEYEWQDDSPVVNVSCVVSVRDSHTYTYRNPPVCCSHNRQQTCDDPSHRIGATKMFMAANNRTTRDIDGHRYNSDHTDNVVVSVVSVVSD

Nearest PDB structures (foldseek):
  2yzh-assembly1_D  TM=1.000E+00  e=2.032E-35  Aquifex aeolicus VF5
  4af2-assembly1_A  TM=9.348E-01  e=8.359E-19  Escherichia coli
  2yjh-assembly1_A-2  TM=9.267E-01  e=6.944E-19  Yersinia pseudotuberculosis
  6udg-assembly1_B  TM=9.020E-01  e=4.861E-16  Elizabethkingia anophelis NUHP1
  3keb-assembly2_C  TM=8.711E-01  e=2.700E-14  Chromobacterium violaceum

Sequence (681 aa):
GHMARTVNLKGNPVTLVGPELKVGDRAPEAVVVTKDLQEKIVGGAKDVVQVIITVPSLDTPVCETETKKFNEIMAGMEGVDVTVVSMDLPFAQKRFCESFNIQNVTVASDFRYRDMEKYGVLIGEGALKGILARAVFIIDKEGKVAYVQLVPEITEEPNYDEVVNKVKELGHMARTVNLKGNPVTLVGPELKVGDRAPEAVVVTKDLQEKIVGGAKDVVQVIITVPSLDTPVCETETKKFNEIMAGMEGVDVTVVSMDLPFAQKRFCESFNIQNVTVASDFRYRDMEKYGVLIGEGALKGILARAVFIIDKEGKVAYVQLVPEITEEPNYDEVVNKVKELGHMARTVNLKGNPVTLVGPELKVGDRAPEAVVVTKDLQEKIVGGAKDVVQVIITVPSLDTPVCETETKKFNEIMAGMEGVDVTVVSMDLPFAQKRFCESFNIQNVTVASDFRYRDMEKYGVLIGEGALKGILARAVFIIDKEGKVAYVQLVPEITEEPNYDEVVNKVKELGHMARTVNLKGNPVTLVGPELKVGDRAPEAVVVTKDLQEKIVGGAKDVVQVIITVPSLDTPVCETETKKFNEIMAGMEGVDVTVVSMDLPFAQKRFCESFNIQNVTVASDFRYRDMEKYGVLIGEGALKGILARAVFIIDKEGKVAYVQLVPEITEEPNYDEVVNKVKELI

Organism: Aquifex aeolicus (strain VF5) (NCBI:txid224324)

Solvent-accessible surface area: 25551 Å² total; per-residue (Å²): 68,143,19,35,112,59,3,43,54,164,44,101,94,16,23,7,12,5,53,65,10,138,94,52,37,154,5,27,39,0,17,0,0,17,83,89,44,120,84,48,53,1,0,10,72,66,122,37,9,2,0,2,0,0,0,9,0,2,12,28,103,43,0,20,63,0,0,82,71,0,15,118,47,5,49,81,49,102,41,25,38,7,2,0,0,0,15,0,3,2,30,3,0,88,69,8,18,134,77,57,116,23,140,55,14,46,5,0,0,0,32,20,30,60,2,0,15,7,0,4,0,6,2,2,20,46,50,23,8,5,3,0,0,7,0,0,0,0,0,24,106,121,4,80,2,15,15,5,8,8,6,97,36,4,46,94,78,8,93,26,112,60,0,17,82,58,9,138,134,77,51,98,46,29,96,64,4,57,30,166,59,98,97,7,22,7,11,4,52,33,10,102,93,48,55,165,5,22,41,0,13,0,0,18,81,90,47,115,75,58,42,4,1,10,69,62,119,28,7,5,0,1,0,0,0,7,0,3,32,26,108,39,0,51,67,0,1,80,72,0,14,119,54,5,44,73,61,166,45,19,67,8,4,0,0,0,13,1,2,1,30,3,0,94,58,3,18,126,70,54,113,11,142,62,14,52,4,0,0,0,29,20,30,62,2,0,16,6,2,8,3,6,1,2,18,47,48,14,8,6,3,0,0,4,1,0,1,0,0,30,103,126,4,66,2,19,16,4,13,3,2,61,32,4,60,90,72,9,82,29,102,74,0,15,83,51,11,148,122,76,56,158,14,44,97,64,2,52,36,160,53,106,89,12,25,7,11,4,53,40,10,106,87,49,62,181,5,30,42,0,14,0,0,20,86,92,42,115,76,43,60,2,1,10,69,55,137,49,5,2,0,0,0,0,0,6,0,4,34,29,110,37,0,49,56,0,1,78,77,0,17,123,57,6,42,77,66,164,43,27,42,7,2,0,0,0,13,1,2,1,32,4,0,84,68,4,16,123,74,69,98,11,148,69,13,43,3,0,0,0,28,20,31,61,2,0,16,8,0,5,0,6,2,2,19,48,50,17,9,6,2,0,0,5,0,0,0,0,0,28,91,122,4,76,2,18,18,3,15,13,3,88,23,6,62,85,74,9,78,30,106,72,0,30,86,63,8,142,131,68,55,169,18,42,109,55,4,51,25,164,52,99,92,8,23,7,11,4,54,64,10,139,81,47,43,189,5,31,44,0,13,0,0,22,84,84,40,116,78,41,60,2,1,10,70,64,129,34,4,2,1,1,1,0,0,5,0,2,24,26,105,42,0,39,58,0,1,59,73,0,11,115,61,5,58,68,50,150,42,27,40,7,2,0,0,0,14,2,2,2,34,4,0,84,89,7,7,123,93,58,101,7,132,70,13,46,4,0,0,0,29,22,31,57,2,0,15,7,0,3,0,6,1,2,20,43,47,12,8,6,2,0,0,6,0,0,0,0,0,27,110,116,4,75,1,18,15,2,21,17,5,90,16,8,64,88,74,9,78,27,106,69,0,19,90,52,2,124,122,48,93

Radius of gyration: 24.88 Å; Cα contacts (8 Å, |Δi|>4): 1715; chains: 4; bounding box: 58×70×66 Å

B-factor: mean 23.63, std 10.19, range [8.02, 65.51]

InterPro domains:
  IPR002065 Thiol peroxidase Tpx [MF_00269] (4-166)
  IPR002065 Thiol peroxidase Tpx [NF001808] (4-166)
  IPR002065 Thiol peroxidase Tpx [cd03014] (20-163)
  IPR013740 Redoxin [PF08534] (20-161)
  IPR013766 Thioredoxin domain [PS51352] (19-169)
  IPR018219 Thiol peroxidase conserved site [PS01265] (84-95)
  IPR036249 Thioredoxin-like superfamily [SSF52833] (4-162)
  IPR050455 Thiol Peroxidase Tpx Subfamily [PTHR43110] (1-168)